Protein AF-A0AAQ4EYG2-F1 (afdb_monomer_lite)

InterPro domains:
  IPR000152 EGF-type aspartate/asparagine hydroxylation site [PS00010] (167-178)
  IPR000742 EGF-like domain [PF00008] (39-70)
  IPR000742 EGF-like domain [PF00008] (77-110)
  IPR000742 EGF-like domain [PF00008] (117-147)
  IPR000742 EGF-like domain [PS00022] (22-33)
  IPR000742 EGF-like domain [PS00022] (60-71)
  IPR000742 EGF-like domain [PS00022] (100-111)
  IPR000742 EGF-like domain [PS00022] (138-149)
  IPR000742 EGF-like domain [PS00022] (176-187)
  IPR000742 EGF-like domain [PS01186] (22-33)
  IPR000742 EGF-like domain [PS01186] (60-71)
  IPR000742 EGF-like domain [PS01186] (100-111)
  IPR000742 EGF-like domain [PS01186] (138-149)
  IPR000742 EGF-like domain [PS01186] (176-187)
  IPR000742 EGF-like domain [PS50026] (1-34)
  IPR000742 EGF-like domain [PS50026] (35-72)
  IPR000742 EGF-like domain [PS50026] (73-112)
  IPR000742 EGF-like domain [PS50026] (113-150)
  IPR000742 EGF-like domain [PS50026] (152-188)
  IPR000742 EGF-like domain [SM00181] (1-34)

Foldseek 3Di:
DVVLQADAFDWDADPDPVGIAGDHDQQFDDRRSPAGNLCSVVQLPPFFDWDDDPPNDIATHGDFQFDDRNSPQGAVCRVCVQQAPPPWDWDADPVRDIATHEDQQFDDRRSPAGFPCSVVQAPPPWDWAGPGSPDIATHEDQQFDDRRSPHGDFPCVVVQAPPPWDWAGDRNDIATRAFAQFDDRRSPFGDWADFDWDQDPQGTFTFHTDGAQDKTWTARPLQQFDPPDPHRTKIWHWHQDPVSHTHIDDIRCVGGHDPPPDPVCVVPCVPPLDDDQDPDLVNLSVLLSVLCSVLVDLAPDALQCLQVSLVSLQSSLVNLLPDVVSVLSSQSSLQSPLVHDLVSLCRNVLALNSVVSSVVSLVSSQQRRPPDPAWDWHDDPFKTKIKGWDFCVLVVLPDQKDKDKDAPDPPDDDDPPSDPDDPDDDRPAIKMKIGGPQQQQVLQVVVCVVVVHDRDPPNPDGTTGMKMKMKGQRCSSLDHNDDDCVVVPDDDGIKIAIATHPDKAAQAPFFIKIKGWDDDDPDDWFWFQDPVVRGTDTFDKDWDDDPDDPTTIIITTHRIRDTGID

Structure (mmCIF, N/CA/C/O backbone):
data_AF-A0AAQ4EYG2-F1
#
_entry.id   AF-A0AAQ4EYG2-F1
#
loop_
_atom_site.group_PDB
_atom_site.id
_atom_site.type_symbol
_atom_site.label_atom_id
_atom_site.label_alt_id
_atom_site.label_comp_id
_atom_site.label_asym_id
_atom_site.label_entity_id
_atom_site.label_seq_id
_atom_site.pdbx_PDB_ins_code
_atom_site.Cartn_x
_atom_site.Cartn_y
_atom_site.Cartn_z
_atom_site.occupancy
_atom_site.B_iso_or_equiv
_atom_site.auth_seq_id
_atom_site.auth_comp_id
_atom_site.auth_asym_id
_atom_site.auth_atom_id
_atom_site.pdbx_PDB_model_num
ATOM 1 N N . CYS A 1 1 ? 49.510 39.456 -105.423 1.00 69.00 1 CYS A N 1
ATOM 2 C CA . CYS A 1 1 ? 50.279 39.611 -104.169 1.00 69.00 1 CYS A CA 1
ATOM 3 C C . CYS A 1 1 ? 50.620 41.056 -103.787 1.00 69.00 1 CYS A C 1
ATOM 5 O O . CYS A 1 1 ? 50.551 41.357 -102.608 1.00 69.00 1 CYS A O 1
ATOM 7 N N . LEU A 1 2 ? 50.892 41.976 -104.726 1.00 68.25 2 LEU A N 1
ATOM 8 C CA . LEU A 1 2 ? 51.194 43.398 -104.431 1.00 68.25 2 LEU A CA 1
ATOM 9 C C . LEU A 1 2 ? 50.087 44.189 -103.686 1.00 68.25 2 LEU A C 1
ATOM 11 O O . LEU A 1 2 ? 50.357 45.275 -103.189 1.00 68.25 2 LEU A O 1
ATOM 15 N N . LEU A 1 3 ? 48.859 43.660 -103.610 1.00 70.31 3 LEU A N 1
ATOM 16 C CA . LEU A 1 3 ? 47.691 44.293 -102.977 1.00 70.31 3 LEU A CA 1
ATOM 17 C C . LEU A 1 3 ? 47.362 43.756 -101.564 1.00 70.31 3 LEU A C 1
ATOM 19 O O . LEU A 1 3 ? 46.283 44.053 -101.069 1.00 70.31 3 LEU A O 1
ATOM 23 N N . ASN A 1 4 ? 48.237 42.959 -100.926 1.00 71.31 4 ASN A N 1
ATOM 24 C CA . ASN A 1 4 ? 47.975 42.311 -99.620 1.00 71.31 4 ASN A CA 1
ATOM 25 C C . ASN A 1 4 ? 46.601 41.615 -99.555 1.00 71.31 4 ASN A C 1
ATOM 27 O O . ASN A 1 4 ? 45.775 41.873 -98.685 1.00 71.31 4 ASN A O 1
ATOM 31 N N . VAL A 1 5 ? 46.352 40.742 -100.534 1.00 78.62 5 VAL A N 1
ATOM 32 C CA . VAL A 1 5 ? 45.053 40.069 -100.704 1.00 78.62 5 VAL A CA 1
ATOM 33 C C . VAL A 1 5 ? 44.840 38.959 -99.666 1.00 78.62 5 VAL A C 1
ATOM 35 O O . VAL A 1 5 ? 43.708 38.700 -99.280 1.00 78.62 5 VAL A O 1
ATOM 38 N N . CYS A 1 6 ? 45.921 38.347 -99.174 1.00 82.69 6 CYS A N 1
ATOM 39 C CA . CYS A 1 6 ? 45.880 37.372 -98.085 1.00 82.69 6 CYS A CA 1
ATOM 40 C C . CYS A 1 6 ? 45.909 38.113 -96.745 1.00 82.69 6 CYS A C 1
ATOM 42 O O . CYS A 1 6 ? 46.845 38.874 -96.501 1.00 82.69 6 CYS A O 1
ATOM 44 N N . LYS A 1 7 ? 44.903 37.907 -95.887 1.00 81.62 7 LYS A N 1
ATOM 45 C CA . LYS A 1 7 ? 44.828 38.590 -94.585 1.00 81.62 7 LYS A CA 1
ATOM 46 C C . LYS A 1 7 ? 45.810 38.006 -93.567 1.00 81.62 7 LYS A C 1
ATOM 48 O O . LYS A 1 7 ? 46.645 38.736 -93.046 1.00 81.62 7 LYS A O 1
ATOM 53 N N . HIS A 1 8 ? 45.705 36.701 -93.310 1.00 78.19 8 HIS A N 1
ATOM 54 C CA . HIS A 1 8 ? 46.491 35.966 -92.309 1.00 78.19 8 HIS A CA 1
ATOM 55 C C . HIS A 1 8 ? 47.292 34.837 -92.969 1.00 78.19 8 HIS A C 1
ATOM 57 O O . HIS A 1 8 ? 47.032 33.648 -92.783 1.00 78.19 8 HIS A O 1
ATOM 63 N N . GLY A 1 9 ? 48.222 35.222 -93.843 1.00 81.44 9 GLY A N 1
ATOM 64 C CA . GLY A 1 9 ? 48.999 34.279 -94.636 1.00 81.44 9 GLY A CA 1
ATOM 65 C C . GLY A 1 9 ? 49.934 34.948 -95.634 1.00 81.44 9 GLY A C 1
ATOM 66 O O . GLY A 1 9 ? 49.871 36.153 -95.879 1.00 81.44 9 GLY A O 1
ATOM 67 N N . SER A 1 10 ? 50.796 34.143 -96.245 1.00 83.38 10 SER A N 1
ATOM 68 C CA . SER A 1 10 ? 51.735 34.589 -97.277 1.00 83.38 10 SER A CA 1
ATOM 69 C C . SER A 1 10 ? 51.139 34.397 -98.672 1.00 83.38 10 SER A C 1
ATOM 71 O O . SER A 1 10 ? 50.531 33.369 -98.958 1.00 83.38 10 SER A O 1
ATOM 73 N N . CYS A 1 11 ? 51.314 35.378 -99.559 1.00 83.19 11 CYS A N 1
ATOM 74 C CA . CYS A 1 11 ? 50.794 35.321 -100.927 1.00 83.19 11 CYS A CA 1
ATOM 75 C C . CYS A 1 11 ? 51.845 34.786 -101.902 1.00 83.19 11 CYS A C 1
ATOM 77 O O . CYS A 1 11 ? 52.942 35.337 -101.985 1.00 83.19 11 CYS A O 1
ATOM 79 N N . GLU A 1 12 ? 51.477 33.786 -102.698 1.00 84.06 12 GLU A N 1
ATOM 80 C CA . GLU A 1 12 ? 52.310 33.222 -103.759 1.00 84.06 12 GLU A CA 1
ATOM 81 C C . GLU A 1 12 ? 51.629 33.417 -105.122 1.00 84.06 12 GLU A C 1
ATOM 83 O O . GLU A 1 12 ? 50.411 33.289 -105.245 1.00 84.06 12 GLU A O 1
ATOM 88 N N . THR A 1 13 ? 52.392 33.774 -106.156 1.00 79.25 13 THR A N 1
ATOM 89 C CA . THR A 1 13 ? 51.866 33.983 -107.515 1.00 79.25 13 THR A CA 1
ATOM 90 C C . THR A 1 13 ? 51.736 32.659 -108.255 1.00 79.25 13 THR A C 1
ATOM 92 O O . THR A 1 13 ? 52.682 31.875 -108.268 1.00 79.25 13 THR A O 1
ATOM 95 N N . THR A 1 14 ? 50.593 32.429 -108.897 1.00 78.25 14 THR A N 1
ATOM 96 C CA . THR A 1 14 ? 50.296 31.199 -109.647 1.00 78.25 14 THR A CA 1
ATOM 97 C C . THR A 1 14 ? 49.924 31.525 -111.087 1.00 78.25 14 THR A C 1
ATOM 99 O O . THR A 1 14 ? 49.381 32.593 -111.360 1.00 78.25 14 THR A O 1
ATOM 102 N N . ASP A 1 15 ? 50.160 30.593 -112.010 1.00 74.38 15 ASP A N 1
ATOM 103 C CA . ASP A 1 15 ? 49.827 30.781 -113.432 1.00 74.38 15 ASP A CA 1
ATOM 104 C C . ASP A 1 15 ? 48.324 30.583 -113.740 1.00 74.38 15 ASP A C 1
ATOM 106 O O . ASP A 1 15 ? 47.848 30.901 -114.832 1.00 74.38 15 ASP A O 1
ATOM 110 N N . GLU A 1 16 ? 47.544 30.103 -112.766 1.00 70.25 16 GLU A N 1
ATOM 111 C CA . GLU A 1 16 ? 46.093 29.896 -112.860 1.00 70.25 16 GLU A CA 1
ATOM 112 C C . GLU A 1 16 ? 45.317 31.106 -112.316 1.00 70.25 16 GLU A C 1
ATOM 114 O O . GLU A 1 16 ? 45.657 31.631 -111.255 1.00 70.25 16 GLU A O 1
ATOM 119 N N . ARG A 1 17 ? 44.265 31.564 -113.020 1.00 66.56 17 ARG A N 1
ATOM 120 C CA . ARG A 1 17 ? 43.418 32.700 -112.583 1.00 66.56 17 ARG A CA 1
ATOM 121 C C . ARG A 1 17 ? 42.722 32.349 -111.256 1.00 66.56 17 ARG A C 1
ATOM 123 O O . ARG A 1 17 ? 42.086 31.302 -111.215 1.00 66.56 17 ARG A O 1
ATOM 130 N N . PRO A 1 18 ? 42.772 33.206 -110.213 1.00 61.62 18 PRO A N 1
ATOM 131 C CA . PRO A 1 18 ? 43.020 34.656 -110.233 1.00 61.62 18 PRO A CA 1
ATOM 132 C C . PRO A 1 18 ? 44.498 35.107 -110.163 1.00 61.62 18 PRO A C 1
ATOM 134 O O . PRO A 1 18 ? 44.766 36.295 -109.995 1.00 61.62 18 PRO A O 1
ATOM 137 N N . GLY A 1 19 ? 45.459 34.204 -110.362 1.00 76.12 19 GLY A N 1
ATOM 138 C CA . GLY A 1 19 ? 46.889 34.505 -110.510 1.00 76.12 19 GLY A CA 1
ATOM 139 C C . GLY A 1 19 ? 47.667 34.528 -109.192 1.00 76.12 19 GLY A C 1
ATOM 140 O O . GLY A 1 19 ? 48.819 34.966 -109.142 1.00 76.12 19 GLY A O 1
ATOM 141 N N . TYR A 1 20 ? 47.024 34.127 -108.096 1.00 79.81 20 TYR A N 1
ATOM 142 C CA . TYR A 1 20 ? 47.623 34.060 -106.771 1.00 79.81 20 TYR A CA 1
ATOM 143 C C . TYR A 1 20 ? 46.960 32.968 -105.929 1.00 79.81 20 TYR A C 1
ATOM 145 O O . TYR A 1 20 ? 45.779 32.674 -106.109 1.00 79.81 20 TYR A O 1
ATOM 153 N N . ARG A 1 21 ? 47.711 32.424 -104.970 1.00 82.81 21 ARG A N 1
ATOM 154 C CA . ARG A 1 21 ? 47.205 31.582 -103.882 1.00 82.81 21 ARG A CA 1
ATOM 155 C C . ARG A 1 21 ? 47.709 32.101 -102.541 1.00 82.81 21 ARG A C 1
ATOM 157 O O . ARG A 1 21 ? 48.830 32.606 -102.450 1.00 82.81 21 ARG A O 1
ATOM 164 N N . CYS A 1 22 ? 46.892 31.967 -101.506 1.00 84.69 22 CYS A N 1
ATOM 165 C CA . CYS A 1 22 ? 47.272 32.315 -100.144 1.00 84.69 22 CYS A CA 1
ATOM 166 C C . CYS A 1 22 ? 47.687 31.055 -99.375 1.00 84.69 22 CYS A C 1
ATOM 168 O O . CYS A 1 22 ? 46.933 30.090 -99.297 1.00 84.69 22 CYS A O 1
ATOM 170 N N . LEU A 1 23 ? 48.897 31.062 -98.815 1.00 83.56 23 LEU A N 1
ATOM 171 C CA . LEU A 1 23 ? 49.357 30.070 -97.847 1.00 83.56 23 LEU A CA 1
ATOM 172 C C . LEU A 1 23 ? 49.009 30.589 -96.452 1.00 83.56 23 LEU A C 1
ATOM 174 O O . LEU A 1 23 ? 49.663 31.507 -95.951 1.00 83.56 23 LEU A O 1
ATOM 178 N N . CYS A 1 24 ? 47.950 30.041 -95.864 1.00 83.12 24 CYS A N 1
ATOM 179 C CA . CYS A 1 24 ? 47.443 30.500 -94.575 1.00 83.12 24 CYS A CA 1
ATOM 180 C C . CYS A 1 24 ? 48.361 30.104 -93.418 1.00 83.12 24 CYS A C 1
ATOM 182 O O . CYS A 1 24 ? 48.958 29.025 -93.417 1.00 83.12 24 CYS A O 1
ATOM 184 N N . GLU A 1 25 ? 48.464 30.989 -92.426 1.00 83.69 25 GLU A N 1
ATOM 185 C CA . GLU A 1 25 ? 49.099 30.671 -91.146 1.00 83.69 25 GLU A CA 1
ATOM 186 C C . GLU A 1 25 ? 48.306 29.573 -90.405 1.00 83.69 25 GLU A C 1
ATOM 188 O O . GLU A 1 25 ? 47.102 29.419 -90.645 1.00 83.69 25 GLU A O 1
ATOM 193 N N . PRO A 1 26 ? 48.943 28.788 -89.508 1.00 79.38 26 PRO A N 1
ATOM 194 C CA . PRO A 1 26 ? 48.254 27.741 -88.757 1.00 79.38 26 PRO A CA 1
ATOM 195 C C . PRO A 1 26 ? 47.007 28.279 -88.043 1.00 79.38 26 PRO A C 1
ATOM 197 O O . PRO A 1 26 ? 47.092 29.247 -87.291 1.00 79.38 26 PRO A O 1
ATOM 200 N N . GLY A 1 27 ? 45.856 27.645 -88.281 1.00 73.56 27 GLY A N 1
ATOM 201 C CA . GLY A 1 27 ? 44.566 28.070 -87.728 1.00 73.56 27 GLY A CA 1
ATOM 202 C C . GLY A 1 27 ? 43.759 29.024 -88.613 1.00 73.56 27 GLY A C 1
ATOM 203 O O . GLY A 1 27 ? 42.667 29.403 -88.214 1.00 73.56 27 GLY A O 1
ATOM 204 N N . TYR A 1 28 ? 44.224 29.385 -89.814 1.00 81.38 28 TYR A N 1
ATOM 205 C CA . TYR A 1 28 ? 43.439 30.157 -90.789 1.00 81.38 28 TYR A CA 1
ATOM 206 C C . TYR A 1 28 ? 43.160 29.356 -92.067 1.00 81.38 28 TYR A C 1
ATOM 208 O O . TYR A 1 28 ? 43.982 28.556 -92.512 1.00 81.38 28 TYR A O 1
ATOM 216 N N . TYR A 1 29 ? 41.990 29.574 -92.667 1.00 79.50 29 TYR A N 1
ATOM 217 C CA . TYR A 1 29 ? 41.531 28.922 -93.895 1.00 79.50 29 TYR A CA 1
ATOM 218 C C . TYR A 1 29 ? 40.676 29.875 -94.754 1.00 79.50 29 TYR A C 1
ATOM 220 O O . TYR A 1 29 ? 40.316 30.972 -94.321 1.00 79.50 29 TYR A O 1
ATOM 228 N N . GLY A 1 30 ? 40.363 29.466 -95.986 1.00 77.50 30 GLY A N 1
ATOM 229 C CA . GLY A 1 30 ? 39.674 30.295 -96.989 1.00 77.50 30 GLY A CA 1
ATOM 230 C C . GLY A 1 30 ? 40.597 30.723 -98.134 1.00 77.50 30 GLY A C 1
ATOM 231 O O . GLY A 1 30 ? 41.810 30.529 -98.065 1.00 77.50 30 GLY A O 1
ATOM 232 N N . GLU A 1 31 ? 40.031 31.281 -99.208 1.00 78.19 31 GLU A N 1
ATOM 233 C CA . GLU A 1 31 ? 40.795 31.658 -100.414 1.00 78.19 31 GLU A CA 1
ATOM 234 C C . GLU A 1 31 ? 41.737 32.850 -100.171 1.00 78.19 31 GLU A C 1
ATOM 236 O O . GLU A 1 31 ? 42.782 32.964 -100.815 1.00 78.19 31 GLU A O 1
ATOM 241 N N . ALA A 1 32 ? 41.401 33.707 -99.207 1.00 81.56 32 ALA A N 1
ATOM 242 C CA . ALA A 1 32 ? 42.178 34.861 -98.769 1.00 81.56 32 ALA A CA 1
ATOM 243 C C . ALA A 1 32 ? 42.695 34.726 -97.318 1.00 81.56 32 ALA A C 1
ATOM 245 O O . ALA A 1 32 ? 43.173 35.712 -96.741 1.00 81.56 32 ALA A O 1
ATOM 246 N N . CYS A 1 33 ? 42.629 33.528 -96.720 1.00 82.75 33 CYS A N 1
ATOM 247 C CA . CYS A 1 33 ? 42.914 33.280 -95.297 1.00 82.75 33 CYS A CA 1
ATOM 248 C C . CYS A 1 33 ? 42.097 34.192 -94.367 1.00 82.75 33 CYS A C 1
ATOM 250 O O . CYS A 1 33 ? 42.612 34.796 -93.425 1.00 82.75 33 CYS A O 1
ATOM 252 N N . GLU A 1 34 ? 40.823 34.362 -94.702 1.00 79.00 34 GLU A N 1
ATOM 253 C CA . GLU A 1 34 ? 39.886 35.268 -94.052 1.00 79.00 34 GLU A CA 1
ATOM 254 C C . GLU A 1 34 ? 39.108 34.623 -92.899 1.00 79.00 34 GLU A C 1
ATOM 256 O O . GLU A 1 34 ? 38.507 35.348 -92.103 1.00 79.00 34 GLU A O 1
ATOM 261 N N . HIS A 1 35 ? 39.124 33.291 -92.788 1.00 77.81 35 HIS A N 1
ATOM 262 C CA . HIS A 1 35 ? 38.431 32.548 -91.741 1.00 77.81 35 HIS A CA 1
ATOM 263 C C . HIS A 1 35 ? 39.423 31.940 -90.751 1.00 77.81 35 HIS A C 1
ATOM 265 O O . HIS A 1 35 ? 40.403 31.318 -91.145 1.00 77.81 35 HIS A O 1
ATOM 271 N N . PHE A 1 36 ? 39.152 32.103 -89.458 1.00 82.31 36 PHE A N 1
ATOM 272 C CA . PHE A 1 36 ? 39.877 31.418 -88.391 1.00 82.31 36 PHE A CA 1
ATOM 273 C C . PHE A 1 36 ? 39.192 30.078 -88.099 1.00 82.31 36 PHE A C 1
ATOM 275 O O . PHE A 1 36 ? 37.964 30.032 -87.987 1.00 82.31 36 PHE A O 1
ATOM 282 N N . ASP A 1 37 ? 39.961 28.995 -88.002 1.00 79.94 37 ASP A N 1
ATOM 283 C CA . ASP A 1 37 ? 39.500 27.695 -87.525 1.00 79.94 37 ASP A CA 1
ATOM 284 C C . ASP A 1 37 ? 39.689 27.603 -86.005 1.00 79.94 37 ASP A C 1
ATOM 286 O O . ASP A 1 37 ? 40.768 27.236 -85.539 1.00 79.94 37 ASP A O 1
ATOM 290 N N . PRO A 1 38 ? 38.650 27.879 -85.200 1.00 80.50 38 PRO A N 1
ATOM 291 C CA . PRO A 1 38 ? 38.750 27.782 -83.749 1.00 80.50 38 PRO A CA 1
ATOM 292 C C . PRO A 1 38 ? 39.082 26.371 -83.235 1.00 80.50 38 PRO A C 1
ATOM 294 O O . PRO A 1 38 ? 39.462 26.230 -82.074 1.00 80.50 38 PRO A O 1
ATOM 297 N N . CYS A 1 39 ? 38.964 25.319 -84.056 1.00 83.50 39 CYS A N 1
ATOM 298 C CA . CYS A 1 39 ? 39.310 23.957 -83.655 1.00 83.50 39 CYS A CA 1
ATOM 299 C C . CYS A 1 39 ? 40.817 23.651 -83.710 1.00 83.50 39 CYS A C 1
ATOM 301 O O . CYS A 1 39 ? 41.242 22.656 -83.114 1.00 83.50 39 CYS A O 1
ATOM 303 N N . SER A 1 40 ? 41.642 24.488 -84.353 1.00 82.44 40 SER A N 1
ATOM 304 C CA . SER A 1 40 ? 43.089 24.249 -84.470 1.00 82.44 40 SER A CA 1
ATOM 305 C C . SER A 1 40 ? 43.822 24.277 -83.124 1.00 82.44 40 SER A C 1
ATOM 307 O O . SER A 1 40 ? 44.847 23.618 -82.966 1.00 82.44 40 SER A O 1
ATOM 309 N N . GLU A 1 41 ? 43.279 24.992 -82.135 1.00 80.62 41 GLU A N 1
ATOM 310 C CA . GLU A 1 41 ? 43.814 25.062 -80.766 1.00 80.62 41 GLU A CA 1
ATOM 311 C C . GLU A 1 41 ? 43.319 23.928 -79.847 1.00 80.62 41 GLU A C 1
ATOM 313 O O . GLU A 1 41 ? 43.606 23.920 -78.652 1.00 80.62 41 GLU A O 1
ATOM 318 N N . GLN A 1 42 ? 42.580 22.951 -80.386 1.00 80.88 42 GLN A N 1
ATOM 319 C CA . GLN A 1 42 ? 41.998 21.826 -79.638 1.00 80.88 42 GLN A CA 1
ATOM 320 C C . GLN A 1 42 ? 41.171 22.261 -78.405 1.00 80.88 42 GLN A C 1
ATOM 322 O O . GLN A 1 42 ? 41.364 21.743 -77.298 1.00 80.88 42 GLN A O 1
ATOM 327 N N . PRO A 1 43 ? 40.195 23.175 -78.565 1.00 83.25 43 PRO A N 1
ATOM 328 C CA . PRO A 1 43 ? 39.465 23.746 -77.434 1.00 83.25 43 PRO A CA 1
ATOM 329 C C . PRO A 1 43 ? 38.622 22.715 -76.662 1.00 83.25 43 PRO A C 1
ATOM 331 O O . PRO A 1 43 ? 38.361 22.902 -75.475 1.00 83.25 43 PRO A O 1
ATOM 334 N N . CYS A 1 44 ? 38.235 21.604 -77.298 1.00 83.75 44 CYS A N 1
ATOM 335 C CA . CYS A 1 44 ? 37.445 20.524 -76.694 1.00 83.75 44 CYS A CA 1
ATOM 336 C C . CYS A 1 44 ? 38.260 19.530 -75.852 1.00 83.75 44 CYS A C 1
ATOM 338 O O . CYS A 1 44 ? 37.688 18.578 -75.314 1.00 83.75 44 CYS A O 1
ATOM 340 N N . LYS A 1 45 ? 39.584 19.735 -75.738 1.00 80.00 45 LYS A N 1
ATOM 341 C CA . LYS A 1 45 ? 40.526 18.792 -75.106 1.00 80.00 45 LYS A CA 1
ATOM 342 C C . LYS A 1 45 ? 40.366 17.369 -75.685 1.00 80.00 45 LYS A C 1
ATOM 344 O O . LYS A 1 45 ? 39.836 17.185 -76.775 1.00 80.00 45 LYS A O 1
ATOM 349 N N . THR A 1 46 ? 40.824 16.343 -74.966 1.00 79.69 46 THR A N 1
ATOM 350 C CA . THR A 1 46 ? 40.754 14.930 -75.397 1.00 79.69 46 THR A CA 1
ATOM 351 C C . THR A 1 46 ? 39.369 14.286 -75.204 1.00 79.69 46 THR A C 1
ATOM 353 O O . THR A 1 46 ? 39.188 13.120 -75.546 1.00 79.69 46 THR A O 1
ATOM 356 N N . PHE A 1 47 ? 38.393 15.000 -74.627 1.00 81.81 47 PHE A N 1
ATOM 357 C CA . PHE A 1 47 ? 37.123 14.427 -74.146 1.00 81.81 47 PHE A CA 1
ATOM 358 C C . PHE A 1 47 ? 35.896 14.818 -74.987 1.00 81.81 47 PHE A C 1
ATOM 360 O O . PHE A 1 47 ? 34.754 14.649 -74.552 1.00 81.81 47 PHE A O 1
ATOM 367 N N . GLY A 1 48 ? 36.119 15.324 -76.198 1.00 84.75 48 GLY A N 1
ATOM 368 C CA . GLY A 1 48 ? 35.064 15.636 -77.153 1.00 84.75 48 GLY A CA 1
ATOM 369 C C . GLY A 1 48 ? 35.606 15.879 -78.555 1.00 84.75 48 GLY A C 1
ATOM 370 O O . GLY A 1 48 ? 36.808 16.048 -78.754 1.00 84.75 48 GLY A O 1
ATOM 371 N N . THR A 1 49 ? 34.703 15.902 -79.531 1.00 88.25 49 THR A N 1
ATOM 372 C CA . THR A 1 49 ? 35.031 16.215 -80.929 1.00 88.25 49 THR A CA 1
ATOM 373 C C . THR A 1 49 ? 34.700 17.679 -81.212 1.00 88.25 49 THR A C 1
ATOM 375 O O . THR A 1 49 ? 33.604 18.134 -80.888 1.00 88.25 49 THR A O 1
ATOM 378 N N . CYS A 1 50 ? 35.644 18.429 -81.790 1.00 86.75 50 CYS A N 1
ATOM 379 C CA . CYS A 1 50 ? 35.436 19.836 -82.141 1.00 86.75 50 CYS A CA 1
ATOM 380 C C . CYS A 1 50 ? 34.734 19.965 -83.489 1.00 86.75 50 CYS A C 1
ATOM 382 O O . CYS A 1 50 ? 35.161 19.359 -84.472 1.00 86.75 50 CYS A O 1
ATOM 384 N N . VAL A 1 51 ? 33.682 20.777 -83.531 1.00 86.25 51 VAL A N 1
ATOM 385 C CA . VAL A 1 51 ? 32.930 21.095 -84.742 1.00 86.25 51 VAL A CA 1
ATOM 386 C C . VAL A 1 51 ? 32.967 22.605 -84.952 1.00 86.25 51 VAL A C 1
ATOM 388 O O . VAL A 1 51 ? 32.590 23.383 -84.072 1.00 86.25 51 VAL A O 1
ATOM 391 N N . ASN A 1 52 ? 33.430 23.015 -86.131 1.00 81.25 52 ASN A N 1
ATOM 392 C CA . ASN A 1 52 ? 33.479 24.416 -86.530 1.00 81.25 52 ASN A CA 1
ATOM 393 C C . ASN A 1 52 ? 32.061 24.904 -86.876 1.00 81.25 52 ASN A C 1
ATOM 395 O O . ASN A 1 52 ? 31.348 24.263 -87.651 1.00 81.25 52 ASN A O 1
ATOM 399 N N . THR A 1 53 ? 31.643 26.022 -86.282 1.00 77.06 53 THR A N 1
ATOM 400 C CA . THR A 1 53 ? 30.360 26.673 -86.574 1.00 77.06 53 THR A CA 1
ATOM 401 C C . THR A 1 53 ? 30.590 27.979 -87.331 1.00 77.06 53 THR A C 1
ATOM 403 O O . THR A 1 53 ? 31.587 28.672 -87.143 1.00 77.06 53 THR A O 1
ATOM 406 N N . SER A 1 54 ? 29.665 28.339 -88.217 1.00 73.62 54 SER A N 1
ATOM 407 C CA . SER A 1 54 ? 29.774 29.549 -89.039 1.00 73.62 54 SER A CA 1
ATOM 408 C C . SER A 1 54 ? 29.955 30.819 -88.190 1.00 73.62 54 SER A C 1
ATOM 410 O O . SER A 1 54 ? 29.166 31.037 -87.276 1.00 73.62 54 SER A O 1
ATOM 412 N N . HIS A 1 55 ? 30.915 31.676 -88.579 1.00 67.31 55 HIS A N 1
ATOM 413 C CA . HIS A 1 55 ? 31.373 32.918 -87.909 1.00 67.31 55 HIS A CA 1
ATOM 414 C C . HIS A 1 55 ? 32.483 32.779 -86.846 1.00 67.31 55 HIS A C 1
ATOM 416 O O . HIS A 1 55 ? 32.583 33.613 -85.952 1.00 67.31 55 HIS A O 1
ATOM 422 N N . GLY A 1 56 ? 33.375 31.789 -86.965 1.00 68.75 56 GLY A N 1
ATOM 423 C CA . GLY A 1 56 ? 34.570 31.705 -86.105 1.00 68.75 56 GLY A CA 1
ATOM 424 C C . GLY A 1 56 ? 34.280 31.231 -84.677 1.00 68.75 56 GLY A C 1
ATOM 425 O O . GLY A 1 56 ? 35.118 31.371 -83.790 1.00 68.75 56 GLY A O 1
ATOM 426 N N . GLU A 1 57 ? 33.100 30.653 -84.457 1.00 77.75 57 GLU A N 1
ATOM 427 C CA . GLU A 1 57 ? 32.728 29.982 -83.217 1.00 77.75 57 GLU A CA 1
ATOM 428 C C . GLU A 1 57 ? 32.929 28.466 -83.349 1.00 77.75 57 GLU A C 1
ATOM 430 O O . GLU A 1 57 ? 32.911 27.906 -84.448 1.00 77.75 57 GLU A O 1
ATOM 435 N N . TYR A 1 58 ? 33.092 27.776 -82.223 1.00 84.69 58 TYR A N 1
ATOM 436 C CA . TYR A 1 58 ? 33.193 26.319 -82.171 1.00 84.69 58 TYR A CA 1
ATOM 437 C C . TYR A 1 58 ? 32.167 25.744 -81.203 1.00 84.69 58 TYR A C 1
ATOM 439 O O . TYR A 1 58 ? 31.790 26.374 -80.209 1.00 84.69 58 TYR A O 1
ATOM 447 N N . ARG A 1 59 ? 31.783 24.497 -81.461 1.00 86.44 59 ARG A N 1
ATOM 448 C CA . ARG A 1 59 ? 31.034 23.659 -80.531 1.00 86.44 59 ARG A CA 1
ATOM 449 C C . ARG A 1 59 ? 31.800 22.365 -80.296 1.00 86.44 59 ARG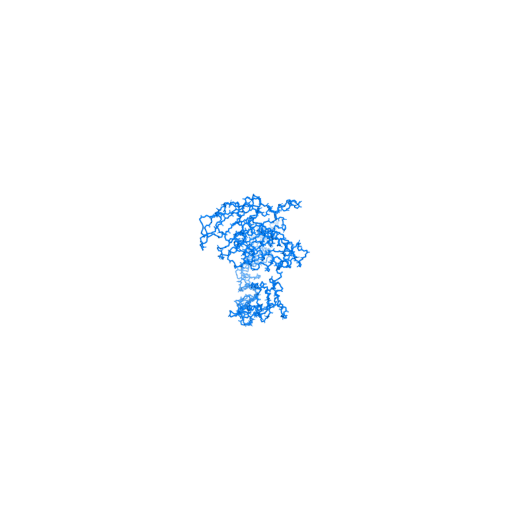 A C 1
ATOM 451 O O . ARG A 1 59 ? 32.330 21.771 -81.229 1.00 86.44 59 ARG A O 1
ATOM 458 N N . CYS A 1 60 ? 31.812 21.915 -79.049 1.00 87.88 60 CYS A N 1
ATOM 459 C CA . CYS A 1 60 ? 32.343 20.612 -78.688 1.00 87.88 60 CYS A CA 1
ATOM 460 C C . CYS A 1 60 ? 31.208 19.608 -78.500 1.00 87.88 60 CYS A C 1
ATOM 462 O O . CYS A 1 60 ? 30.320 19.823 -77.675 1.00 87.88 60 CYS A O 1
ATOM 464 N N . ASP A 1 61 ? 31.259 18.500 -79.235 1.00 88.88 61 ASP A N 1
ATOM 465 C CA . ASP A 1 61 ? 30.413 17.339 -78.979 1.00 88.88 61 ASP A CA 1
ATOM 466 C C . ASP A 1 61 ? 31.150 16.412 -78.004 1.00 88.88 61 ASP A C 1
ATOM 468 O O . ASP A 1 61 ? 32.055 15.659 -78.375 1.00 88.88 61 ASP A O 1
ATOM 472 N N . CYS A 1 62 ? 30.812 16.543 -76.721 1.00 87.44 62 CYS A N 1
ATOM 473 C CA . CYS A 1 62 ? 31.487 15.845 -75.629 1.00 87.44 62 CYS A CA 1
ATOM 474 C C . CYS A 1 62 ? 31.141 14.352 -75.581 1.00 87.44 62 CYS A C 1
ATOM 476 O O . CYS A 1 62 ? 30.003 13.953 -75.837 1.00 87.44 62 CYS A O 1
ATOM 478 N N . PHE A 1 63 ? 32.115 13.521 -75.198 1.00 85.62 63 PHE A N 1
ATOM 479 C CA . PHE A 1 63 ? 31.882 12.099 -74.943 1.00 85.62 63 PHE A CA 1
ATOM 480 C C . PHE A 1 63 ? 31.011 11.884 -73.696 1.00 85.62 63 PHE A C 1
ATOM 482 O O . PHE A 1 63 ? 30.893 12.755 -72.832 1.00 85.62 63 PHE A O 1
ATOM 489 N N . THR A 1 64 ? 30.389 10.706 -73.591 1.00 80.50 64 THR A N 1
ATOM 490 C CA . THR A 1 64 ? 29.460 10.365 -72.503 1.00 80.50 64 THR A CA 1
ATOM 491 C C . THR A 1 64 ? 30.077 10.621 -71.129 1.00 80.50 64 THR A C 1
ATOM 493 O O . THR A 1 64 ? 31.133 10.078 -70.811 1.00 80.50 64 THR A O 1
ATOM 496 N N . GLY A 1 65 ? 29.400 11.431 -70.312 1.00 75.56 65 GLY A N 1
ATOM 497 C CA . GLY A 1 65 ? 29.867 11.814 -68.980 1.00 75.56 65 GLY A CA 1
ATOM 498 C C . GLY A 1 65 ? 30.679 13.109 -68.928 1.00 75.56 65 GLY A C 1
ATOM 499 O O . GLY A 1 65 ? 30.980 13.546 -67.825 1.00 75.56 65 GLY A O 1
ATOM 500 N N . PHE A 1 66 ? 30.970 13.756 -70.060 1.00 83.69 66 PHE A N 1
ATOM 501 C CA . PHE A 1 66 ? 31.595 15.082 -70.132 1.00 83.69 66 PHE A CA 1
ATOM 502 C C . PHE A 1 66 ? 30.607 16.132 -70.660 1.00 83.69 66 PHE A C 1
ATOM 504 O O . PHE A 1 66 ? 29.686 15.825 -71.413 1.00 83.69 66 PHE A O 1
ATOM 511 N N . SER A 1 67 ? 30.778 17.381 -70.237 1.00 82.12 67 SER A N 1
ATOM 512 C CA . SER A 1 67 ? 29.872 18.499 -70.495 1.00 82.12 67 SER A CA 1
ATOM 513 C C . SER A 1 67 ? 30.597 19.851 -70.403 1.00 82.12 67 SER A C 1
ATOM 515 O O . SER A 1 67 ? 31.785 19.930 -70.075 1.00 82.12 67 SER A O 1
ATOM 517 N N . GLY A 1 68 ? 29.879 20.926 -70.726 1.00 82.44 68 GLY A N 1
ATOM 518 C CA . GLY A 1 68 ? 30.424 22.280 -70.789 1.00 82.44 68 GLY A CA 1
ATOM 519 C C . GLY A 1 68 ? 31.003 22.622 -72.164 1.00 82.44 68 GLY A C 1
ATOM 520 O O . GLY A 1 68 ? 31.208 21.754 -73.011 1.00 82.44 68 GLY A O 1
ATOM 521 N N . ARG A 1 69 ? 31.274 23.915 -72.390 1.00 83.44 69 ARG A N 1
ATOM 522 C CA . ARG A 1 69 ? 31.689 24.452 -73.704 1.00 83.44 69 ARG A CA 1
ATOM 523 C C . ARG A 1 69 ? 32.937 23.769 -74.270 1.00 83.44 69 ARG A C 1
ATOM 525 O O . ARG A 1 69 ? 33.027 23.579 -75.474 1.00 83.44 69 ARG A O 1
ATOM 532 N N . ASN A 1 70 ? 33.848 23.374 -73.382 1.00 84.69 70 ASN A N 1
ATOM 533 C CA . ASN A 1 70 ? 35.155 22.799 -73.706 1.00 84.69 70 ASN A CA 1
ATOM 534 C C . ASN A 1 70 ? 35.297 21.368 -73.159 1.00 84.69 70 ASN A C 1
ATOM 536 O O . ASN A 1 70 ? 36.408 20.944 -72.841 1.00 84.69 70 ASN A O 1
ATOM 540 N N . CYS A 1 71 ? 34.177 20.670 -72.923 1.00 85.25 71 CYS A N 1
ATOM 541 C CA . CYS A 1 71 ? 34.138 19.319 -72.341 1.00 85.25 71 CYS A CA 1
ATOM 542 C C . CYS A 1 71 ? 35.006 19.156 -71.079 1.00 85.25 71 CYS A C 1
ATOM 544 O O . CYS A 1 71 ? 35.680 18.144 -70.894 1.00 85.25 71 CYS A O 1
ATOM 546 N N . SER A 1 72 ? 35.051 20.196 -70.240 1.00 80.38 72 SER A N 1
ATOM 547 C CA . SER A 1 72 ? 35.909 20.240 -69.049 1.00 80.38 72 SER A CA 1
ATOM 548 C C . SER A 1 72 ? 35.179 19.817 -67.776 1.00 80.38 72 SER A C 1
ATOM 550 O O . SER A 1 72 ? 35.832 19.357 -66.842 1.00 80.38 72 SER A O 1
ATOM 552 N N . ASP A 1 73 ? 33.851 19.912 -67.758 1.00 80.06 73 ASP A N 1
ATOM 553 C CA . ASP A 1 73 ? 33.033 19.431 -66.652 1.00 80.06 73 ASP A CA 1
ATOM 554 C C . ASP A 1 73 ? 32.677 17.974 -66.903 1.00 80.06 73 ASP A C 1
ATOM 556 O O . ASP A 1 73 ? 32.290 17.609 -68.011 1.00 80.06 73 ASP A O 1
ATOM 560 N N . PHE A 1 74 ? 32.764 17.125 -65.889 1.00 82.12 74 PHE A N 1
ATOM 561 C CA . PHE A 1 74 ? 32.386 15.724 -66.029 1.00 82.12 74 PHE A CA 1
ATOM 562 C C . PHE A 1 74 ? 31.506 15.260 -64.878 1.00 82.12 74 PHE A C 1
ATOM 564 O O . PHE A 1 74 ? 31.646 15.714 -63.741 1.00 82.12 74 PHE A O 1
ATOM 571 N N . ASN A 1 75 ? 30.603 14.333 -65.190 1.00 80.50 75 ASN A N 1
ATOM 572 C CA . ASN A 1 75 ? 29.769 13.652 -64.223 1.00 80.50 75 ASN A CA 1
ATOM 573 C C . ASN A 1 75 ? 30.389 12.281 -63.890 1.00 80.50 75 ASN A C 1
ATOM 575 O O . ASN A 1 75 ? 30.291 11.347 -64.696 1.00 80.50 75 ASN A O 1
ATOM 579 N N . PRO A 1 76 ? 30.994 12.121 -62.701 1.00 81.06 76 PRO A N 1
ATOM 580 C CA . PRO A 1 76 ? 31.616 10.862 -62.296 1.00 81.06 76 PRO A CA 1
ATOM 581 C C . PRO A 1 76 ? 30.638 9.672 -62.257 1.00 81.06 76 PRO A C 1
ATOM 583 O O . PRO A 1 76 ? 31.070 8.542 -62.481 1.00 81.06 76 PRO A O 1
ATOM 586 N N . CYS A 1 77 ? 29.336 9.903 -62.050 1.00 83.19 77 CYS A N 1
ATOM 587 C CA . CYS A 1 77 ? 28.318 8.847 -62.024 1.00 83.19 77 CYS A CA 1
ATOM 588 C C . CYS A 1 77 ? 28.039 8.241 -63.407 1.00 83.19 77 CYS A C 1
ATOM 590 O O . CYS A 1 77 ? 27.739 7.055 -63.508 1.00 83.19 77 CYS A O 1
ATOM 592 N N . LEU A 1 78 ? 28.172 9.025 -64.482 1.00 80.31 78 LEU A N 1
ATOM 593 C CA . LEU A 1 78 ? 28.007 8.531 -65.855 1.00 80.31 78 LEU A CA 1
ATOM 594 C C . LEU A 1 78 ? 29.258 7.799 -66.360 1.00 80.31 78 LEU A C 1
ATOM 596 O O . LEU A 1 78 ? 29.157 6.919 -67.208 1.00 80.31 78 LEU A O 1
ATOM 600 N N . LEU A 1 79 ? 30.431 8.144 -65.819 1.00 80.56 79 LEU A N 1
ATOM 601 C CA . LEU A 1 79 ? 31.701 7.494 -66.153 1.00 80.56 79 LEU A CA 1
ATOM 602 C C . LEU A 1 79 ? 31.893 6.155 -65.425 1.00 80.56 79 LEU A C 1
ATOM 604 O O . LEU A 1 79 ? 32.558 5.263 -65.949 1.00 80.56 79 LEU A O 1
ATOM 608 N N . LYS A 1 80 ? 31.325 6.000 -64.221 1.00 75.94 80 LYS A N 1
ATOM 609 C CA . LYS A 1 80 ? 31.343 4.747 -63.447 1.00 75.94 80 LYS A CA 1
ATOM 610 C C . LYS A 1 80 ? 29.934 4.387 -62.950 1.00 75.94 80 LYS A C 1
ATOM 612 O O . LYS A 1 80 ? 29.649 4.551 -61.765 1.00 75.94 80 LYS A O 1
ATOM 617 N N . PRO A 1 81 ? 29.065 3.853 -63.827 1.00 70.12 81 PRO A N 1
ATOM 618 C CA . PRO A 1 81 ? 27.662 3.600 -63.494 1.00 70.12 81 PRO A CA 1
ATOM 619 C C . PRO A 1 81 ? 27.453 2.561 -62.379 1.00 70.12 81 PRO A C 1
ATOM 621 O O . PRO A 1 81 ? 26.450 2.618 -61.680 1.00 70.12 81 PRO A O 1
ATOM 624 N N . SER A 1 82 ? 28.406 1.649 -62.157 1.00 78.75 82 SER A N 1
ATOM 625 C CA . SER A 1 82 ? 28.359 0.634 -61.090 1.00 78.75 82 SER A CA 1
ATOM 626 C C . SER A 1 82 ? 29.178 1.006 -59.846 1.00 78.75 82 SER A C 1
ATOM 628 O O . SER A 1 82 ? 29.605 0.126 -59.101 1.00 78.75 82 SER A O 1
ATOM 630 N N . ALA A 1 83 ? 29.485 2.293 -59.646 1.00 84.19 83 ALA A N 1
ATOM 631 C CA . ALA A 1 83 ? 30.266 2.739 -58.492 1.00 84.19 83 ALA A CA 1
ATOM 632 C C . ALA A 1 83 ? 29.521 2.555 -57.157 1.00 84.19 83 ALA A C 1
ATOM 634 O O . ALA A 1 83 ? 30.165 2.330 -56.133 1.00 84.19 83 ALA A O 1
ATOM 635 N N . CYS A 1 84 ? 28.188 2.640 -57.173 1.00 89.06 84 CYS A N 1
ATOM 636 C CA . CYS A 1 84 ? 27.332 2.380 -56.020 1.00 89.06 84 CYS A CA 1
ATOM 637 C C . CYS A 1 84 ? 26.777 0.954 -56.116 1.00 89.06 84 CYS A C 1
ATOM 639 O O . CYS A 1 84 ? 26.101 0.611 -57.085 1.00 89.06 84 CYS A O 1
ATOM 641 N N . LEU A 1 85 ? 27.099 0.114 -55.133 1.00 88.06 85 LEU A N 1
ATOM 642 C CA . LEU A 1 85 ? 26.655 -1.278 -55.063 1.00 88.06 85 LEU A CA 1
ATOM 643 C C . LEU A 1 85 ? 25.285 -1.390 -54.373 1.00 88.06 85 LEU A C 1
ATOM 645 O O . LEU A 1 85 ? 24.761 -0.408 -53.849 1.00 88.06 85 LEU A O 1
ATOM 649 N N . HIS A 1 86 ? 24.691 -2.587 -54.422 1.00 87.19 86 HIS A N 1
ATOM 650 C CA . HIS A 1 86 ? 23.436 -2.941 -53.737 1.00 87.19 86 HIS A CA 1
ATOM 651 C C . HIS A 1 86 ? 22.269 -1.961 -53.977 1.00 87.19 86 HIS A C 1
ATOM 653 O O . HIS A 1 86 ? 21.478 -1.680 -53.084 1.00 87.19 86 HIS A O 1
ATOM 659 N N . GLY A 1 87 ? 22.162 -1.434 -55.202 1.00 84.38 87 GLY A N 1
ATOM 660 C CA . GLY A 1 87 ? 21.066 -0.542 -55.596 1.00 84.38 87 GLY A CA 1
ATOM 661 C C . GLY A 1 87 ? 21.196 0.904 -55.105 1.00 84.38 87 GLY A C 1
ATOM 662 O O . GLY A 1 87 ? 20.226 1.650 -55.199 1.00 84.38 87 GLY A O 1
ATOM 663 N N . GLY A 1 88 ? 22.366 1.318 -54.601 1.00 88.38 88 GLY A N 1
ATOM 664 C CA . GLY A 1 88 ? 22.613 2.706 -54.208 1.00 88.38 88 GLY A CA 1
ATOM 665 C C . GLY A 1 88 ? 22.540 3.694 -55.383 1.00 88.38 88 GLY A C 1
ATOM 666 O O . GLY A 1 88 ? 22.963 3.393 -56.501 1.00 88.38 88 GLY A O 1
ATOM 667 N N . VAL A 1 89 ? 22.037 4.902 -55.124 1.00 89.62 89 VAL A N 1
ATOM 668 C CA . VAL A 1 89 ? 21.881 5.969 -56.126 1.00 89.62 89 VAL A CA 1
ATOM 669 C C . VAL A 1 89 ? 23.116 6.870 -56.129 1.00 89.62 89 VAL A C 1
ATOM 671 O O . VAL A 1 89 ? 23.499 7.418 -55.098 1.00 89.62 89 VAL A O 1
ATOM 674 N N . CYS A 1 90 ? 23.747 7.052 -57.291 1.00 88.25 90 CYS A N 1
ATOM 675 C CA . CYS A 1 90 ? 24.921 7.917 -57.427 1.00 88.25 90 CYS A CA 1
ATOM 676 C C . CYS A 1 90 ? 24.527 9.390 -57.593 1.00 88.25 90 CYS A C 1
ATOM 678 O O . CYS A 1 90 ? 23.757 9.733 -58.491 1.00 88.25 90 CYS A O 1
ATOM 680 N N . GLN A 1 91 ? 25.115 10.267 -56.780 1.00 87.88 91 GLN A N 1
ATOM 681 C CA . GLN A 1 91 ? 24.963 11.716 -56.866 1.00 87.88 91 GLN A CA 1
ATOM 682 C C . GLN A 1 91 ? 26.325 12.382 -57.095 1.00 87.88 91 GLN A C 1
ATOM 684 O O . GLN A 1 91 ? 27.276 12.171 -56.344 1.00 87.88 91 GLN A O 1
ATOM 689 N N . SER A 1 92 ? 26.438 13.197 -58.144 1.00 83.62 92 SER A N 1
ATOM 690 C CA . SER A 1 92 ? 27.648 13.977 -58.424 1.00 83.62 92 SER A CA 1
ATOM 691 C C . SER A 1 92 ? 27.682 15.264 -57.596 1.00 83.62 92 SER A C 1
ATOM 693 O O . SER A 1 92 ? 26.692 15.994 -57.558 1.00 83.62 92 SER A O 1
ATOM 695 N N . ASN A 1 93 ? 28.832 15.579 -57.001 1.00 79.69 93 ASN A N 1
ATOM 696 C CA . ASN A 1 93 ? 29.064 16.805 -56.237 1.00 79.69 93 ASN A CA 1
ATOM 697 C C . ASN A 1 93 ? 29.722 17.895 -57.097 1.00 79.69 93 ASN A C 1
ATOM 699 O O . ASN A 1 93 ? 30.404 17.606 -58.082 1.00 79.69 93 ASN A O 1
ATOM 703 N N . ALA A 1 94 ? 29.613 19.150 -56.650 1.00 74.69 94 ALA A N 1
ATOM 704 C CA . ALA A 1 94 ? 30.214 20.316 -57.307 1.00 74.69 94 ALA A CA 1
ATOM 705 C C . ALA A 1 94 ? 31.753 20.254 -57.431 1.00 74.69 94 ALA A C 1
ATOM 707 O O . ALA A 1 94 ? 32.325 20.918 -58.284 1.00 74.69 94 ALA A O 1
ATOM 708 N N . SER A 1 95 ? 32.431 19.435 -56.620 1.00 74.69 95 SER A N 1
ATOM 709 C CA . SER A 1 95 ? 33.891 19.238 -56.666 1.00 74.69 95 SER A CA 1
ATOM 710 C C . SER A 1 95 ? 34.345 18.155 -57.659 1.00 74.69 95 SER A C 1
ATOM 712 O O . SER A 1 95 ? 35.457 17.650 -57.530 1.00 74.69 95 SER A O 1
ATOM 714 N N . HIS A 1 96 ? 33.486 17.734 -58.595 1.00 73.06 96 HIS A N 1
ATOM 715 C CA . HIS A 1 96 ? 33.728 16.609 -59.513 1.00 73.06 96 HIS A CA 1
ATOM 716 C C . HIS A 1 96 ? 33.987 15.256 -58.816 1.00 73.06 96 HIS A C 1
ATOM 718 O O . HIS A 1 96 ? 34.614 14.351 -59.369 1.00 73.06 96 HIS A O 1
ATOM 724 N N . THR A 1 97 ? 33.482 15.100 -57.591 1.00 78.69 97 THR A N 1
ATOM 725 C CA . THR A 1 97 ? 33.438 13.829 -56.854 1.00 78.69 97 THR A CA 1
ATOM 726 C C . THR A 1 97 ? 32.028 13.241 -56.901 1.00 78.69 97 THR A C 1
ATOM 728 O O . THR A 1 97 ? 31.088 13.913 -57.323 1.00 78.69 97 THR A O 1
ATOM 731 N N . PHE A 1 98 ? 31.861 11.985 -56.489 1.00 84.81 98 PHE A N 1
ATOM 732 C CA . PHE A 1 98 ? 30.542 11.366 -56.350 1.00 84.81 98 PHE A CA 1
ATOM 733 C C . PHE A 1 98 ? 30.301 10.917 -54.909 1.00 84.81 98 PHE A C 1
ATOM 735 O O . PHE A 1 98 ? 31.242 10.562 -54.197 1.00 84.81 98 PHE A O 1
ATOM 742 N N . THR A 1 99 ? 29.034 10.914 -54.515 1.00 86.25 99 THR A N 1
ATOM 743 C CA . THR A 1 99 ? 28.528 10.338 -53.270 1.00 86.25 99 THR A CA 1
ATOM 744 C C . THR A 1 99 ? 27.465 9.306 -53.630 1.00 86.25 99 THR A C 1
ATOM 746 O O . THR A 1 99 ? 26.610 9.571 -54.472 1.00 86.25 99 THR A O 1
ATOM 749 N N . CYS A 1 100 ? 27.509 8.131 -53.007 1.00 89.88 100 CYS A N 1
ATOM 750 C CA . CYS A 1 100 ? 26.446 7.139 -53.131 1.00 89.88 100 CYS A CA 1
ATOM 751 C C . CYS A 1 100 ? 25.430 7.318 -52.001 1.00 89.88 100 CYS A C 1
ATOM 753 O O . CYS A 1 100 ? 25.810 7.349 -50.832 1.00 89.88 100 CYS A O 1
ATOM 755 N N . LEU A 1 101 ? 24.150 7.413 -52.352 1.00 89.69 101 LEU A N 1
ATOM 756 C CA . LEU A 1 101 ? 23.030 7.315 -51.422 1.00 89.69 101 LEU A CA 1
ATOM 757 C C . LEU A 1 101 ? 22.633 5.842 -51.328 1.00 89.69 101 LEU A C 1
ATOM 759 O O . LEU A 1 101 ? 22.151 5.264 -52.304 1.00 89.69 101 LEU A O 1
ATOM 763 N N . CYS A 1 102 ? 22.905 5.222 -50.185 1.00 91.44 102 CYS A N 1
ATOM 764 C CA . CYS A 1 102 ? 22.675 3.796 -49.983 1.00 91.44 102 CYS A CA 1
ATOM 765 C C . CYS A 1 102 ? 21.219 3.501 -49.616 1.00 91.44 102 CYS A C 1
ATOM 767 O O . CYS A 1 102 ? 20.544 4.335 -49.017 1.00 91.44 102 CYS A O 1
ATOM 769 N N . VAL A 1 103 ? 20.754 2.308 -49.992 1.00 89.44 103 VAL A N 1
ATOM 770 C CA . VAL A 1 103 ? 19.475 1.749 -49.536 1.00 89.44 103 VAL A CA 1
ATOM 771 C C . VAL A 1 103 ? 19.593 1.380 -48.055 1.00 89.44 103 VAL A C 1
ATOM 773 O O . VAL A 1 103 ? 20.689 1.056 -47.591 1.00 89.44 103 VAL A O 1
ATOM 776 N N . ASP A 1 104 ? 18.477 1.426 -47.326 1.00 88.25 104 ASP A N 1
ATOM 777 C CA . ASP A 1 104 ? 18.435 1.123 -45.896 1.00 88.25 104 ASP A CA 1
ATOM 778 C C . ASP A 1 104 ? 19.120 -0.218 -45.568 1.00 88.25 104 ASP A C 1
ATOM 780 O O . ASP A 1 104 ? 18.931 -1.228 -46.251 1.00 88.25 104 ASP A O 1
ATOM 784 N N . GLY A 1 105 ? 19.962 -0.208 -44.533 1.00 84.44 105 GLY A N 1
ATOM 785 C CA . GLY A 1 105 ? 20.798 -1.345 -44.139 1.00 84.44 105 GLY A CA 1
ATOM 786 C C . GLY A 1 105 ? 22.162 -1.426 -44.834 1.00 84.44 105 GLY A C 1
ATOM 787 O O . GLY A 1 105 ? 23.010 -2.179 -44.370 1.00 84.44 105 GLY A O 1
ATOM 788 N N . TYR A 1 106 ? 22.437 -0.639 -45.879 1.00 90.00 106 TYR A N 1
ATOM 789 C CA . TYR A 1 106 ? 23.765 -0.557 -46.504 1.00 90.00 106 TYR A CA 1
ATOM 790 C C . TYR A 1 106 ? 24.452 0.782 -46.225 1.00 90.00 106 TYR A C 1
ATOM 792 O O . TYR A 1 106 ? 23.813 1.831 -46.177 1.00 90.00 106 TYR A O 1
ATOM 800 N N . TYR A 1 107 ? 25.779 0.771 -46.086 1.00 87.56 107 TYR A N 1
ATOM 801 C CA . TYR A 1 107 ? 26.562 1.974 -45.803 1.00 87.56 107 TYR A CA 1
ATOM 802 C C . TYR A 1 107 ? 27.962 1.964 -46.444 1.00 87.56 107 TYR A C 1
ATOM 804 O O . TYR A 1 107 ? 28.368 1.051 -47.171 1.00 87.56 107 TYR A O 1
ATOM 812 N N . GLY A 1 108 ? 28.699 3.056 -46.222 1.00 87.31 108 GLY A N 1
ATOM 813 C CA . GLY A 1 108 ? 30.024 3.291 -46.791 1.00 87.31 108 GLY A CA 1
ATOM 814 C C . GLY A 1 108 ? 29.990 4.043 -48.126 1.00 87.31 108 GLY A C 1
ATOM 815 O O . GLY A 1 108 ? 28.944 4.263 -48.728 1.00 87.31 108 GLY A O 1
ATOM 816 N N . LYS A 1 109 ? 31.170 4.449 -48.617 1.00 86.19 109 LYS A N 1
ATOM 817 C CA . LYS A 1 109 ? 31.301 5.343 -49.792 1.00 86.19 109 LYS A CA 1
ATOM 818 C C . LYS A 1 109 ? 30.707 4.782 -51.090 1.00 86.19 109 LYS A C 1
ATOM 820 O O . LYS A 1 109 ? 30.392 5.551 -51.990 1.00 86.19 109 LYS A O 1
ATOM 825 N N . THR A 1 110 ? 30.601 3.461 -51.186 1.00 88.56 110 THR A N 1
ATOM 826 C CA . THR A 1 110 ? 30.105 2.731 -52.363 1.00 88.56 110 THR A CA 1
ATOM 827 C C . THR A 1 110 ? 28.962 1.772 -52.021 1.00 88.56 110 THR A C 1
ATOM 829 O O . THR A 1 110 ? 28.638 0.919 -52.841 1.00 88.56 110 THR A O 1
ATOM 832 N N . CYS A 1 111 ? 28.365 1.879 -50.826 1.00 90.19 111 CYS A N 1
ATOM 833 C CA . CYS A 1 111 ? 27.297 0.985 -50.350 1.00 90.19 111 CYS A CA 1
ATOM 834 C C . CYS A 1 111 ? 27.677 -0.507 -50.349 1.00 90.19 111 CYS A C 1
ATOM 836 O O . CYS A 1 111 ? 26.847 -1.376 -50.607 1.00 90.19 111 CYS A O 1
ATOM 838 N N . HIS A 1 112 ? 28.956 -0.813 -50.119 1.00 87.88 112 HIS A N 1
ATOM 839 C CA . HIS A 1 112 ? 29.439 -2.194 -50.087 1.00 87.88 112 HIS A CA 1
ATOM 840 C C . HIS A 1 112 ? 29.249 -2.856 -48.719 1.00 87.88 112 HIS A C 1
ATOM 842 O O . HIS A 1 112 ? 29.190 -4.079 -48.667 1.00 87.88 112 HIS A O 1
ATOM 848 N N . GLN A 1 113 ? 29.158 -2.062 -47.647 1.00 87.25 113 GLN A N 1
ATOM 849 C CA . GLN A 1 113 ? 29.023 -2.549 -46.276 1.00 87.25 113 GLN A CA 1
ATOM 850 C C . GLN A 1 113 ? 27.551 -2.728 -45.940 1.00 87.25 113 GLN A C 1
ATOM 852 O O . GLN A 1 113 ? 26.724 -1.915 -46.361 1.00 87.25 113 GLN A O 1
ATOM 857 N N . TYR A 1 114 ? 27.238 -3.780 -45.197 1.00 89.38 114 TYR A N 1
ATOM 858 C CA . TYR A 1 114 ? 25.886 -4.087 -44.746 1.00 89.38 114 TYR A CA 1
ATOM 859 C C . TYR A 1 114 ? 25.856 -4.044 -43.224 1.00 89.38 114 TYR A C 1
ATOM 861 O O . TYR A 1 114 ? 26.773 -4.533 -42.571 1.00 89.38 114 TYR A O 1
ATOM 869 N N . ASP A 1 115 ? 24.822 -3.440 -42.653 1.00 88.69 115 ASP A N 1
ATOM 870 C CA . ASP A 1 115 ? 24.602 -3.466 -41.217 1.00 88.69 115 ASP A CA 1
ATOM 871 C C . ASP A 1 115 ? 23.685 -4.644 -40.853 1.00 88.69 115 ASP A C 1
ATOM 873 O O . ASP A 1 115 ? 22.462 -4.522 -40.982 1.00 88.69 115 ASP A O 1
ATOM 877 N N . PRO A 1 116 ? 24.225 -5.784 -40.375 1.00 87.94 116 PRO A N 1
ATOM 878 C CA . PRO A 1 116 ? 23.406 -6.913 -39.939 1.00 87.94 116 PRO A CA 1
ATOM 879 C C . PRO A 1 116 ? 22.426 -6.559 -38.812 1.00 87.94 116 PRO A C 1
ATOM 881 O O . PRO A 1 116 ? 21.401 -7.226 -38.667 1.00 87.94 116 PRO A O 1
ATOM 884 N N . CYS A 1 117 ? 22.680 -5.488 -38.052 1.00 91.19 117 CYS A N 1
ATOM 885 C CA . CYS A 1 117 ? 21.779 -5.034 -36.997 1.00 91.19 117 CYS A CA 1
ATOM 886 C C . CYS A 1 117 ? 20.538 -4.293 -37.512 1.00 91.19 117 CYS A C 1
ATOM 888 O O . CYS A 1 117 ? 19.606 -4.077 -36.737 1.00 91.19 117 CYS A O 1
ATOM 890 N N . PHE A 1 118 ? 20.478 -3.943 -38.802 1.00 89.88 118 PHE A N 1
ATOM 891 C CA . PHE A 1 118 ? 19.354 -3.204 -39.382 1.00 89.88 118 PHE A CA 1
ATOM 892 C C . PHE A 1 118 ? 18.014 -3.948 -39.255 1.00 89.88 118 PHE A C 1
ATOM 894 O O . PHE A 1 118 ? 16.972 -3.331 -39.055 1.00 89.88 118 PHE A O 1
ATOM 901 N N . SER A 1 119 ? 18.041 -5.282 -39.321 1.00 87.31 119 SER A N 1
ATOM 902 C CA . SER A 1 119 ? 16.844 -6.127 -39.188 1.00 87.31 119 SER A CA 1
ATOM 903 C C . SER A 1 119 ? 16.353 -6.310 -37.744 1.00 87.31 119 SER A C 1
ATOM 905 O O . SER A 1 119 ? 15.356 -6.996 -37.537 1.00 87.31 119 SER A O 1
ATOM 907 N N . ALA A 1 120 ? 17.034 -5.705 -36.761 1.00 88.50 120 ALA A N 1
ATOM 908 C CA . ALA A 1 120 ? 16.802 -5.905 -35.330 1.00 88.50 120 ALA A CA 1
ATOM 909 C C . ALA A 1 120 ? 16.723 -7.399 -34.931 1.00 88.50 120 ALA A C 1
ATOM 911 O O . ALA A 1 120 ? 15.714 -7.839 -34.382 1.00 88.50 120 ALA A O 1
ATOM 912 N N . PRO A 1 121 ? 17.780 -8.197 -35.194 1.00 90.38 121 PRO A N 1
ATOM 913 C CA . PRO A 1 121 ? 17.742 -9.647 -34.988 1.00 90.38 121 PRO A CA 1
ATOM 914 C C . PRO A 1 121 ? 17.706 -10.072 -33.509 1.00 90.38 121 PRO A C 1
ATOM 916 O O . PRO A 1 121 ? 17.313 -11.194 -33.208 1.00 90.38 121 PRO A O 1
ATOM 919 N N . CYS A 1 122 ? 18.128 -9.202 -32.588 1.00 94.12 122 CYS A N 1
ATOM 920 C CA . CYS A 1 122 ? 18.179 -9.500 -31.157 1.00 94.12 122 CYS A CA 1
ATOM 921 C C . CYS A 1 122 ? 16.800 -9.338 -30.497 1.00 94.12 122 CYS A C 1
ATOM 923 O O . CYS A 1 122 ? 16.136 -8.317 -30.683 1.00 94.12 122 CYS A O 1
ATOM 925 N N . LEU A 1 123 ? 16.391 -10.317 -29.689 1.00 92.06 123 LEU A N 1
ATOM 926 C CA . LEU A 1 123 ? 15.086 -10.355 -29.026 1.00 92.06 123 LEU A CA 1
ATOM 927 C C . LEU A 1 123 ? 15.094 -9.653 -27.657 1.00 92.06 123 LEU A C 1
ATOM 929 O O . LEU A 1 123 ? 16.133 -9.232 -27.153 1.00 92.06 123 LEU A O 1
ATOM 933 N N . HIS A 1 124 ? 13.904 -9.486 -27.068 1.00 90.44 124 HIS A N 1
ATOM 934 C CA . HIS A 1 124 ? 13.692 -8.970 -25.704 1.00 90.44 124 HIS A CA 1
ATOM 935 C C . HIS A 1 124 ? 14.380 -7.623 -25.393 1.00 90.44 124 HIS A C 1
ATOM 937 O O . HIS A 1 124 ? 14.778 -7.352 -24.262 1.00 90.44 124 HIS A O 1
ATOM 943 N N . GLY A 1 125 ? 14.515 -6.758 -26.405 1.00 85.81 125 GLY A N 1
ATOM 944 C CA . GLY A 1 125 ? 15.146 -5.441 -26.261 1.00 85.81 125 GLY A CA 1
ATOM 945 C C . GLY A 1 125 ? 16.673 -5.485 -26.131 1.00 85.81 125 GLY A C 1
ATOM 946 O O . GLY A 1 125 ? 17.278 -4.492 -25.722 1.00 85.81 125 GLY A O 1
ATOM 947 N N . ALA A 1 126 ? 17.304 -6.614 -26.467 1.00 91.69 126 ALA A N 1
ATOM 948 C CA . ALA A 1 126 ? 18.752 -6.764 -26.465 1.00 91.69 126 ALA A CA 1
ATOM 949 C C . ALA A 1 126 ? 19.437 -5.846 -27.490 1.00 91.69 126 ALA A C 1
ATOM 951 O O . ALA A 1 126 ? 18.904 -5.522 -28.556 1.00 91.69 126 ALA A O 1
ATOM 952 N N . ARG A 1 127 ? 20.661 -5.421 -27.165 1.00 93.06 127 ARG A N 1
ATOM 953 C CA . ARG A 1 127 ? 21.430 -4.498 -28.003 1.00 93.06 127 ARG A CA 1
ATOM 954 C C . ARG A 1 127 ? 22.210 -5.274 -29.058 1.00 93.06 127 ARG A C 1
ATOM 956 O O . ARG A 1 127 ? 23.086 -6.063 -28.720 1.00 93.06 127 ARG A O 1
ATOM 963 N N . CYS A 1 128 ? 21.959 -4.988 -30.331 1.00 94.00 128 CYS A N 1
ATOM 964 C CA . CYS A 1 128 ? 22.751 -5.548 -31.423 1.00 94.00 128 CYS A CA 1
ATOM 965 C C . CYS A 1 128 ? 24.092 -4.814 -31.572 1.00 94.00 128 CYS A C 1
ATOM 967 O O . CYS A 1 128 ? 24.138 -3.580 -31.608 1.00 94.00 128 CYS A O 1
ATOM 969 N N . LEU A 1 129 ? 25.183 -5.573 -31.652 1.00 92.31 129 LEU A N 1
ATOM 970 C CA . LEU A 1 129 ? 26.531 -5.082 -31.912 1.00 92.31 129 LEU A CA 1
ATOM 971 C C . LEU A 1 129 ? 27.003 -5.624 -33.262 1.00 92.31 129 LEU A C 1
ATOM 973 O O . LEU A 1 129 ? 27.179 -6.828 -33.435 1.00 92.31 129 LEU A O 1
ATOM 977 N N . ASN A 1 130 ? 27.210 -4.723 -34.216 1.00 89.88 130 ASN A N 1
ATOM 978 C CA . ASN A 1 130 ? 27.758 -5.063 -35.521 1.00 89.88 130 ASN A CA 1
ATOM 979 C C . ASN A 1 130 ? 29.278 -5.294 -35.395 1.00 89.88 130 ASN A C 1
ATOM 981 O O . ASN A 1 130 ? 30.014 -4.380 -35.017 1.00 89.88 130 ASN A O 1
ATOM 985 N N . GLU A 1 131 ? 29.740 -6.515 -35.685 1.00 86.81 131 GLU A N 1
ATOM 986 C CA . GLU A 1 131 ? 31.168 -6.868 -35.708 1.00 86.81 131 GLU A CA 1
ATOM 987 C C . GLU A 1 131 ? 31.754 -6.820 -37.127 1.00 86.81 131 GLU A C 1
ATOM 989 O O . GLU A 1 131 ? 32.938 -6.529 -37.301 1.00 86.81 131 GLU A O 1
ATOM 994 N N . SER A 1 132 ? 30.948 -7.138 -38.145 1.00 85.44 132 SER A N 1
ATOM 995 C CA . SER A 1 132 ? 31.321 -7.104 -39.563 1.00 85.44 132 SER A CA 1
ATOM 996 C C . SER A 1 132 ? 30.081 -7.165 -40.462 1.00 85.44 132 SER A C 1
ATOM 998 O O . SER A 1 132 ? 28.996 -7.491 -39.992 1.00 85.44 132 SER A O 1
ATOM 1000 N N . ASP A 1 133 ? 30.264 -6.997 -41.775 1.00 81.62 133 ASP A N 1
ATOM 1001 C CA . ASP A 1 133 ? 29.182 -6.989 -42.779 1.00 81.62 133 ASP A CA 1
ATOM 1002 C C . ASP A 1 133 ? 28.272 -8.241 -42.787 1.00 81.62 133 ASP A C 1
ATOM 1004 O O . ASP A 1 133 ? 27.200 -8.227 -43.385 1.00 81.62 133 ASP A O 1
ATOM 1008 N N . VAL A 1 134 ? 28.692 -9.339 -42.149 1.00 81.44 134 VAL A N 1
ATOM 1009 C CA . VAL A 1 134 ? 27.933 -10.603 -42.052 1.00 81.44 134 VAL A CA 1
ATOM 1010 C C . VAL A 1 134 ? 27.772 -11.118 -40.622 1.00 81.44 134 VAL A C 1
ATOM 1012 O O . VAL A 1 134 ? 27.066 -12.101 -40.410 1.00 81.44 134 VAL A O 1
ATOM 1015 N N . LYS A 1 135 ? 28.437 -10.498 -39.640 1.00 88.00 135 LYS A N 1
ATOM 1016 C CA . LYS A 1 135 ? 28.473 -10.990 -38.260 1.00 88.00 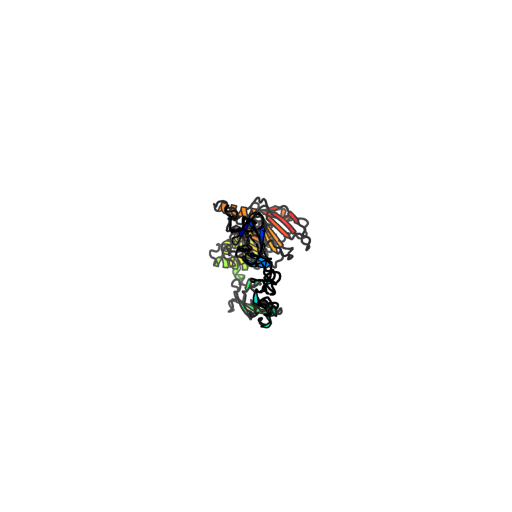135 LYS A CA 1
ATOM 1017 C C . LYS A 1 135 ? 28.024 -9.902 -37.301 1.00 88.00 135 LYS A C 1
ATOM 1019 O O . LYS A 1 135 ? 28.582 -8.807 -37.277 1.00 88.00 135 LYS A O 1
ATOM 1024 N N . PHE A 1 136 ? 27.066 -10.258 -36.466 1.00 91.62 136 PHE A N 1
ATOM 1025 C CA . PHE A 1 136 ? 26.615 -9.459 -35.344 1.00 91.62 136 PHE A CA 1
ATOM 1026 C C . PHE A 1 136 ? 26.670 -10.302 -34.074 1.00 91.62 136 PHE A C 1
ATOM 1028 O O . PHE A 1 136 ? 26.698 -11.531 -34.135 1.00 91.62 136 PHE A O 1
ATOM 1035 N N . THR A 1 137 ? 26.665 -9.619 -32.939 1.00 93.25 137 THR A N 1
ATOM 1036 C CA . THR A 1 137 ? 26.554 -10.234 -31.620 1.00 93.25 137 THR A CA 1
ATOM 1037 C C . THR A 1 137 ? 25.461 -9.506 -30.849 1.00 93.25 137 THR A C 1
ATOM 1039 O O . THR A 1 137 ? 25.435 -8.273 -30.813 1.00 93.25 137 THR A O 1
ATOM 1042 N N . CYS A 1 138 ? 24.550 -10.254 -30.233 1.00 94.75 138 CYS A N 1
ATOM 1043 C CA . CYS A 1 138 ? 23.535 -9.684 -29.360 1.00 94.75 138 CYS A CA 1
ATOM 1044 C C . CYS A 1 138 ? 24.078 -9.557 -27.937 1.00 94.75 138 CYS A C 1
ATOM 1046 O O . CYS A 1 138 ? 24.520 -10.523 -27.322 1.00 94.75 138 CYS A O 1
ATOM 1048 N N . GLN A 1 139 ? 24.043 -8.342 -27.402 1.00 94.50 139 GLN A N 1
ATOM 1049 C CA . GLN A 1 139 ? 24.274 -8.095 -25.991 1.00 94.50 139 GLN A CA 1
ATOM 1050 C C . GLN A 1 139 ? 22.935 -8.204 -25.262 1.00 94.50 139 GLN A C 1
ATOM 1052 O O . GLN A 1 139 ? 22.125 -7.271 -25.284 1.00 94.50 139 GLN A O 1
ATOM 1057 N N . CYS A 1 140 ? 22.714 -9.360 -24.639 1.00 93.12 140 CYS A N 1
ATOM 1058 C CA . CYS A 1 140 ? 21.486 -9.652 -23.914 1.00 93.12 140 CYS A CA 1
ATOM 1059 C C . CYS A 1 140 ? 21.307 -8.742 -22.704 1.00 93.12 140 CYS A C 1
ATOM 1061 O O . CYS A 1 140 ? 22.268 -8.373 -22.022 1.00 93.12 140 CYS A O 1
ATOM 1063 N N . VAL A 1 141 ? 20.052 -8.380 -22.448 1.00 91.88 141 VAL A N 1
ATOM 1064 C CA . VAL A 1 141 ? 19.668 -7.761 -21.181 1.00 91.88 141 VAL A CA 1
ATOM 1065 C C . VAL A 1 141 ? 19.771 -8.809 -20.061 1.00 91.88 141 VAL A C 1
ATOM 1067 O O . VAL A 1 141 ? 19.661 -10.006 -20.344 1.00 91.88 141 VAL A O 1
ATOM 1070 N N . PRO A 1 142 ? 20.001 -8.399 -18.799 1.00 90.56 142 PRO A N 1
ATOM 1071 C CA . PRO A 1 142 ? 20.007 -9.332 -17.674 1.00 90.56 142 PRO A CA 1
ATOM 1072 C C . PRO A 1 142 ? 18.738 -10.198 -17.660 1.00 90.56 142 PRO A C 1
ATOM 1074 O O . PRO A 1 142 ? 17.650 -9.676 -17.900 1.00 90.56 142 PRO A O 1
ATOM 1077 N N . GLY A 1 143 ? 18.886 -11.499 -17.399 1.00 89.44 143 GLY A N 1
ATOM 1078 C CA . GLY A 1 143 ? 17.799 -12.489 -17.427 1.00 89.44 143 GLY A CA 1
ATOM 1079 C C . GLY A 1 143 ? 17.652 -13.266 -18.737 1.00 89.44 143 GLY A C 1
ATOM 1080 O O . GLY A 1 143 ? 16.996 -14.294 -18.735 1.00 89.44 143 GLY A O 1
ATOM 1081 N N . TYR A 1 144 ? 18.291 -12.851 -19.837 1.00 93.25 144 TYR A N 1
ATOM 1082 C CA . TYR A 1 144 ? 18.232 -13.584 -21.110 1.00 93.25 144 TYR A CA 1
ATOM 1083 C C . TYR A 1 144 ? 19.602 -14.091 -21.570 1.00 93.25 144 TYR A C 1
ATOM 1085 O O . TYR A 1 144 ? 20.635 -13.460 -21.332 1.00 93.25 144 TYR A O 1
ATOM 1093 N N . ALA A 1 145 ? 19.597 -15.224 -22.266 1.00 90.81 145 ALA A N 1
ATOM 1094 C CA . ALA A 1 145 ? 20.747 -15.875 -22.880 1.00 90.81 145 ALA A CA 1
ATOM 1095 C C . ALA A 1 145 ? 20.397 -16.397 -24.288 1.00 90.81 145 ALA A C 1
ATOM 1097 O O . ALA A 1 145 ? 19.285 -16.205 -24.777 1.00 90.81 145 ALA A O 1
ATOM 1098 N N . GLY A 1 146 ? 21.362 -17.031 -24.952 1.00 91.81 146 GLY A N 1
ATOM 1099 C CA . GLY A 1 146 ? 21.244 -17.477 -26.344 1.00 91.81 146 GLY A CA 1
ATOM 1100 C C . GLY A 1 146 ? 21.930 -16.528 -27.329 1.00 91.81 146 GLY A C 1
ATOM 1101 O O . GLY A 1 146 ? 22.404 -15.452 -26.957 1.00 91.81 146 GLY A O 1
ATOM 1102 N N . GLU A 1 147 ? 22.025 -16.940 -28.594 1.00 90.94 147 GLU A N 1
ATOM 1103 C CA . GLU A 1 147 ? 22.697 -16.146 -29.635 1.00 90.94 147 GLU A CA 1
ATOM 1104 C C . GLU A 1 147 ? 21.894 -14.894 -30.013 1.00 90.94 147 GLU A C 1
ATOM 1106 O O . GLU A 1 147 ? 22.475 -13.860 -30.353 1.00 90.94 147 GLU A O 1
ATOM 1111 N N . LEU A 1 148 ? 20.566 -14.973 -29.913 1.00 92.44 148 LEU A N 1
ATOM 1112 C CA . LEU A 1 148 ? 19.622 -13.891 -30.185 1.00 92.44 148 LEU A CA 1
ATOM 1113 C C . LEU A 1 148 ? 18.941 -13.379 -28.909 1.00 92.44 148 LEU A C 1
ATOM 1115 O O . LEU A 1 148 ? 18.024 -12.561 -29.000 1.00 92.44 148 LEU A O 1
ATOM 1119 N N . CYS A 1 149 ? 19.403 -13.810 -27.731 1.00 93.88 149 CYS A N 1
ATOM 1120 C CA . CYS A 1 149 ? 18.785 -13.524 -26.434 1.00 93.88 149 CYS A CA 1
ATOM 1121 C C . CYS A 1 149 ? 17.359 -14.090 -26.308 1.00 93.88 149 CYS A C 1
ATOM 1123 O O . CYS A 1 149 ? 16.474 -13.473 -25.710 1.00 93.88 149 CYS A O 1
ATOM 1125 N N . GLU A 1 150 ? 17.126 -15.240 -26.936 1.00 92.06 150 GLU A N 1
ATOM 1126 C CA . GLU A 1 150 ? 15.849 -15.941 -27.018 1.00 92.06 150 GLU A CA 1
ATOM 1127 C C . GLU A 1 150 ? 15.530 -16.789 -25.781 1.00 92.06 150 GLU A C 1
ATOM 1129 O O . GLU A 1 150 ? 14.365 -17.101 -25.536 1.00 92.06 150 GLU A O 1
ATOM 1134 N N . GLU A 1 151 ? 16.542 -17.156 -24.998 1.00 91.19 151 GLU A N 1
ATOM 1135 C CA . GLU A 1 151 ? 16.396 -18.039 -23.846 1.00 91.19 151 GLU A CA 1
ATOM 1136 C C . GLU A 1 151 ? 16.214 -17.212 -22.570 1.00 91.19 151 GLU A C 1
ATOM 1138 O O . GLU A 1 151 ? 17.065 -16.384 -22.251 1.00 91.19 151 GLU A O 1
ATOM 1143 N N . ASN A 1 152 ? 15.136 -17.440 -21.812 1.00 90.62 152 ASN A N 1
ATOM 1144 C CA . ASN A 1 152 ? 15.048 -16.928 -20.441 1.00 90.62 152 ASN A CA 1
ATOM 1145 C C . ASN A 1 152 ? 15.958 -17.770 -19.538 1.00 90.62 152 ASN A C 1
ATOM 1147 O O . ASN A 1 152 ? 15.893 -19.004 -19.564 1.00 90.62 152 ASN A O 1
ATOM 1151 N N . ILE A 1 153 ? 16.813 -17.120 -18.755 1.00 92.88 153 ILE A N 1
ATOM 1152 C CA . ILE A 1 153 ? 17.682 -17.803 -17.800 1.00 92.88 153 ILE A CA 1
ATOM 1153 C C . ILE A 1 153 ? 16.807 -18.310 -16.661 1.00 92.88 153 ILE A C 1
ATOM 1155 O O . ILE A 1 153 ? 16.199 -17.523 -15.956 1.00 92.88 153 ILE A O 1
ATOM 1159 N N . ASN A 1 154 ? 16.793 -19.626 -16.448 1.00 90.50 154 ASN A N 1
ATOM 1160 C CA . ASN A 1 154 ? 16.042 -20.186 -15.334 1.00 90.50 154 ASN A CA 1
ATOM 1161 C C . ASN A 1 154 ? 16.813 -20.002 -14.016 1.00 90.50 154 ASN A C 1
ATOM 1163 O O . ASN A 1 154 ? 17.734 -20.770 -13.704 1.00 90.50 154 ASN A O 1
ATOM 1167 N N . GLU A 1 155 ? 16.434 -19.000 -13.225 1.00 92.25 155 GLU A N 1
ATOM 1168 C CA . GLU A 1 155 ? 17.088 -18.693 -11.951 1.00 92.25 155 GLU A CA 1
ATOM 1169 C C . GLU A 1 155 ? 16.845 -19.780 -10.882 1.00 92.25 155 GLU A C 1
ATOM 1171 O O . GLU A 1 155 ? 17.670 -19.987 -9.976 1.00 92.25 155 GLU A O 1
ATOM 1176 N N . CYS A 1 156 ? 15.764 -20.553 -11.026 1.00 93.31 156 CYS A N 1
ATOM 1177 C CA . CYS A 1 156 ? 15.389 -21.636 -10.120 1.00 93.31 156 CYS A CA 1
ATOM 1178 C C . CYS A 1 156 ? 16.314 -22.861 -10.176 1.00 93.31 156 CYS A C 1
ATOM 1180 O O . CYS A 1 156 ? 16.375 -23.619 -9.201 1.00 93.31 156 CYS A O 1
ATOM 1182 N N . LEU A 1 157 ? 17.107 -23.044 -11.241 1.00 91.75 157 LEU A N 1
ATOM 1183 C CA . LEU A 1 157 ? 18.083 -24.143 -11.346 1.00 91.75 157 LEU A CA 1
ATOM 1184 C C . LEU A 1 157 ? 19.132 -24.127 -10.224 1.00 91.75 157 LEU A C 1
ATOM 1186 O O . LEU A 1 157 ? 19.665 -25.172 -9.847 1.00 91.75 157 LEU A O 1
ATOM 1190 N N . SER A 1 158 ? 19.398 -22.955 -9.645 1.00 88.94 158 SER A N 1
ATOM 1191 C CA . SER A 1 158 ? 20.307 -22.797 -8.506 1.00 88.94 158 SER A CA 1
ATOM 1192 C C . SER A 1 158 ? 19.723 -23.281 -7.167 1.00 88.94 158 SER A C 1
ATOM 1194 O O . SER A 1 158 ? 20.435 -23.315 -6.162 1.00 88.94 158 SER A O 1
ATOM 1196 N N . SER A 1 159 ? 18.446 -23.691 -7.143 1.00 90.12 159 SER A N 1
ATOM 1197 C CA . SER A 1 159 ? 17.687 -24.046 -5.935 1.00 90.12 159 SER A CA 1
ATOM 1198 C C . SER A 1 159 ? 17.769 -22.965 -4.837 1.00 90.12 159 SER A C 1
ATOM 1200 O O . SER A 1 159 ? 18.236 -23.239 -3.719 1.00 90.12 159 SER A O 1
ATOM 1202 N N . PRO A 1 160 ? 17.350 -21.717 -5.135 1.00 92.00 160 PRO A N 1
ATOM 1203 C CA . PRO A 1 160 ? 17.503 -20.605 -4.201 1.00 92.00 160 PRO A CA 1
ATOM 1204 C C . PRO A 1 160 ? 16.568 -20.728 -2.987 1.00 92.00 160 PRO A C 1
ATOM 1206 O O . PRO A 1 160 ? 16.994 -20.455 -1.859 1.00 92.00 160 PRO A O 1
ATOM 1209 N N . CYS A 1 161 ? 15.339 -21.216 -3.192 1.00 94.19 161 CYS A N 1
ATOM 1210 C CA . CYS A 1 161 ? 14.326 -21.365 -2.150 1.00 94.19 161 CYS A CA 1
ATOM 1211 C C . CYS A 1 161 ? 14.718 -22.422 -1.106 1.00 94.19 161 CYS A C 1
ATOM 1213 O O . CYS A 1 161 ? 15.101 -23.553 -1.421 1.00 94.19 161 CYS A O 1
ATOM 1215 N N . LYS A 1 162 ? 14.627 -22.058 0.173 1.00 89.94 162 LYS A N 1
ATOM 1216 C CA . LYS A 1 162 ? 14.929 -22.918 1.321 1.00 89.94 162 LYS A CA 1
ATOM 1217 C C . LYS A 1 162 ? 13.674 -23.616 1.827 1.00 89.94 162 LYS A C 1
ATOM 1219 O O . LYS A 1 162 ? 12.561 -23.353 1.392 1.00 89.94 162 LYS A O 1
ATOM 1224 N N . ASN A 1 163 ? 13.874 -24.571 2.735 1.00 85.62 163 ASN A N 1
ATOM 1225 C CA . ASN A 1 163 ? 12.801 -25.256 3.462 1.00 85.62 163 ASN A CA 1
ATOM 1226 C C . ASN A 1 163 ? 11.710 -25.903 2.585 1.00 85.62 163 ASN A C 1
ATOM 1228 O O . ASN A 1 163 ? 10.603 -26.108 3.064 1.00 85.62 163 ASN A O 1
ATOM 1232 N N . ARG A 1 164 ? 12.055 -26.325 1.358 1.00 87.31 164 ARG A N 1
ATOM 1233 C CA . ARG A 1 164 ? 11.126 -26.889 0.356 1.00 87.31 164 ARG A CA 1
ATOM 1234 C C . ARG A 1 164 ? 10.143 -25.866 -0.237 1.00 87.31 164 ARG A C 1
ATOM 1236 O O . ARG A 1 164 ? 9.056 -26.262 -0.637 1.00 87.31 164 ARG A O 1
ATOM 1243 N N . GLY A 1 165 ? 10.527 -24.589 -0.298 1.00 88.81 165 GLY A N 1
ATOM 1244 C CA . GLY A 1 165 ? 9.834 -23.592 -1.118 1.00 88.81 165 GLY A CA 1
ATOM 1245 C C . GLY A 1 165 ? 9.842 -23.967 -2.595 1.00 88.81 165 GLY A C 1
ATOM 1246 O O . GLY A 1 165 ? 10.850 -24.462 -3.107 1.00 88.81 165 GLY A O 1
ATOM 1247 N N . GLU A 1 166 ? 8.708 -23.748 -3.251 1.00 93.50 166 GLU A N 1
ATOM 1248 C CA . GLU A 1 166 ? 8.555 -23.914 -4.691 1.00 93.50 166 GLU A CA 1
ATOM 1249 C C . GLU A 1 166 ? 9.072 -22.651 -5.382 1.00 93.50 166 GLU A C 1
ATOM 1251 O O . GLU A 1 166 ? 8.732 -21.538 -4.990 1.00 93.50 166 GLU A O 1
ATOM 1256 N N . CYS A 1 167 ? 9.970 -22.818 -6.351 1.00 95.50 167 CYS A N 1
ATOM 1257 C CA . CYS A 1 167 ? 10.584 -21.698 -7.052 1.00 95.50 167 CYS A CA 1
ATOM 1258 C C . CYS A 1 167 ? 9.838 -21.445 -8.357 1.00 95.50 167 CYS A C 1
ATOM 1260 O O . CYS A 1 167 ? 9.740 -22.346 -9.191 1.00 95.50 167 CYS A O 1
ATOM 1262 N N . GLU A 1 168 ? 9.355 -20.223 -8.524 1.00 94.94 168 GLU A N 1
ATOM 1263 C CA . GLU A 1 168 ? 8.797 -19.716 -9.766 1.00 94.94 168 GLU A CA 1
ATOM 1264 C C . GLU A 1 168 ? 9.831 -18.830 -10.466 1.00 94.94 168 GLU A C 1
ATOM 1266 O O . GLU A 1 168 ? 10.400 -17.910 -9.870 1.00 94.94 168 GLU A O 1
ATOM 1271 N N . ASP A 1 169 ? 10.085 -19.154 -11.730 1.00 91.94 169 ASP A N 1
ATOM 1272 C CA . ASP A 1 169 ? 11.028 -18.446 -12.588 1.00 91.94 169 ASP A CA 1
ATOM 1273 C C . ASP A 1 169 ? 10.439 -17.112 -13.058 1.00 91.94 169 ASP A C 1
ATOM 1275 O O . ASP A 1 169 ? 9.261 -17.035 -13.411 1.00 91.94 169 ASP A O 1
ATOM 1279 N N . GLY A 1 170 ? 11.256 -16.065 -13.071 1.00 89.50 170 GLY A N 1
ATOM 1280 C CA . GLY A 1 170 ? 10.895 -14.737 -13.556 1.00 89.50 170 GLY A CA 1
ATOM 1281 C C . GLY A 1 170 ? 11.872 -14.262 -14.628 1.00 89.50 170 GLY A C 1
ATOM 1282 O O . GLY A 1 170 ? 12.608 -15.043 -15.218 1.00 89.50 170 GLY A O 1
ATOM 1283 N N . ILE A 1 171 ? 11.863 -12.961 -14.922 1.00 89.94 171 ILE A N 1
ATOM 1284 C CA . ILE A 1 171 ? 12.868 -12.349 -15.802 1.00 89.94 171 ILE A CA 1
ATOM 1285 C C . ILE A 1 171 ? 13.938 -11.731 -14.904 1.00 89.94 171 ILE A C 1
ATOM 1287 O O . ILE A 1 171 ? 13.643 -10.766 -14.188 1.00 89.94 171 ILE A O 1
ATOM 1291 N N . ASN A 1 172 ? 15.164 -12.268 -14.927 1.00 89.44 172 ASN A N 1
ATOM 1292 C CA . ASN A 1 172 ? 16.283 -11.806 -14.087 1.00 89.44 172 ASN A CA 1
ATOM 1293 C C . ASN A 1 172 ? 15.946 -11.789 -12.581 1.00 89.44 172 ASN A C 1
ATOM 1295 O O . ASN A 1 172 ? 16.422 -10.936 -11.822 1.00 89.44 172 ASN A O 1
ATOM 1299 N N . SER A 1 173 ? 15.031 -12.655 -12.162 1.00 90.50 173 SER A N 1
ATOM 1300 C CA . SER A 1 173 ? 14.433 -12.669 -10.831 1.00 90.50 173 SER A CA 1
ATOM 1301 C C . SER A 1 173 ? 13.680 -13.975 -10.641 1.00 90.50 173 SER A C 1
ATOM 1303 O O . SER A 1 173 ? 13.234 -14.591 -11.595 1.00 90.50 173 SER A O 1
ATOM 1305 N N . PHE A 1 174 ? 13.493 -14.379 -9.394 1.00 92.75 174 PHE A N 1
ATOM 1306 C CA . PHE A 1 174 ? 12.696 -15.550 -9.058 1.00 92.75 174 PHE A CA 1
ATOM 1307 C C . PHE A 1 174 ? 11.813 -15.226 -7.859 1.00 92.75 174 PHE A C 1
ATOM 1309 O O . PHE A 1 174 ? 12.147 -14.357 -7.047 1.00 92.75 174 PHE A O 1
ATOM 1316 N N . THR A 1 175 ? 10.713 -15.960 -7.730 1.00 93.06 175 THR A N 1
ATOM 1317 C CA . THR A 1 175 ? 9.812 -15.871 -6.580 1.00 93.06 175 THR A CA 1
ATOM 1318 C C . THR A 1 175 ? 9.761 -17.218 -5.876 1.00 93.06 175 THR A C 1
ATOM 1320 O O . THR A 1 175 ? 9.588 -18.255 -6.510 1.00 93.06 175 THR A O 1
ATOM 1323 N N . CYS A 1 176 ? 9.934 -17.220 -4.555 1.00 94.25 176 CYS A N 1
ATOM 1324 C CA . CYS A 1 176 ? 9.786 -18.426 -3.751 1.00 94.25 176 CYS A CA 1
ATOM 1325 C C . CYS A 1 176 ? 8.394 -18.478 -3.123 1.00 94.25 176 CYS A C 1
ATOM 1327 O O . CYS A 1 176 ? 8.063 -17.658 -2.268 1.00 94.25 176 CYS A O 1
ATOM 1329 N N . HIS A 1 177 ? 7.618 -19.491 -3.488 1.00 91.25 177 HIS A N 1
ATOM 1330 C CA . HIS A 1 177 ? 6.367 -19.840 -2.827 1.00 91.25 177 HIS A CA 1
ATOM 1331 C C . HIS A 1 177 ? 6.677 -20.686 -1.603 1.00 91.25 177 HIS A C 1
ATOM 1333 O O . HIS A 1 177 ? 7.065 -21.857 -1.694 1.00 91.25 177 HIS A O 1
ATOM 1339 N N . CYS A 1 178 ? 6.575 -20.058 -0.437 1.00 85.62 178 CYS A N 1
ATOM 1340 C CA . CYS A 1 178 ? 6.966 -20.691 0.807 1.00 85.62 178 CYS A CA 1
ATOM 1341 C C . CYS A 1 178 ? 5.904 -21.671 1.306 1.00 85.62 178 CYS A C 1
ATOM 1343 O O . CYS A 1 178 ? 4.711 -21.369 1.270 1.00 85.62 178 CYS A O 1
ATOM 1345 N N . PRO A 1 179 ? 6.319 -22.852 1.801 1.00 79.00 179 PRO A N 1
ATOM 1346 C CA . PRO A 1 179 ? 5.391 -23.766 2.430 1.00 79.00 179 PRO A CA 1
ATOM 1347 C C . PRO A 1 179 ? 4.875 -23.152 3.739 1.00 79.00 179 PRO A C 1
ATOM 1349 O O . PRO A 1 179 ? 5.589 -22.363 4.365 1.00 79.00 179 PRO A O 1
ATOM 1352 N N . PRO A 1 180 ? 3.684 -23.564 4.205 1.00 71.19 180 PRO A N 1
ATOM 1353 C CA . PRO A 1 180 ? 3.089 -23.023 5.419 1.00 71.19 180 PRO A CA 1
ATOM 1354 C C . PRO A 1 180 ? 4.052 -23.017 6.623 1.00 71.19 180 PRO A C 1
ATOM 1356 O O . PRO A 1 180 ? 4.695 -24.028 6.938 1.00 71.19 180 PRO A O 1
ATOM 1359 N N . GLY A 1 181 ? 4.151 -21.860 7.288 1.00 69.81 181 GLY A N 1
ATOM 1360 C CA . GLY A 1 181 ? 5.001 -21.630 8.456 1.00 69.81 181 GLY A CA 1
ATOM 1361 C C . GLY A 1 181 ? 6.437 -21.191 8.155 1.00 69.81 181 GLY A C 1
ATOM 1362 O O . GLY A 1 181 ? 7.269 -21.155 9.074 1.00 69.81 181 GLY A O 1
ATOM 1363 N N . TYR A 1 182 ? 6.729 -20.863 6.898 1.00 77.25 182 TYR A N 1
ATOM 1364 C CA . TYR A 1 182 ? 7.976 -20.266 6.446 1.00 77.25 182 TYR A CA 1
ATOM 1365 C C . TYR A 1 182 ? 7.702 -19.028 5.596 1.00 77.25 182 TYR A C 1
ATOM 1367 O O . TYR A 1 182 ? 6.782 -19.013 4.786 1.00 77.25 182 TYR A O 1
ATOM 1375 N N . GLY A 1 183 ? 8.581 -18.041 5.719 1.00 78.19 183 GLY A N 1
ATOM 1376 C CA . GLY A 1 183 ? 8.477 -16.769 5.022 1.00 78.19 183 GLY A CA 1
ATOM 1377 C C . GLY A 1 183 ? 9.847 -16.177 4.718 1.00 78.19 183 GLY A C 1
ATOM 1378 O O . GLY A 1 183 ? 10.892 -16.800 4.937 1.00 78.19 183 GLY A O 1
ATOM 1379 N N . GLY A 1 184 ? 9.843 -14.945 4.221 1.00 79.38 184 GLY A N 1
ATOM 1380 C CA . GLY A 1 184 ? 11.035 -14.298 3.679 1.00 79.38 184 GLY A CA 1
ATOM 1381 C C . GLY A 1 184 ? 11.256 -14.618 2.196 1.00 79.38 184 GLY A C 1
ATOM 1382 O O . GLY A 1 184 ? 10.648 -15.545 1.660 1.00 79.38 184 GLY A O 1
ATOM 1383 N N . PRO A 1 185 ? 12.118 -13.846 1.516 1.00 84.12 185 PRO A N 1
ATOM 1384 C CA . PRO A 1 185 ? 12.310 -13.932 0.068 1.00 84.12 185 PRO A CA 1
ATOM 1385 C C . PRO A 1 185 ? 12.852 -15.288 -0.404 1.00 84.12 185 PRO A C 1
ATOM 1387 O O . PRO A 1 185 ? 12.661 -15.649 -1.559 1.00 84.12 185 PRO A O 1
ATOM 1390 N N . LEU A 1 186 ? 13.521 -16.046 0.471 1.00 89.00 186 LEU A N 1
ATOM 1391 C CA . LEU A 1 186 ? 14.049 -17.379 0.182 1.00 89.00 186 LEU A CA 1
ATOM 1392 C C . LEU A 1 186 ? 13.379 -18.458 1.042 1.00 89.00 186 LEU A C 1
ATOM 1394 O O . LEU A 1 186 ? 13.913 -19.565 1.136 1.00 89.00 186 LEU A O 1
ATOM 1398 N N . CYS A 1 187 ? 12.254 -18.166 1.702 1.00 87.00 187 CYS A N 1
ATOM 1399 C CA . CYS A 1 187 ? 11.617 -19.053 2.684 1.00 87.00 187 CYS A CA 1
ATOM 1400 C C . CYS A 1 187 ? 12.556 -19.473 3.825 1.00 87.00 187 CYS A C 1
ATOM 1402 O O . CYS A 1 187 ? 12.458 -20.574 4.371 1.00 87.00 187 CYS A O 1
ATOM 1404 N N . GLU A 1 188 ? 13.540 -18.635 4.144 1.00 81.62 188 GLU A N 1
ATOM 1405 C CA . GLU A 1 188 ? 14.571 -18.881 5.144 1.00 81.62 188 GLU A CA 1
ATOM 1406 C C . GLU A 1 188 ? 14.098 -18.569 6.565 1.00 81.62 188 GLU A C 1
ATOM 1408 O O . GLU A 1 188 ? 14.634 -19.117 7.535 1.00 81.62 188 GLU A O 1
ATOM 1413 N N . LEU A 1 189 ? 13.086 -17.711 6.687 1.00 75.00 189 LEU A N 1
ATOM 1414 C CA . LEU A 1 189 ? 12.492 -17.336 7.957 1.00 75.00 189 LEU A CA 1
ATOM 1415 C C . LEU A 1 189 ? 11.408 -18.346 8.315 1.00 75.00 189 LEU A C 1
ATOM 1417 O O . LEU A 1 189 ? 10.705 -18.872 7.459 1.00 75.00 189 LEU A O 1
ATOM 1421 N N . ARG A 1 190 ? 11.270 -18.627 9.608 1.00 67.94 190 ARG A N 1
ATOM 1422 C CA . ARG A 1 190 ? 10.066 -19.288 10.114 1.00 67.94 190 ARG A CA 1
ATOM 1423 C C . ARG A 1 190 ? 9.044 -18.209 10.399 1.00 67.94 190 ARG A C 1
ATOM 1425 O O . ARG A 1 190 ? 9.402 -17.232 11.061 1.00 67.94 190 ARG A O 1
ATOM 1432 N N . ASP A 1 191 ? 7.814 -18.416 9.956 1.00 74.31 191 ASP A N 1
ATOM 1433 C CA . ASP A 1 191 ? 6.757 -17.437 10.163 1.00 74.31 191 ASP A CA 1
ATOM 1434 C C . ASP A 1 191 ? 6.573 -17.146 11.656 1.00 74.31 191 ASP A C 1
ATOM 1436 O O . ASP A 1 191 ? 6.719 -18.002 12.542 1.00 74.31 191 ASP A O 1
ATOM 1440 N N . SER A 1 192 ? 6.342 -15.873 11.951 1.00 76.12 192 SER A N 1
ATOM 1441 C CA . SER A 1 192 ? 5.954 -15.419 13.277 1.00 76.12 192 SER A CA 1
ATOM 1442 C C . SER A 1 192 ? 4.451 -15.558 13.435 1.00 76.12 192 SER A C 1
ATOM 1444 O O . SER A 1 192 ? 3.701 -15.341 12.488 1.00 76.12 192 SER A O 1
ATOM 1446 N N . CYS A 1 193 ? 3.997 -15.838 14.653 1.00 81.81 193 CYS A N 1
ATOM 1447 C CA . CYS A 1 193 ? 2.577 -15.683 14.932 1.00 81.81 193 CYS A CA 1
ATOM 1448 C C . CYS A 1 193 ? 2.204 -14.196 14.795 1.00 81.81 193 CYS A C 1
ATOM 1450 O O . CYS A 1 193 ? 2.971 -13.360 15.288 1.00 81.81 193 CYS A O 1
ATOM 1452 N N . PRO A 1 194 ? 1.084 -13.869 14.126 1.00 80.88 194 PRO A N 1
ATOM 1453 C CA . PRO A 1 194 ? 0.693 -12.492 13.853 1.00 80.88 194 PRO A CA 1
ATOM 1454 C C . PRO A 1 194 ? 0.290 -11.759 15.134 1.00 80.88 194 PRO A C 1
ATOM 1456 O O . PRO A 1 194 ? 0.055 -12.373 16.179 1.00 80.88 194 PRO A O 1
ATOM 1459 N N . GLU A 1 195 ? 0.214 -10.435 15.044 1.00 82.94 195 GLU A N 1
ATOM 1460 C CA . GLU A 1 195 ? -0.361 -9.612 16.103 1.00 82.94 195 GLU A CA 1
ATOM 1461 C C . GLU A 1 195 ? -1.841 -9.974 16.288 1.00 82.94 195 GLU A C 1
ATOM 1463 O O . GLU A 1 195 ? -2.577 -10.085 15.312 1.00 82.94 195 GLU A O 1
ATOM 1468 N N . GLU A 1 196 ? -2.273 -10.214 17.527 1.00 79.88 196 GLU A N 1
ATOM 1469 C CA . GLU A 1 196 ? -3.644 -10.653 17.817 1.00 79.88 196 GLU A CA 1
ATOM 1470 C C . GLU A 1 196 ? -4.174 -9.959 19.076 1.00 79.88 196 GLU A C 1
ATOM 1472 O O . GLU A 1 196 ? -3.527 -9.983 20.130 1.00 79.88 196 GLU A O 1
ATOM 1477 N N . PHE A 1 197 ? -5.380 -9.394 18.991 1.00 75.31 197 PHE A N 1
ATOM 1478 C CA . PHE A 1 197 ? -6.160 -8.972 20.153 1.00 75.31 197 PHE A CA 1
ATOM 1479 C C . PHE A 1 197 ? -7.123 -10.089 20.533 1.00 75.31 197 PHE A C 1
ATOM 1481 O O . PHE A 1 197 ? -7.968 -10.494 19.742 1.00 75.31 197 PHE A O 1
ATOM 1488 N N . GLN A 1 198 ? -6.990 -10.604 21.751 1.00 73.25 198 GLN A N 1
ATOM 1489 C CA . GLN A 1 198 ? -7.818 -11.698 22.236 1.00 73.25 198 GLN A CA 1
ATOM 1490 C C . GLN A 1 198 ? -8.688 -11.236 23.402 1.00 73.25 198 GLN A C 1
ATOM 1492 O O . GLN A 1 198 ? -8.181 -11.018 24.507 1.00 73.25 198 GLN A O 1
ATOM 1497 N N . GLN A 1 199 ? -10.000 -11.156 23.173 1.00 67.81 199 GLN A N 1
ATOM 1498 C CA . GLN A 1 199 ? -10.989 -10.942 24.226 1.00 67.81 199 GLN A CA 1
ATOM 1499 C C . GLN A 1 199 ? -11.229 -12.250 24.991 1.00 67.81 199 GLN A C 1
ATOM 1501 O O . GLN A 1 199 ? -11.453 -13.307 24.401 1.00 67.81 199 GLN A O 1
ATOM 1506 N N . THR A 1 200 ? -11.163 -12.200 26.319 1.00 62.66 200 THR A N 1
ATOM 1507 C CA . THR A 1 200 ? -11.462 -13.346 27.191 1.00 62.66 200 THR A CA 1
ATOM 1508 C C . THR A 1 200 ? -12.278 -12.896 28.398 1.00 62.66 200 THR A C 1
ATOM 1510 O O . THR A 1 200 ? -12.359 -11.707 28.696 1.00 62.66 200 THR A O 1
ATOM 1513 N N . ASP A 1 201 ? -12.777 -13.850 29.184 1.00 60.50 201 ASP A N 1
ATOM 1514 C CA . ASP A 1 201 ? -13.399 -13.608 30.494 1.00 60.50 201 ASP A CA 1
ATOM 1515 C C . ASP A 1 201 ? -12.442 -12.984 31.540 1.00 60.50 201 ASP A C 1
ATOM 1517 O O . ASP A 1 201 ? -12.842 -12.702 32.670 1.00 60.50 201 ASP A O 1
ATOM 1521 N N . LYS A 1 202 ? -11.156 -12.811 31.201 1.00 61.38 202 LYS A N 1
ATOM 1522 C CA . LYS A 1 202 ? -10.115 -12.183 32.033 1.00 61.38 202 LYS A CA 1
ATOM 1523 C C . LYS A 1 202 ? -9.624 -10.837 31.482 1.00 61.38 202 LYS A C 1
ATOM 1525 O O . LYS A 1 202 ? -8.645 -10.310 32.009 1.00 61.38 202 LYS A O 1
ATOM 1530 N N . GLY A 1 203 ? -10.294 -10.294 30.466 1.00 65.88 203 GLY A N 1
ATOM 1531 C CA . GLY A 1 203 ? -9.940 -9.046 29.789 1.00 65.88 203 GLY A CA 1
ATOM 1532 C C . GLY A 1 203 ? -9.282 -9.263 28.425 1.00 65.88 203 GLY A C 1
ATOM 1533 O O . GLY A 1 203 ? -9.129 -10.399 27.958 1.00 65.88 203 GLY A O 1
ATOM 1534 N N . THR A 1 204 ? -8.909 -8.153 27.792 1.00 71.12 204 THR A N 1
ATOM 1535 C CA . THR A 1 204 ? -8.311 -8.116 26.453 1.00 71.12 204 THR A CA 1
ATOM 1536 C C . THR A 1 204 ? -6.799 -8.302 26.531 1.00 71.12 204 THR A C 1
ATOM 1538 O O . THR A 1 204 ? -6.096 -7.527 27.180 1.00 71.12 204 THR A O 1
ATOM 1541 N N . PHE A 1 205 ? -6.275 -9.322 25.855 1.00 76.69 205 PHE A N 1
ATOM 1542 C CA . PHE A 1 205 ? -4.836 -9.549 25.730 1.00 76.69 205 PHE A CA 1
ATOM 1543 C C . PHE A 1 205 ? -4.345 -9.103 24.358 1.00 76.69 205 PHE A C 1
ATOM 1545 O O . PHE A 1 205 ? -4.836 -9.583 23.339 1.00 76.69 205 PHE A O 1
ATOM 1552 N N . HIS A 1 206 ? -3.334 -8.240 24.341 1.00 83.06 206 HIS A N 1
ATOM 1553 C CA . HIS A 1 206 ? -2.648 -7.821 23.122 1.00 83.06 206 HIS A CA 1
ATOM 1554 C C . HIS A 1 206 ? -1.370 -8.643 22.923 1.00 83.06 206 HIS A C 1
ATOM 1556 O O . HIS A 1 206 ? -0.395 -8.489 23.661 1.00 83.06 206 HIS A O 1
ATOM 1562 N N . TRP A 1 207 ? -1.386 -9.558 21.954 1.00 83.44 207 TRP A N 1
ATOM 1563 C CA . TRP A 1 207 ? -0.259 -10.428 21.633 1.00 83.44 207 TRP A CA 1
ATOM 1564 C C . TRP A 1 207 ? 0.577 -9.815 20.519 1.00 83.44 207 TRP A C 1
ATOM 1566 O O . TRP A 1 207 ? 0.166 -9.809 19.364 1.00 83.44 207 TRP A O 1
ATOM 1576 N N . GLN A 1 208 ? 1.772 -9.342 20.859 1.00 83.44 208 GLN A N 1
ATOM 1577 C CA . GLN A 1 208 ? 2.729 -8.878 19.858 1.00 83.44 208 GLN A CA 1
ATOM 1578 C C . GLN A 1 208 ? 3.304 -10.053 19.048 1.00 83.44 208 GLN A C 1
ATOM 1580 O O . GLN A 1 208 ? 3.435 -11.157 19.596 1.00 83.44 208 GLN A O 1
ATOM 1585 N N . PRO A 1 209 ? 3.710 -9.825 17.785 1.00 84.12 209 PRO A N 1
ATOM 1586 C CA . PRO A 1 209 ? 4.305 -10.863 16.956 1.00 84.12 209 PRO A CA 1
ATOM 1587 C C . PRO A 1 209 ? 5.537 -11.495 17.609 1.00 84.12 209 PRO A C 1
ATOM 1589 O O . PRO A 1 209 ? 6.444 -10.802 18.074 1.00 84.12 209 PRO A O 1
ATOM 1592 N N . VAL A 1 210 ? 5.598 -12.829 17.629 1.00 83.69 210 VAL A N 1
ATOM 1593 C CA . VAL A 1 210 ? 6.776 -13.567 18.114 1.00 83.69 210 VAL A CA 1
ATOM 1594 C C . VAL A 1 210 ? 7.158 -14.689 17.164 1.00 83.69 210 VAL A C 1
ATOM 1596 O O . VAL A 1 210 ? 6.307 -15.349 16.567 1.00 83.69 210 VAL A O 1
ATOM 1599 N N . ALA A 1 211 ? 8.462 -14.947 17.073 1.00 80.75 211 ALA A N 1
ATOM 1600 C CA . ALA A 1 211 ? 9.003 -16.011 16.239 1.00 80.75 211 ALA A CA 1
ATOM 1601 C C . ALA A 1 211 ? 8.470 -17.392 16.653 1.00 80.75 211 ALA A C 1
ATOM 1603 O O . ALA A 1 211 ? 8.345 -17.694 17.850 1.00 80.75 211 ALA A O 1
ATOM 1604 N N . HIS A 1 212 ? 8.238 -18.260 15.665 1.00 82.50 212 HIS A N 1
ATOM 1605 C CA . HIS A 1 212 ? 7.861 -19.654 15.879 1.00 82.50 212 HIS A CA 1
ATOM 1606 C C . HIS A 1 212 ? 8.723 -20.341 16.957 1.00 82.50 212 HIS A C 1
ATOM 1608 O O . HIS A 1 212 ? 9.955 -20.323 16.921 1.00 82.50 212 HIS A O 1
ATOM 1614 N N . GLY A 1 213 ? 8.063 -21.021 17.902 1.00 78.75 213 GLY A N 1
ATOM 1615 C CA . GLY A 1 213 ? 8.700 -21.730 19.014 1.00 78.75 213 GLY A CA 1
ATOM 1616 C C . GLY A 1 213 ? 8.864 -20.889 20.283 1.00 78.75 213 GLY A C 1
ATOM 1617 O O . GLY A 1 213 ? 9.045 -21.465 21.363 1.00 78.75 213 GLY A O 1
ATOM 1618 N N . SER A 1 214 ? 8.722 -19.566 20.177 1.00 83.88 214 SER A N 1
ATOM 1619 C CA . SER A 1 214 ? 8.782 -18.637 21.305 1.00 83.88 214 SER A CA 1
ATOM 1620 C C . SER A 1 214 ? 7.493 -18.644 22.129 1.00 83.88 214 SER A C 1
ATOM 1622 O O . SER A 1 214 ? 6.423 -19.076 21.686 1.00 83.88 214 SER A O 1
ATOM 1624 N N . VAL A 1 215 ? 7.603 -18.168 23.369 1.00 84.75 215 VAL A N 1
ATOM 1625 C CA . VAL A 1 215 ? 6.469 -17.964 24.276 1.00 84.75 215 VAL A CA 1
ATOM 1626 C C . VAL A 1 215 ? 6.325 -16.469 24.513 1.00 84.75 215 VAL A C 1
ATOM 1628 O O . VAL A 1 215 ? 7.196 -15.868 25.141 1.00 84.75 215 VAL A O 1
ATOM 1631 N N . ALA A 1 216 ? 5.226 -15.890 24.039 1.00 85.56 216 ALA A N 1
ATOM 1632 C CA . ALA A 1 216 ? 4.870 -14.516 24.346 1.00 85.56 216 ALA A CA 1
ATOM 1633 C C . ALA A 1 216 ? 4.347 -14.406 25.778 1.00 85.56 216 ALA A C 1
ATOM 1635 O O . ALA A 1 216 ? 3.728 -15.338 26.310 1.00 85.56 216 ALA A O 1
ATOM 1636 N N . LYS A 1 217 ? 4.620 -13.260 26.400 1.00 85.56 217 LYS A N 1
ATOM 1637 C CA . LYS A 1 217 ? 4.194 -12.926 27.757 1.00 85.56 217 LYS A CA 1
ATOM 1638 C C . LYS A 1 217 ? 3.522 -11.562 27.719 1.00 85.56 217 LYS A C 1
ATOM 1640 O O . LYS A 1 217 ? 4.139 -10.610 27.261 1.00 85.56 217 LYS A O 1
ATOM 1645 N N . VAL A 1 218 ? 2.302 -11.491 28.228 1.00 83.12 218 VAL A N 1
ATOM 1646 C CA . VAL A 1 218 ? 1.522 -10.254 28.340 1.00 83.12 218 VAL A CA 1
ATOM 1647 C C . VAL A 1 218 ? 1.133 -10.099 29.803 1.00 83.12 218 VAL A C 1
ATOM 1649 O O . VAL A 1 218 ? 0.804 -11.090 30.457 1.00 83.12 218 VAL A O 1
ATOM 1652 N N . GLU A 1 219 ? 1.242 -8.894 30.355 1.00 76.50 219 GLU A N 1
ATOM 1653 C CA . GLU A 1 219 ? 0.790 -8.626 31.724 1.00 76.50 219 GLU A CA 1
ATOM 1654 C C . GLU A 1 219 ? -0.715 -8.882 31.840 1.00 76.50 219 GLU A C 1
ATOM 1656 O O . GLU A 1 219 ? -1.463 -8.616 30.903 1.00 76.50 219 GLU A O 1
ATOM 1661 N N . CYS A 1 220 ? -1.171 -9.442 32.966 1.00 73.38 220 CYS A N 1
ATOM 1662 C CA . CYS A 1 220 ? -2.607 -9.622 33.172 1.00 73.38 220 CYS A CA 1
ATOM 1663 C C . CYS A 1 220 ? -3.307 -8.247 33.109 1.00 73.38 220 CYS A C 1
ATOM 1665 O O . CYS A 1 220 ? -2.908 -7.349 33.864 1.00 73.38 220 CYS A O 1
ATOM 1667 N N . PRO A 1 221 ? -4.348 -8.088 32.272 1.00 66.19 221 PRO A N 1
ATOM 1668 C CA . PRO A 1 221 ? -5.146 -6.871 32.217 1.00 66.19 221 PRO A CA 1
ATOM 1669 C C . PRO A 1 221 ? -5.622 -6.467 33.618 1.00 66.19 221 PRO A C 1
ATOM 1671 O O . PRO A 1 221 ? -5.917 -7.321 34.461 1.00 66.19 221 PRO A O 1
ATOM 1674 N N . TYR A 1 222 ? -5.646 -5.161 33.891 1.00 60.22 222 TYR A N 1
ATOM 1675 C CA . TYR A 1 222 ? -6.203 -4.577 35.122 1.00 60.22 222 TYR A CA 1
ATOM 1676 C C . TYR A 1 222 ? -5.535 -5.020 36.443 1.00 60.22 222 TYR A C 1
ATOM 1678 O O . TYR A 1 222 ? -6.137 -4.960 37.519 1.00 60.22 222 TYR A O 1
ATOM 1686 N N . GLY A 1 223 ? -4.276 -5.483 36.399 1.00 55.84 223 GLY A N 1
ATOM 1687 C CA . GLY A 1 223 ? -3.516 -5.870 37.599 1.00 55.84 223 GLY A CA 1
ATOM 1688 C C . GLY A 1 223 ? -4.067 -7.115 38.309 1.00 55.84 223 GLY A C 1
ATOM 1689 O O . GLY A 1 223 ? -3.818 -7.335 39.497 1.00 55.84 223 GLY A O 1
ATOM 1690 N N . ALA A 1 224 ? -4.831 -7.927 37.585 1.00 59.09 224 ALA A N 1
ATOM 1691 C CA . ALA A 1 224 ? -5.608 -9.036 38.105 1.00 59.09 224 ALA A CA 1
ATOM 1692 C C . ALA A 1 224 ? -4.747 -10.323 38.161 1.00 59.09 224 ALA A C 1
ATOM 1694 O O . ALA A 1 224 ? -4.845 -11.192 37.299 1.00 59.09 224 ALA A O 1
ATOM 1695 N N . TYR A 1 225 ? -3.843 -10.454 39.144 1.00 61.88 225 TYR A N 1
ATOM 1696 C CA . TYR A 1 225 ? -2.932 -11.611 39.279 1.00 61.88 225 TYR A CA 1
ATOM 1697 C C . TYR A 1 225 ? -2.999 -12.276 40.661 1.00 61.88 225 TYR A C 1
ATOM 1699 O O . TYR A 1 225 ? -3.316 -11.643 41.667 1.00 61.88 225 TYR A O 1
ATOM 1707 N N . ASN A 1 226 ? -2.697 -13.578 40.732 1.00 56.16 226 ASN A N 1
ATOM 1708 C CA . ASN A 1 226 ? -2.607 -14.304 42.001 1.00 56.16 226 ASN A CA 1
ATOM 1709 C C . ASN A 1 226 ? -1.378 -13.836 42.819 1.00 56.16 226 ASN A C 1
ATOM 1711 O O . ASN A 1 226 ? -0.255 -14.100 42.383 1.00 56.16 226 ASN A O 1
ATOM 1715 N N . PRO A 1 227 ? -1.544 -13.238 44.020 1.00 54.81 227 PRO A N 1
ATOM 1716 C CA . PRO A 1 227 ? -0.423 -12.791 44.858 1.00 54.81 227 PRO A CA 1
ATOM 1717 C C . PRO A 1 227 ? 0.482 -13.932 45.338 1.00 54.81 227 PRO A C 1
ATOM 1719 O O . PRO A 1 227 ? 1.630 -13.694 45.698 1.00 54.81 227 PRO A O 1
ATOM 1722 N N . ALA A 1 228 ? -0.040 -15.163 45.360 1.00 52.44 228 ALA A N 1
ATOM 1723 C CA . ALA A 1 228 ? 0.695 -16.363 45.743 1.00 52.44 228 ALA A CA 1
ATOM 1724 C C . ALA A 1 228 ? 1.425 -17.032 44.563 1.00 52.44 228 ALA A C 1
ATOM 1726 O O . ALA A 1 228 ? 2.138 -18.008 44.780 1.00 52.44 228 ALA A O 1
ATOM 1727 N N . SER A 1 229 ? 1.245 -16.556 43.322 1.00 52.25 229 SER A N 1
ATOM 1728 C CA . SER A 1 229 ? 2.012 -17.052 42.172 1.00 52.25 229 SER A CA 1
ATOM 1729 C C . SER A 1 229 ? 3.091 -16.053 41.774 1.00 52.25 229 SER A C 1
ATOM 1731 O O . SER A 1 229 ? 2.836 -14.855 41.699 1.00 52.25 229 SER A O 1
ATOM 1733 N N . GLU A 1 230 ? 4.278 -16.551 41.438 1.00 52.38 230 GLU A N 1
ATOM 1734 C CA . GLU A 1 230 ? 5.424 -15.740 40.997 1.00 52.38 230 GLU A CA 1
ATOM 1735 C C . GLU A 1 230 ? 5.201 -15.082 39.612 1.00 52.38 230 GLU A C 1
ATOM 1737 O O . GLU A 1 230 ? 6.052 -14.355 39.101 1.00 52.38 230 GLU A O 1
ATOM 1742 N N . TYR A 1 231 ? 4.053 -15.331 38.967 1.00 55.56 231 TYR A N 1
ATOM 1743 C CA . TYR A 1 231 ? 3.804 -14.990 37.570 1.00 55.56 231 TYR A CA 1
ATOM 1744 C C . TYR A 1 231 ? 2.669 -13.966 37.414 1.00 55.56 231 TYR A C 1
ATOM 1746 O O . TYR A 1 231 ? 1.493 -14.296 37.522 1.00 55.56 231 TYR A O 1
ATOM 1754 N N . LYS A 1 232 ? 3.039 -12.723 37.077 1.00 67.81 232 LYS A N 1
ATOM 1755 C CA . LYS A 1 232 ? 2.132 -11.602 36.739 1.00 67.81 232 LYS A CA 1
ATOM 1756 C C . LYS A 1 232 ? 1.628 -11.598 35.284 1.00 67.81 232 LYS A C 1
ATOM 1758 O O . LYS A 1 232 ? 0.954 -10.662 34.867 1.00 67.81 232 LYS A O 1
ATOM 1763 N N . TYR A 1 233 ? 1.997 -12.610 34.502 1.00 76.88 233 TYR A N 1
ATOM 1764 C CA . TYR A 1 233 ? 1.856 -12.602 33.046 1.00 76.88 233 TYR A CA 1
ATOM 1765 C C . TYR A 1 233 ? 1.010 -13.779 32.559 1.00 76.88 233 TYR A C 1
ATOM 1767 O O . TYR A 1 233 ? 1.254 -14.924 32.962 1.00 76.88 233 TYR A O 1
ATOM 1775 N N . ALA A 1 234 ? 0.101 -13.518 31.623 1.00 80.81 234 ALA A N 1
ATOM 1776 C CA . ALA A 1 234 ? -0.447 -14.540 30.744 1.00 80.81 234 ALA A CA 1
ATOM 1777 C C . ALA A 1 234 ? 0.614 -14.966 29.722 1.00 80.81 234 ALA A C 1
ATOM 1779 O O . ALA A 1 234 ? 1.482 -14.184 29.327 1.00 80.81 234 ALA A O 1
ATOM 1780 N N . ARG A 1 235 ? 0.570 -16.235 29.307 1.00 84.81 235 ARG A N 1
ATOM 1781 C CA . ARG A 1 235 ? 1.540 -16.799 28.359 1.00 84.81 235 ARG A CA 1
ATOM 1782 C C . ARG A 1 235 ? 0.840 -17.480 27.200 1.00 84.81 235 ARG A C 1
ATOM 1784 O O . ARG A 1 235 ? -0.118 -18.222 27.419 1.00 84.81 235 ARG A O 1
ATOM 1791 N N . ARG A 1 236 ? 1.388 -17.320 26.000 1.00 86.31 236 ARG A N 1
ATOM 1792 C CA . ARG A 1 236 ? 0.921 -18.012 24.794 1.00 86.31 236 ARG A CA 1
ATOM 1793 C C . ARG A 1 236 ? 2.118 -18.485 23.986 1.00 86.31 236 ARG A C 1
ATOM 1795 O O . ARG A 1 236 ? 3.132 -17.796 23.903 1.00 86.31 236 ARG A O 1
ATOM 1802 N N . LYS A 1 237 ? 2.043 -19.706 23.459 1.00 87.31 237 LYS A N 1
ATOM 1803 C CA . LYS A 1 237 ? 3.141 -20.306 22.692 1.00 87.31 237 LYS A CA 1
ATOM 1804 C C . LYS A 1 237 ? 2.830 -20.231 21.206 1.00 87.31 237 LYS A C 1
ATOM 1806 O O . LYS A 1 237 ? 1.759 -20.673 20.801 1.00 87.31 237 LYS A O 1
ATOM 1811 N N . CYS A 1 238 ? 3.780 -19.743 20.420 1.00 86.56 238 CYS A N 1
ATOM 1812 C CA . CYS A 1 238 ? 3.673 -19.743 18.969 1.00 86.56 238 CYS A CA 1
ATOM 1813 C C . CYS A 1 238 ? 4.130 -21.098 18.408 1.00 86.56 238 CYS A C 1
ATOM 1815 O O . CYS A 1 238 ? 5.247 -21.547 18.702 1.00 86.56 238 CYS A O 1
ATOM 1817 N N . ARG A 1 239 ? 3.266 -21.788 17.654 1.00 84.19 239 ARG A N 1
ATOM 1818 C CA . ARG A 1 239 ? 3.552 -23.103 17.053 1.00 84.19 239 ARG A CA 1
ATOM 1819 C C . ARG A 1 239 ? 2.881 -23.246 15.690 1.00 84.19 239 ARG A C 1
ATOM 1821 O O . ARG A 1 239 ? 1.925 -22.549 15.391 1.00 84.19 239 ARG A O 1
ATOM 1828 N N . LEU A 1 240 ? 3.365 -24.204 14.905 1.00 78.12 240 LEU A N 1
ATOM 1829 C CA . LEU A 1 240 ? 2.671 -24.657 13.705 1.00 78.12 240 LEU A CA 1
ATOM 1830 C C . LEU A 1 240 ? 1.328 -25.305 14.088 1.00 78.12 240 LEU A C 1
ATOM 1832 O O . LEU A 1 240 ? 1.296 -26.202 14.941 1.00 78.12 240 LEU A O 1
ATOM 1836 N N . LEU A 1 241 ? 0.240 -24.835 13.487 1.00 75.00 241 LEU A N 1
ATOM 1837 C CA . LEU A 1 241 ? -1.085 -25.434 13.586 1.00 75.00 241 LEU A CA 1
ATOM 1838 C C . LEU A 1 241 ? -1.191 -26.647 12.652 1.00 75.00 241 LEU A C 1
ATOM 1840 O O . LEU A 1 241 ? -0.346 -26.873 11.788 1.00 75.00 241 LEU A O 1
ATOM 1844 N N . ALA A 1 242 ? -2.249 -27.442 12.821 1.00 73.50 242 ALA A N 1
ATOM 1845 C CA . ALA A 1 242 ? -2.515 -28.589 11.950 1.00 73.50 242 ALA A CA 1
ATOM 1846 C C . ALA A 1 242 ? -2.797 -28.183 10.489 1.00 73.50 242 ALA A C 1
ATOM 1848 O O . ALA A 1 242 ? -2.618 -29.008 9.599 1.00 73.50 242 ALA A O 1
ATOM 1849 N N . SER A 1 243 ? -3.191 -26.925 10.252 1.00 69.50 243 SER A N 1
ATOM 1850 C CA . SER A 1 243 ? -3.341 -26.321 8.920 1.00 69.50 243 SER A CA 1
ATOM 1851 C C . SER A 1 243 ? -2.006 -26.055 8.214 1.00 69.50 243 SER A C 1
ATOM 1853 O O . SER A 1 243 ? -2.001 -25.766 7.025 1.00 69.50 243 SER A O 1
ATOM 1855 N N . GLY A 1 244 ? -0.876 -26.160 8.921 1.00 63.88 244 GLY A N 1
ATOM 1856 C CA . GLY A 1 244 ? 0.455 -25.835 8.406 1.00 63.88 244 GLY A CA 1
ATOM 1857 C C . GLY A 1 244 ? 0.893 -24.396 8.687 1.00 63.88 244 GLY A C 1
ATOM 1858 O O . GLY A 1 244 ? 2.085 -24.121 8.679 1.00 63.88 244 GLY A O 1
ATOM 1859 N N . GLU A 1 245 ? -0.023 -23.488 9.010 1.00 72.94 245 GLU A N 1
ATOM 1860 C CA . GLU A 1 245 ? 0.303 -22.093 9.331 1.00 72.94 245 GLU A CA 1
ATOM 1861 C C . GLU A 1 245 ? 0.823 -21.941 10.766 1.00 72.94 245 GLU A C 1
ATOM 1863 O O . GLU A 1 245 ? 0.489 -22.723 11.665 1.00 72.94 245 GLU A O 1
ATOM 1868 N N . THR A 1 246 ? 1.639 -20.916 11.025 1.00 74.81 246 THR A N 1
ATOM 1869 C CA . THR A 1 246 ? 2.019 -20.567 12.399 1.00 74.81 246 THR A CA 1
ATOM 1870 C C . THR A 1 246 ? 0.893 -19.822 13.082 1.00 74.81 246 THR A C 1
ATOM 1872 O O . THR A 1 246 ? 0.495 -18.743 12.657 1.00 74.81 246 THR A O 1
ATOM 1875 N N . GLY A 1 247 ? 0.425 -20.377 14.191 1.00 79.69 247 GLY A N 1
ATOM 1876 C CA . GLY A 1 247 ? -0.655 -19.796 14.958 1.00 79.69 247 GLY A CA 1
ATOM 1877 C C . GLY A 1 247 ? -0.433 -19.922 16.450 1.00 79.69 247 GLY A C 1
ATOM 1878 O O . GLY A 1 247 ? 0.421 -20.658 16.970 1.00 79.69 247 GLY A O 1
ATOM 1879 N N . TRP A 1 248 ? -1.220 -19.149 17.170 1.00 81.62 248 TRP A N 1
ATOM 1880 C CA . TRP A 1 248 ? -1.109 -19.101 18.603 1.00 81.62 248 TRP A CA 1
ATOM 1881 C C . TRP A 1 248 ? -1.809 -20.289 19.266 1.00 81.62 248 TRP A C 1
ATOM 1883 O O . TRP A 1 248 ? -3.003 -20.525 19.086 1.00 81.62 248 TRP A O 1
ATOM 1893 N N . MET A 1 249 ? -1.083 -21.010 20.122 1.00 82.50 249 MET A N 1
ATOM 1894 C CA . MET A 1 249 ? -1.669 -22.048 20.975 1.00 82.50 249 MET A CA 1
ATOM 1895 C C . MET A 1 249 ? -2.631 -21.454 22.017 1.00 82.50 249 MET A C 1
ATOM 1897 O O . MET A 1 249 ? -2.670 -20.243 22.232 1.00 82.50 249 MET A O 1
ATOM 1901 N N . LYS A 1 250 ? -3.378 -22.313 22.724 1.00 77.62 250 LYS A N 1
ATOM 1902 C CA . LYS A 1 250 ? -4.266 -21.886 23.818 1.00 77.62 250 LYS A CA 1
ATOM 1903 C C . LYS A 1 250 ? -3.530 -21.035 24.858 1.00 77.62 250 LYS A C 1
ATOM 1905 O O . LYS A 1 250 ? -2.442 -21.392 25.320 1.00 77.62 250 LYS A O 1
ATOM 1910 N N . THR A 1 251 ? -4.166 -19.936 25.246 1.00 74.50 251 THR A N 1
ATOM 1911 C CA . THR A 1 251 ? -3.652 -18.982 26.227 1.00 74.50 251 THR A CA 1
ATOM 1912 C C . THR A 1 251 ? -3.643 -19.588 27.623 1.00 74.50 251 THR A C 1
ATOM 1914 O O . THR A 1 251 ? -4.655 -20.063 28.135 1.00 74.50 251 THR A O 1
ATOM 1917 N N . SER A 1 252 ? -2.485 -19.552 28.276 1.00 76.12 252 SER A N 1
ATOM 1918 C CA . SER A 1 252 ? -2.331 -19.949 29.672 1.00 76.12 252 SER A CA 1
ATOM 1919 C C . SER A 1 252 ? -2.545 -18.734 30.579 1.00 76.12 252 SER A C 1
ATOM 1921 O O . SER A 1 252 ? -1.580 -18.154 31.083 1.00 76.12 252 SER A O 1
ATOM 1923 N N . ALA A 1 253 ? -3.810 -18.365 30.801 1.00 65.75 253 ALA A N 1
ATOM 1924 C CA . ALA A 1 253 ? -4.223 -17.250 31.666 1.00 65.75 253 ALA A CA 1
ATOM 1925 C C . ALA A 1 253 ? -4.638 -17.680 33.093 1.00 65.75 253 ALA A C 1
ATOM 1927 O O . ALA A 1 253 ? -5.187 -16.885 33.845 1.00 65.75 253 ALA A O 1
ATOM 1928 N N . GLN A 1 254 ? -4.347 -18.919 33.509 1.00 64.44 254 GLN A N 1
ATOM 1929 C CA . GLN A 1 254 ? -4.784 -19.482 34.804 1.00 64.44 254 GLN A CA 1
ATOM 1930 C C . GLN A 1 254 ? -4.289 -18.705 36.044 1.00 64.44 254 GLN A C 1
ATOM 1932 O O . GLN A 1 254 ? -4.867 -18.821 37.124 1.00 64.44 254 GLN A O 1
ATOM 1937 N N . HIS A 1 255 ? -3.213 -17.925 35.901 1.00 63.56 255 HIS A N 1
ATOM 1938 C CA . HIS A 1 255 ? -2.650 -17.090 36.968 1.00 63.56 255 HIS A CA 1
ATOM 1939 C C . HIS A 1 255 ? -3.304 -15.703 37.057 1.00 63.56 255 HIS A C 1
ATOM 1941 O O . HIS A 1 255 ? -3.173 -15.043 38.093 1.00 63.56 255 HIS A O 1
ATOM 1947 N N . CYS A 1 256 ? -4.021 -15.281 36.008 1.00 66.94 256 CYS A N 1
ATOM 1948 C CA . CYS A 1 256 ? -4.800 -14.055 36.029 1.00 66.94 256 CYS A CA 1
ATOM 1949 C C . CYS A 1 256 ? -6.114 -14.324 36.780 1.00 66.94 256 CYS A C 1
ATOM 1951 O O . CYS A 1 256 ? -6.898 -15.202 36.414 1.00 66.94 256 CYS A O 1
ATOM 1953 N N . ARG A 1 257 ? -6.342 -13.603 37.878 1.00 63.25 257 ARG A N 1
ATOM 1954 C CA . ARG A 1 257 ? -7.555 -13.713 38.701 1.00 63.25 257 ARG A CA 1
ATOM 1955 C C . ARG A 1 257 ? -8.327 -12.420 38.620 1.00 63.25 257 ARG A C 1
ATOM 1957 O O . ARG A 1 257 ? -7.709 -11.376 38.738 1.00 63.25 257 ARG A O 1
ATOM 1964 N N . TYR A 1 258 ? -9.655 -12.498 38.585 1.00 52.66 258 TYR A N 1
ATOM 1965 C CA . TYR A 1 258 ? -10.498 -11.345 38.889 1.00 52.66 258 TYR A CA 1
ATOM 1966 C C . TYR A 1 258 ? -10.070 -10.766 40.242 1.00 52.66 258 TYR A C 1
ATOM 1968 O O . TYR A 1 258 ? -9.880 -11.523 41.204 1.00 52.66 258 TYR A O 1
ATOM 1976 N N . LYS A 1 259 ? -9.871 -9.449 40.331 1.00 46.56 259 LYS A N 1
ATOM 1977 C CA . LYS A 1 259 ? -9.549 -8.787 41.596 1.00 46.56 259 LYS A CA 1
ATOM 1978 C C . LYS A 1 259 ? -10.798 -8.834 42.471 1.00 46.56 259 LYS A C 1
ATOM 1980 O O . LYS A 1 259 ? -11.528 -7.864 42.541 1.00 46.56 259 LYS A O 1
ATOM 1985 N N . ALA A 1 260 ? -11.079 -9.965 43.115 1.00 40.47 260 ALA A N 1
ATOM 1986 C CA . ALA A 1 260 ? -12.207 -10.098 44.024 1.00 40.47 260 ALA A CA 1
ATOM 1987 C C . ALA A 1 260 ? -12.012 -9.137 45.208 1.00 40.47 260 ALA A C 1
ATOM 19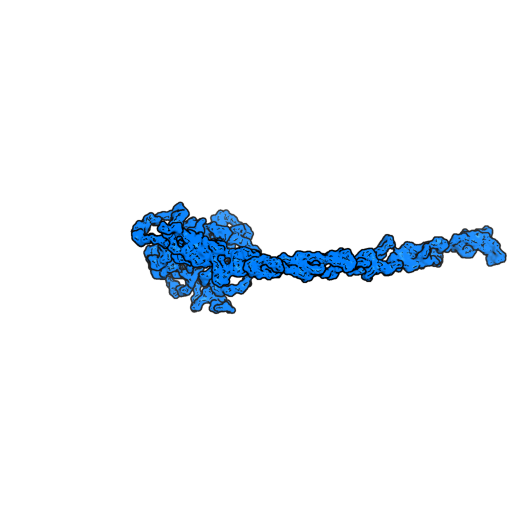89 O O . ALA A 1 260 ? -11.399 -9.484 46.219 1.00 40.47 260 ALA A O 1
ATOM 1990 N N . MET A 1 261 ? -12.535 -7.915 45.094 1.00 37.91 261 MET A N 1
ATOM 1991 C CA . MET A 1 261 ? -12.956 -7.155 46.259 1.00 37.91 261 MET A CA 1
ATOM 1992 C C . MET A 1 261 ? -14.123 -7.942 46.837 1.00 37.91 261 MET A C 1
ATOM 1994 O O . MET A 1 261 ? -15.236 -7.922 46.323 1.00 37.91 261 MET A O 1
ATOM 1998 N N . THR A 1 262 ? -13.822 -8.746 47.855 1.00 35.88 262 THR A N 1
ATOM 1999 C CA . THR A 1 262 ? -14.810 -9.510 48.609 1.00 35.88 262 THR A CA 1
ATOM 2000 C C . THR A 1 262 ? -15.984 -8.595 48.954 1.00 35.88 262 THR A C 1
ATOM 2002 O O . THR A 1 262 ? -15.782 -7.508 49.499 1.00 35.88 262 THR A O 1
ATOM 2005 N N . GLN A 1 263 ? -17.207 -9.041 48.648 1.00 39.22 263 GLN A N 1
ATOM 2006 C CA . GLN A 1 263 ? -18.479 -8.332 48.878 1.00 39.22 263 GLN A CA 1
ATOM 2007 C C . GLN A 1 263 ? -18.602 -7.718 50.288 1.00 39.22 263 GLN A C 1
ATOM 2009 O O . GLN A 1 263 ? -19.329 -6.751 50.487 1.00 39.22 263 GLN A O 1
ATOM 2014 N N . HIS A 1 264 ? -17.826 -8.200 51.263 1.00 37.66 264 HIS A N 1
ATOM 2015 C CA . HIS A 1 264 ? -17.736 -7.629 52.605 1.00 37.66 264 HIS A CA 1
ATOM 2016 C C . HIS A 1 264 ? -17.152 -6.205 52.685 1.00 37.66 264 HIS A C 1
ATOM 2018 O O . HIS A 1 264 ? -17.386 -5.519 53.677 1.00 37.66 264 HIS A O 1
ATOM 2024 N N . LYS A 1 265 ? -16.412 -5.742 51.669 1.00 37.81 265 LYS A N 1
ATOM 2025 C CA . LYS A 1 265 ? -15.880 -4.369 51.593 1.00 37.81 265 LYS A CA 1
ATOM 2026 C C . LYS A 1 265 ? -16.789 -3.394 50.830 1.00 37.81 265 LYS A C 1
ATOM 2028 O O . LYS A 1 265 ? -16.552 -2.191 50.915 1.00 37.81 265 LYS A O 1
ATOM 2033 N N . MET A 1 266 ? -17.844 -3.874 50.157 1.00 38.12 266 MET A N 1
ATOM 2034 C CA . MET A 1 266 ? -18.807 -3.007 49.457 1.00 38.12 266 MET A CA 1
ATOM 2035 C C . MET A 1 266 ? -19.639 -2.151 50.420 1.00 38.12 266 MET A C 1
ATOM 2037 O O . MET A 1 266 ? -19.940 -1.017 50.091 1.00 38.12 266 MET A O 1
ATOM 2041 N N . SER A 1 267 ? -19.956 -2.593 51.638 1.00 38.88 267 SER A N 1
ATOM 2042 C CA . SER A 1 267 ? -20.776 -1.763 52.541 1.00 38.88 267 SER A CA 1
ATOM 2043 C C . SER A 1 267 ? -20.033 -0.563 53.150 1.00 38.88 267 SER A C 1
ATOM 2045 O O . SER A 1 267 ? -20.677 0.384 53.592 1.00 38.88 267 SER A O 1
ATOM 2047 N N . HIS A 1 268 ? -18.693 -0.575 53.171 1.00 44.19 268 HIS A N 1
ATOM 2048 C CA . HIS A 1 268 ? -17.887 0.431 53.881 1.00 44.19 268 HIS A CA 1
ATOM 2049 C C . HIS A 1 268 ? -17.069 1.373 52.984 1.00 44.19 268 HIS A C 1
ATOM 2051 O O . HIS A 1 268 ? -16.571 2.378 53.486 1.00 44.19 268 HIS A O 1
ATOM 2057 N N . LEU A 1 269 ? -16.923 1.079 51.688 1.00 40.72 269 LEU A N 1
ATOM 2058 C CA . LEU A 1 269 ? -16.163 1.916 50.740 1.00 40.72 269 LEU A CA 1
ATOM 2059 C C . LEU A 1 269 ? -17.042 2.783 49.830 1.00 40.72 269 LEU A C 1
ATOM 2061 O O . LEU A 1 269 ? -16.540 3.719 49.213 1.00 40.72 269 LEU A O 1
ATOM 2065 N N . TRP A 1 270 ? -18.350 2.521 49.797 1.00 44.44 270 TRP A N 1
ATOM 2066 C CA . TRP A 1 270 ? -19.317 3.290 49.012 1.00 44.44 270 TRP A CA 1
ATOM 2067 C C . TRP A 1 270 ? -19.363 4.801 49.331 1.00 44.44 270 TRP A C 1
ATOM 2069 O O . TRP A 1 270 ? -19.637 5.560 48.402 1.00 44.44 270 TRP A O 1
ATOM 2079 N N . PRO A 1 271 ? -19.043 5.282 50.557 1.00 41.19 271 PRO A N 1
ATOM 2080 C CA . PRO A 1 271 ? -19.014 6.724 50.833 1.00 41.19 271 PRO A CA 1
ATOM 2081 C C . PRO A 1 271 ? -17.644 7.414 50.684 1.00 41.19 271 PRO A C 1
ATOM 2083 O O . PRO A 1 271 ? -17.602 8.640 50.710 1.00 41.19 271 PRO A O 1
ATOM 2086 N N . THR A 1 272 ? -16.515 6.695 50.600 1.00 43.97 272 THR A N 1
ATOM 2087 C CA . THR A 1 272 ? -15.187 7.298 50.881 1.00 43.97 272 THR A CA 1
ATOM 2088 C C . THR A 1 272 ? -14.256 7.481 49.687 1.00 43.97 272 THR A C 1
ATOM 2090 O O . THR A 1 272 ? -13.304 8.249 49.809 1.00 43.97 272 THR A O 1
ATOM 2093 N N . ILE A 1 273 ? -14.500 6.836 48.542 1.00 46.41 273 ILE A N 1
ATOM 2094 C CA . ILE A 1 273 ? -13.624 6.982 47.361 1.00 46.41 273 ILE A CA 1
ATOM 2095 C C . ILE A 1 273 ? -14.098 8.086 46.401 1.00 46.41 273 ILE A C 1
ATOM 2097 O O . ILE A 1 273 ? -13.302 8.590 45.616 1.00 46.41 273 ILE A O 1
ATOM 2101 N N . ILE A 1 274 ? -15.353 8.542 46.480 1.00 48.22 274 ILE A N 1
ATOM 2102 C CA . ILE A 1 274 ? -15.936 9.339 45.394 1.00 48.22 274 ILE A CA 1
ATOM 2103 C C . ILE A 1 274 ? -16.662 10.572 45.920 1.00 48.22 274 ILE A C 1
ATOM 2105 O O . ILE A 1 274 ? -17.866 10.567 46.144 1.00 48.22 274 ILE A O 1
ATOM 2109 N N . LEU A 1 275 ? -15.897 11.645 46.100 1.00 51.88 275 LEU A N 1
ATOM 2110 C CA . LEU A 1 275 ? -16.429 13.006 46.226 1.00 51.88 275 LEU A CA 1
ATOM 2111 C C . LEU A 1 275 ? -15.646 14.022 45.384 1.00 51.88 275 LEU A C 1
ATOM 2113 O O . LEU A 1 275 ? -15.968 15.207 45.412 1.00 51.88 275 LEU A O 1
ATOM 2117 N N . ARG A 1 276 ? -14.590 13.605 44.669 1.00 61.06 276 ARG A N 1
ATOM 2118 C CA . ARG A 1 276 ? -13.763 14.522 43.879 1.00 61.06 276 ARG A CA 1
ATOM 2119 C C . ARG A 1 276 ? -13.418 13.918 42.519 1.00 61.06 276 ARG A C 1
ATOM 2121 O O . ARG A 1 276 ? -13.105 12.729 42.478 1.00 61.06 276 ARG A O 1
ATOM 2128 N N . PRO A 1 277 ? -13.438 14.724 41.443 1.00 70.00 277 PRO A N 1
ATOM 2129 C CA . PRO A 1 277 ? -12.914 14.311 40.146 1.00 70.00 277 PRO A CA 1
ATOM 2130 C C . PRO A 1 277 ? -11.451 13.851 40.292 1.00 70.00 277 PRO A C 1
ATOM 2132 O O . PRO A 1 277 ? -10.747 14.355 41.182 1.00 70.00 277 PRO A O 1
ATOM 2135 N N . PRO A 1 278 ? -10.984 12.890 39.468 1.00 81.50 278 PRO A N 1
ATOM 2136 C CA . PRO A 1 278 ? -9.599 12.456 39.512 1.00 81.50 278 PRO A CA 1
ATOM 2137 C C . PRO A 1 278 ? -8.689 13.672 39.316 1.00 81.50 278 PRO A C 1
ATOM 2139 O O . PRO A 1 278 ? -8.979 14.551 38.515 1.00 81.50 278 PRO A O 1
ATOM 2142 N N . GLN A 1 279 ? -7.616 13.750 40.108 1.00 83.12 279 GLN A N 1
ATOM 2143 C CA . GLN A 1 279 ? -6.644 14.854 40.051 1.00 83.12 279 GLN A CA 1
ATOM 2144 C C . GLN A 1 279 ? -5.321 14.440 39.387 1.00 83.12 279 GLN A C 1
ATOM 2146 O O . GLN A 1 279 ? -4.392 15.237 39.286 1.00 83.12 279 GLN A O 1
ATOM 2151 N N . SER A 1 280 ? -5.209 13.185 38.943 1.00 87.19 280 SER A N 1
ATOM 2152 C CA . SER A 1 280 ? -4.026 12.634 38.281 1.00 87.19 280 SER A CA 1
ATOM 2153 C C . SER A 1 280 ? -4.405 11.479 37.354 1.00 87.19 280 SER A C 1
ATOM 2155 O O . SER A 1 280 ? -5.446 10.849 37.544 1.00 87.19 280 SER A O 1
ATOM 2157 N N . PHE A 1 281 ? -3.528 11.155 36.396 1.00 83.06 281 PHE A N 1
ATOM 2158 C CA . PHE A 1 281 ? -3.702 9.995 35.511 1.00 83.06 281 PHE A CA 1
ATOM 2159 C C . PHE A 1 281 ? -3.852 8.690 36.303 1.00 83.06 281 PHE A C 1
ATOM 2161 O O . PHE A 1 281 ? -4.770 7.925 36.043 1.00 83.06 281 PHE A O 1
ATOM 2168 N N . GLN A 1 282 ? -3.048 8.486 37.353 1.00 78.44 282 GLN A N 1
ATOM 2169 C CA . GLN A 1 282 ? -3.166 7.293 38.198 1.00 78.44 282 GLN A CA 1
ATOM 2170 C C . GLN A 1 282 ? -4.513 7.216 38.930 1.00 78.44 282 GLN A C 1
ATOM 2172 O O . GLN A 1 282 ? -5.053 6.130 39.131 1.00 78.44 282 GLN A O 1
ATOM 2177 N N . ALA A 1 283 ? -5.061 8.359 39.358 1.00 79.62 283 ALA A N 1
ATOM 2178 C CA . ALA A 1 283 ? -6.383 8.397 39.972 1.00 79.62 283 ALA A CA 1
ATOM 2179 C C . ALA A 1 283 ? -7.475 8.058 38.948 1.00 79.62 283 ALA A C 1
ATOM 2181 O O . ALA A 1 283 ? -8.376 7.291 39.271 1.00 79.62 283 ALA A O 1
ATOM 2182 N N . ALA A 1 284 ? -7.366 8.570 37.718 1.00 81.75 284 ALA A N 1
ATOM 2183 C CA . ALA A 1 284 ? -8.288 8.253 36.630 1.00 81.75 284 ALA A CA 1
ATOM 2184 C C . ALA A 1 284 ? -8.229 6.768 36.225 1.00 81.75 284 ALA A C 1
ATOM 2186 O O . ALA A 1 284 ? -9.277 6.145 36.070 1.00 81.75 284 ALA A O 1
ATOM 2187 N N . GLU A 1 285 ? -7.037 6.165 36.148 1.00 80.12 285 GLU A N 1
ATOM 2188 C CA . GLU A 1 285 ? -6.859 4.718 35.926 1.00 80.12 285 GLU A CA 1
ATOM 2189 C C . GLU A 1 285 ? -7.507 3.872 37.032 1.00 80.12 285 GLU A C 1
ATOM 2191 O O . GLU A 1 285 ? -8.148 2.856 36.766 1.00 80.12 285 GLU A O 1
ATOM 2196 N N . ASN A 1 286 ? -7.366 4.290 38.293 1.00 75.31 286 ASN A N 1
ATOM 2197 C CA . ASN A 1 286 ? -7.970 3.574 39.416 1.00 75.31 286 ASN A CA 1
ATOM 2198 C C . ASN A 1 286 ? -9.502 3.652 39.374 1.00 75.31 286 ASN A C 1
ATOM 2200 O O . ASN A 1 286 ? -10.162 2.637 39.584 1.00 75.31 286 ASN A O 1
ATOM 2204 N N . VAL A 1 287 ? -10.054 4.838 39.090 1.00 80.19 287 VAL A N 1
ATOM 2205 C CA . VAL A 1 287 ? -11.505 5.056 38.975 1.00 80.19 287 VAL A CA 1
ATOM 2206 C C . VAL A 1 287 ? -12.082 4.255 37.809 1.00 80.19 287 VAL A C 1
ATOM 2208 O O . VAL A 1 287 ? -13.084 3.570 37.985 1.00 80.19 287 VAL A O 1
ATOM 2211 N N . THR A 1 288 ? -11.439 4.284 36.640 1.00 79.38 288 THR A N 1
ATOM 2212 C CA . THR A 1 288 ? -11.877 3.506 35.467 1.00 79.38 288 THR A CA 1
ATOM 2213 C C . THR A 1 288 ? -11.833 2.008 35.721 1.00 79.38 288 THR A C 1
ATOM 2215 O O . THR A 1 288 ? -12.827 1.334 35.476 1.00 79.38 288 THR A O 1
ATOM 2218 N N . SER A 1 289 ? -10.747 1.501 36.307 1.00 74.50 289 SER A N 1
ATOM 2219 C CA . SER A 1 289 ? -10.631 0.081 36.668 1.00 74.50 289 SER A CA 1
ATOM 2220 C C . SER A 1 289 ? -11.706 -0.361 37.672 1.00 74.50 289 SER A C 1
ATOM 2222 O O . SER A 1 289 ? -12.183 -1.494 37.628 1.00 74.50 289 SER A O 1
ATOM 2224 N N . GLU A 1 290 ? -12.086 0.513 38.610 1.00 75.75 290 GLU A N 1
ATOM 2225 C CA . GLU A 1 290 ? -13.158 0.236 39.570 1.00 75.75 290 GLU A CA 1
ATOM 2226 C C . GLU A 1 290 ? -14.539 0.249 38.903 1.00 75.75 290 GLU A C 1
ATOM 2228 O O . GLU A 1 290 ? -15.344 -0.646 39.155 1.00 75.75 290 GLU A O 1
ATOM 2233 N N . LEU A 1 291 ? -14.813 1.217 38.026 1.00 80.19 291 LEU A N 1
ATOM 2234 C CA . LEU A 1 291 ? -16.062 1.266 37.262 1.00 80.19 291 LEU A CA 1
ATOM 2235 C C . LEU A 1 291 ? -16.208 0.056 36.339 1.00 80.19 291 LEU A C 1
ATOM 2237 O O . LEU A 1 291 ? -17.286 -0.526 36.259 1.00 80.19 291 LEU A O 1
ATOM 2241 N N . GLU A 1 292 ? -15.131 -0.372 35.693 1.00 77.75 292 GLU A N 1
ATOM 2242 C CA . GLU A 1 292 ? -15.114 -1.564 34.848 1.00 77.75 292 GLU A CA 1
ATOM 2243 C C . GLU A 1 292 ? -15.411 -2.829 35.654 1.00 77.75 292 GLU A C 1
ATOM 2245 O O . GLU A 1 292 ? -16.253 -3.633 35.267 1.00 77.75 292 GLU A O 1
ATOM 2250 N N . PHE A 1 293 ? -14.813 -2.956 36.840 1.00 70.69 293 PHE A N 1
ATOM 2251 C CA . PHE A 1 293 ? -15.124 -4.035 37.773 1.00 70.69 293 PHE A CA 1
ATOM 2252 C C . PHE A 1 293 ? -16.600 -4.034 38.204 1.00 70.69 293 PHE A C 1
ATOM 2254 O O . PHE A 1 293 ? -17.223 -5.090 38.302 1.00 70.69 293 PHE A O 1
ATOM 2261 N N . LEU A 1 294 ? -17.164 -2.861 38.497 1.00 71.75 294 LEU A N 1
ATOM 2262 C CA . LEU A 1 294 ? -18.555 -2.737 38.942 1.00 71.75 294 LEU A CA 1
ATOM 2263 C C . LEU A 1 294 ? -19.560 -2.980 37.813 1.00 71.75 294 LEU A C 1
ATOM 2265 O O . LEU A 1 294 ? -20.680 -3.399 38.088 1.00 71.75 294 LEU A O 1
ATOM 2269 N N . THR A 1 295 ? -19.165 -2.709 36.571 1.00 79.81 295 THR A N 1
ATOM 2270 C CA . THR A 1 295 ? -20.031 -2.830 35.392 1.00 79.81 295 THR A CA 1
ATOM 2271 C C . THR A 1 295 ? -19.834 -4.124 34.612 1.00 79.81 295 THR A C 1
ATOM 2273 O O . THR A 1 295 ? -20.643 -4.413 33.741 1.00 79.81 295 THR A O 1
ATOM 2276 N N . HIS A 1 296 ? -18.830 -4.941 34.953 1.00 75.88 296 HIS A N 1
ATOM 2277 C CA . HIS A 1 296 ? -18.504 -6.174 34.229 1.00 75.88 296 HIS A CA 1
ATOM 2278 C C . HIS A 1 296 ? -19.681 -7.158 34.107 1.00 75.88 296 HIS A C 1
ATOM 2280 O O . HIS A 1 296 ? -19.724 -7.941 33.159 1.00 75.88 296 HIS A O 1
ATOM 2286 N N . ASP A 1 297 ? -20.571 -7.187 35.105 1.00 73.25 297 ASP A N 1
ATOM 2287 C CA . ASP A 1 297 ? -21.800 -7.978 35.092 1.00 73.25 297 ASP A CA 1
ATOM 2288 C C . ASP A 1 297 ? -22.998 -7.022 35.112 1.00 73.25 297 ASP A C 1
ATOM 2290 O O . ASP A 1 297 ? -23.453 -6.623 36.195 1.00 73.25 297 ASP A O 1
ATOM 2294 N N . PRO A 1 298 ? -23.531 -6.663 33.930 1.00 75.81 298 PRO A N 1
ATOM 2295 C CA . PRO A 1 298 ? -24.694 -5.791 33.804 1.00 75.81 298 PRO A CA 1
ATOM 2296 C C . PRO A 1 298 ? -25.910 -6.303 34.591 1.00 75.81 298 PRO A C 1
ATOM 2298 O O . PRO A 1 298 ? -26.707 -5.512 35.091 1.00 75.81 298 PRO A O 1
ATOM 2301 N N . SER A 1 299 ? -26.033 -7.621 34.792 1.00 73.00 299 SER A N 1
ATOM 2302 C CA . SER A 1 299 ? -27.159 -8.221 35.525 1.00 73.00 299 SER A CA 1
ATOM 2303 C C . SER A 1 299 ? -27.149 -7.885 37.018 1.00 73.00 299 SER A C 1
ATOM 2305 O O . SER A 1 299 ? -28.174 -8.004 37.690 1.00 73.00 299 SER A O 1
ATOM 2307 N N . SER A 1 300 ? -25.993 -7.486 37.552 1.00 73.31 300 SER A N 1
ATOM 2308 C CA . SER A 1 300 ? -25.803 -7.187 38.973 1.00 73.31 300 SER A CA 1
ATOM 2309 C C . SER A 1 300 ? -26.127 -5.735 39.352 1.00 73.31 300 SER A C 1
ATOM 2311 O O . SER A 1 300 ? -26.260 -5.427 40.542 1.00 73.31 300 SER A O 1
ATOM 2313 N N . ILE A 1 301 ? -26.278 -4.847 38.362 1.00 76.38 301 ILE A N 1
ATOM 2314 C CA . ILE A 1 301 ? -26.536 -3.420 38.568 1.00 76.38 301 ILE A CA 1
ATOM 2315 C C . ILE A 1 301 ? -28.012 -3.197 38.886 1.00 76.38 301 ILE A C 1
ATOM 2317 O O . ILE A 1 301 ? -28.908 -3.627 38.159 1.00 76.38 301 ILE A O 1
ATOM 2321 N N . ARG A 1 302 ? -28.275 -2.477 39.979 1.00 74.00 302 ARG A N 1
ATOM 2322 C CA . ARG A 1 302 ? -29.635 -2.099 40.370 1.00 74.00 302 ARG A CA 1
ATOM 2323 C C . ARG A 1 302 ? -30.037 -0.726 39.815 1.00 74.00 302 ARG A C 1
ATOM 2325 O O . ARG A 1 302 ? -29.169 0.137 39.660 1.00 74.00 302 ARG A O 1
ATOM 2332 N N . PRO A 1 303 ? -31.347 -0.471 39.623 1.00 75.12 303 PRO A N 1
ATOM 2333 C CA . PRO A 1 303 ? -31.857 0.821 39.157 1.00 75.12 303 PRO A CA 1
ATOM 2334 C C . PRO A 1 303 ? -31.339 2.032 39.951 1.00 75.12 303 PRO A C 1
ATOM 2336 O O . PRO A 1 303 ? -30.979 3.047 39.364 1.00 75.12 303 PRO A O 1
ATOM 2339 N N . ASP A 1 304 ? -31.224 1.915 41.282 1.00 73.31 304 ASP A N 1
ATOM 2340 C CA . ASP A 1 304 ? -30.747 2.985 42.175 1.00 73.31 304 ASP A CA 1
ATOM 2341 C C . ASP A 1 304 ? -29.275 3.373 41.954 1.00 73.31 304 ASP A C 1
ATOM 2343 O O . ASP A 1 304 ? -28.836 4.441 42.382 1.00 73.31 304 ASP A O 1
ATOM 2347 N N . GLN A 1 305 ? -28.498 2.506 41.303 1.00 79.88 305 GLN A N 1
ATOM 2348 C CA . GLN A 1 305 ? -27.059 2.675 41.117 1.00 79.88 305 GLN A CA 1
ATOM 2349 C C . GLN A 1 305 ? -26.715 3.309 39.766 1.00 79.88 305 GLN A C 1
ATOM 2351 O O . GLN A 1 305 ? -25.647 3.907 39.646 1.00 79.88 305 GLN A O 1
ATOM 2356 N N . LEU A 1 306 ? -27.608 3.209 38.776 1.00 80.06 306 LEU A N 1
ATOM 2357 C CA . LEU A 1 306 ? -27.356 3.584 37.383 1.00 80.06 306 LEU A CA 1
ATOM 2358 C C . LEU A 1 306 ? -26.896 5.039 37.241 1.00 80.06 306 LEU A C 1
ATOM 2360 O O . LEU A 1 306 ? -25.812 5.293 36.719 1.00 80.06 306 LEU A O 1
ATOM 2364 N N . GLN A 1 307 ? -27.668 5.983 37.787 1.00 79.25 307 GLN A N 1
ATOM 2365 C CA . GLN A 1 307 ? -27.325 7.407 37.731 1.00 79.25 307 GLN A CA 1
ATOM 2366 C C . GLN A 1 307 ? -25.982 7.678 38.406 1.00 79.25 307 GLN A C 1
ATOM 2368 O O . GLN A 1 307 ? -25.089 8.225 37.778 1.00 79.25 307 GLN A O 1
ATOM 2373 N N . ASN A 1 308 ? -25.794 7.213 39.643 1.00 79.94 308 ASN A N 1
ATOM 2374 C CA . ASN A 1 308 ? -24.562 7.433 40.405 1.00 79.94 308 ASN A CA 1
ATOM 2375 C C . ASN A 1 308 ? -23.320 6.874 39.685 1.00 79.94 308 ASN A C 1
ATOM 2377 O O . ASN A 1 308 ? -22.249 7.469 39.742 1.00 79.94 308 ASN A O 1
ATOM 2381 N N . LEU A 1 309 ? -23.437 5.734 38.998 1.00 82.62 309 LEU A N 1
ATOM 2382 C CA . LEU A 1 309 ? -22.333 5.197 38.202 1.00 82.62 309 LEU A CA 1
ATOM 2383 C C . LEU A 1 309 ? -22.075 6.041 36.937 1.00 82.62 309 LEU A C 1
ATOM 2385 O O . LEU A 1 309 ? -20.913 6.284 36.617 1.00 82.62 309 LEU A O 1
ATOM 2389 N N . ALA A 1 310 ? -23.115 6.551 36.272 1.00 83.44 310 ALA A N 1
ATOM 2390 C CA . ALA A 1 310 ? -22.971 7.462 35.132 1.00 83.44 310 ALA A CA 1
ATOM 2391 C C . ALA A 1 310 ? -22.348 8.819 35.524 1.00 83.44 310 ALA A C 1
ATOM 2393 O O . ALA A 1 310 ? -21.518 9.355 34.796 1.00 83.44 310 ALA A O 1
ATOM 2394 N N . GLU A 1 311 ? -22.645 9.356 36.712 1.00 84.44 311 GLU A N 1
ATOM 2395 C CA . GLU A 1 311 ? -22.002 10.591 37.205 1.00 84.44 311 GLU A CA 1
ATOM 2396 C C . GLU A 1 311 ? -20.491 10.435 37.426 1.00 84.44 311 GLU A C 1
ATOM 2398 O O . GLU A 1 311 ? -19.742 11.410 37.425 1.00 84.44 311 GLU A O 1
ATOM 2403 N N . LYS A 1 312 ? -20.025 9.202 37.633 1.00 83.62 312 LYS A N 1
ATOM 2404 C CA . LYS A 1 312 ? -18.626 8.912 37.962 1.00 83.62 312 LYS A CA 1
ATOM 2405 C C . LYS A 1 312 ? -17.723 8.809 36.750 1.00 83.62 312 LYS A C 1
ATOM 2407 O O . LYS A 1 312 ? -16.517 9.004 36.896 1.00 83.62 312 LYS A O 1
ATOM 2412 N N . ILE A 1 313 ? -18.280 8.489 35.585 1.00 87.12 313 ILE A N 1
ATOM 2413 C CA . ILE A 1 313 ? -17.497 8.380 34.355 1.00 87.12 313 ILE A CA 1
ATOM 2414 C C . ILE A 1 313 ? -17.226 9.749 33.727 1.00 87.12 313 ILE A C 1
ATOM 2416 O O . ILE A 1 313 ? -16.189 9.933 33.102 1.00 87.12 313 ILE A O 1
ATOM 2420 N N . GLU A 1 314 ? -18.097 10.733 33.958 1.00 86.19 314 GLU A N 1
ATOM 2421 C CA . GLU A 1 314 ? -17.983 12.079 33.390 1.00 86.19 314 GLU A CA 1
ATOM 2422 C C . GLU A 1 314 ? -16.596 12.724 33.582 1.00 86.19 314 GLU A C 1
ATOM 2424 O O . GLU A 1 314 ? -15.968 13.091 32.589 1.00 86.19 314 GLU A O 1
ATOM 2429 N N . PRO A 1 315 ? -16.022 12.792 34.797 1.00 88.44 315 PRO A N 1
ATOM 2430 C CA . PRO A 1 315 ? -14.727 13.439 34.997 1.00 88.44 315 PRO A CA 1
ATOM 2431 C C . PRO A 1 315 ? -13.521 12.604 34.520 1.00 88.44 315 PRO A C 1
ATOM 2433 O O . PRO A 1 315 ? -12.386 13.077 34.575 1.00 88.44 315 PRO A O 1
ATOM 2436 N N . VAL A 1 316 ? -13.722 11.363 34.061 1.00 89.75 316 VAL A N 1
ATOM 2437 C CA . VAL A 1 316 ? -12.656 10.535 33.465 1.00 89.75 316 VAL A CA 1
ATOM 2438 C C . VAL A 1 316 ? -12.306 11.017 32.056 1.00 89.75 316 VAL A C 1
ATOM 2440 O O . VAL A 1 316 ? -11.157 10.872 31.629 1.00 89.75 316 VAL A O 1
ATOM 2443 N N . VAL A 1 317 ? -13.264 11.623 31.348 1.00 91.44 317 VAL A N 1
ATOM 2444 C CA . VAL A 1 317 ? -13.120 11.996 29.934 1.00 91.44 317 VAL A CA 1
ATOM 2445 C C . VAL A 1 317 ? -11.904 12.898 29.681 1.00 91.44 317 VAL A C 1
ATOM 2447 O O . VAL A 1 317 ? -11.170 12.683 28.718 1.00 91.44 317 VAL A O 1
ATOM 2450 N N . ASP A 1 318 ? -11.604 13.812 30.613 1.00 90.06 318 ASP A N 1
ATOM 2451 C CA . ASP A 1 318 ? -10.458 14.738 30.567 1.00 90.06 318 ASP A CA 1
ATOM 2452 C C . ASP A 1 318 ? -9.099 14.026 30.452 1.00 90.06 318 ASP A C 1
ATOM 2454 O O . ASP A 1 318 ? -8.120 14.584 29.934 1.00 90.06 318 ASP A O 1
ATOM 2458 N N . TYR A 1 319 ? -9.032 12.802 30.978 1.00 91.00 319 TYR A N 1
ATOM 2459 C CA . TYR A 1 319 ? -7.859 11.937 30.957 1.00 91.00 319 TYR A CA 1
ATOM 2460 C C . TYR A 1 319 ? -7.904 10.970 29.774 1.00 91.00 319 TYR A C 1
ATOM 2462 O O . TYR A 1 319 ? -6.881 10.778 29.119 1.00 91.00 319 TYR A O 1
ATOM 2470 N N . ALA A 1 320 ? -9.082 10.426 29.452 1.00 88.19 320 ALA A N 1
ATOM 2471 C CA . ALA A 1 320 ? -9.292 9.555 28.295 1.00 88.19 320 ALA A CA 1
ATOM 2472 C C . ALA A 1 320 ? -8.896 10.232 26.972 1.00 88.19 320 ALA A C 1
ATOM 2474 O O . ALA A 1 320 ? -8.247 9.619 26.132 1.00 88.19 320 ALA A O 1
ATOM 2475 N N . ILE A 1 321 ? -9.187 11.528 26.814 1.00 89.75 321 ILE A N 1
ATOM 2476 C CA . ILE A 1 321 ? -8.793 12.343 25.647 1.00 89.75 321 ILE A CA 1
ATOM 2477 C C . ILE A 1 321 ? -7.270 12.321 25.385 1.00 89.75 321 ILE A C 1
ATOM 2479 O O . ILE A 1 321 ? -6.827 12.540 24.253 1.00 89.75 321 ILE A O 1
ATOM 2483 N N . LYS A 1 322 ? -6.465 12.069 26.428 1.00 88.75 322 LYS A N 1
ATOM 2484 C CA . LYS A 1 322 ? -4.996 12.162 26.420 1.00 88.75 322 LYS A CA 1
ATOM 2485 C C . LYS A 1 322 ? -4.288 10.813 26.557 1.00 88.75 322 LYS A C 1
ATOM 2487 O O . LYS A 1 322 ? -3.105 10.743 26.237 1.00 88.75 322 LYS A O 1
ATOM 2492 N N . ASP A 1 323 ? -4.974 9.771 27.026 1.00 86.12 323 ASP A N 1
ATOM 2493 C CA . ASP A 1 323 ? -4.406 8.437 27.235 1.00 86.12 323 ASP A CA 1
ATOM 2494 C C . ASP A 1 323 ? -5.315 7.336 26.665 1.00 86.12 323 ASP A C 1
ATOM 2496 O O . ASP A 1 323 ? -6.465 7.170 27.078 1.00 86.12 323 ASP A O 1
ATOM 2500 N N . ILE A 1 324 ? -4.767 6.551 25.732 1.00 82.44 324 ILE A N 1
ATOM 2501 C CA . ILE A 1 324 ? -5.496 5.491 25.024 1.00 82.44 324 ILE A CA 1
ATOM 2502 C C . ILE A 1 324 ? -5.971 4.361 25.945 1.00 82.44 324 ILE A C 1
ATOM 2504 O O . ILE A 1 324 ? -7.034 3.797 25.702 1.00 82.44 324 ILE A O 1
ATOM 2508 N N . LYS A 1 325 ? -5.240 4.038 27.020 1.00 81.06 325 LYS A N 1
ATOM 2509 C CA . LYS A 1 325 ? -5.636 2.966 27.946 1.00 81.06 325 LYS A CA 1
ATOM 2510 C C . LYS A 1 325 ? -6.851 3.386 28.760 1.00 81.06 325 LYS A C 1
ATOM 2512 O O . LYS A 1 325 ? -7.788 2.608 28.919 1.00 81.06 325 LYS A O 1
ATOM 2517 N N . ILE A 1 326 ? -6.853 4.634 29.232 1.00 85.19 326 ILE A N 1
ATOM 2518 C CA . ILE A 1 326 ? -7.996 5.216 29.947 1.00 85.19 326 ILE A CA 1
ATOM 2519 C C . ILE A 1 326 ? -9.199 5.322 29.004 1.00 85.19 326 ILE A C 1
ATOM 2521 O O . ILE A 1 326 ? -10.312 4.996 29.409 1.00 85.19 326 ILE A O 1
ATOM 2525 N N . ALA A 1 327 ? -8.981 5.712 27.744 1.00 86.00 327 ALA A N 1
ATOM 2526 C CA . ALA A 1 327 ? -10.030 5.742 26.730 1.00 86.00 327 ALA A CA 1
ATOM 2527 C C . ALA A 1 327 ? -10.665 4.367 26.486 1.00 86.00 327 ALA A C 1
ATOM 2529 O O . ALA A 1 327 ? -11.885 4.249 26.552 1.00 86.00 327 ALA A O 1
ATOM 2530 N N . GLN A 1 328 ? -9.861 3.325 26.260 1.00 83.44 328 GLN A N 1
ATOM 2531 C CA . GLN A 1 328 ? -10.358 1.961 26.049 1.00 83.44 328 GLN A CA 1
ATOM 2532 C C . GLN A 1 328 ? -11.174 1.458 27.248 1.00 83.44 328 GLN A C 1
ATOM 2534 O O . GLN A 1 328 ? -12.279 0.948 27.066 1.00 83.44 328 GLN A O 1
ATOM 2539 N N . ALA A 1 329 ? -10.679 1.666 28.473 1.00 81.75 329 ALA A N 1
ATOM 2540 C CA . ALA A 1 329 ? -11.401 1.287 29.687 1.00 81.75 329 ALA A CA 1
ATOM 2541 C C . ALA A 1 329 ? -12.718 2.068 29.842 1.00 81.75 329 ALA A C 1
ATOM 2543 O O . ALA A 1 329 ? -13.755 1.489 30.158 1.00 81.75 329 ALA A O 1
ATOM 2544 N N . MET A 1 330 ? -12.704 3.378 29.573 1.00 90.69 330 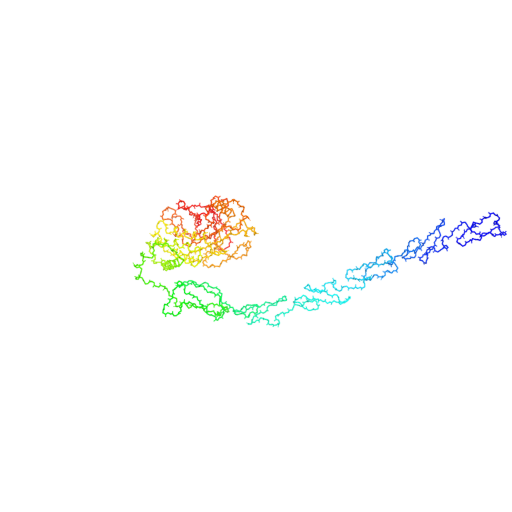MET A N 1
ATOM 2545 C CA . MET A 1 330 ? -13.896 4.227 29.620 1.00 90.69 330 MET A CA 1
ATOM 2546 C C . MET A 1 330 ? -14.959 3.768 28.612 1.00 90.69 330 MET A C 1
ATOM 2548 O O . MET A 1 330 ? -16.115 3.594 28.991 1.00 90.69 330 MET A O 1
ATOM 2552 N N . ILE A 1 331 ? -14.585 3.520 27.352 1.00 89.00 331 ILE A N 1
ATOM 2553 C CA . ILE A 1 331 ? -15.515 3.032 26.321 1.00 89.00 331 ILE A CA 1
ATOM 2554 C C . ILE A 1 331 ? -16.056 1.640 26.674 1.00 89.00 331 ILE A C 1
ATOM 2556 O O . ILE A 1 331 ? -17.250 1.397 26.507 1.00 89.00 331 ILE A O 1
ATOM 2560 N N . HIS A 1 332 ? -15.237 0.755 27.250 1.00 84.06 332 HIS A N 1
ATOM 2561 C CA . HIS A 1 332 ? -15.700 -0.553 27.719 1.00 84.06 332 HIS A CA 1
ATOM 2562 C C . HIS A 1 332 ? -16.739 -0.444 28.845 1.00 84.06 332 HIS A C 1
ATOM 2564 O O . HIS A 1 332 ? -17.767 -1.117 28.798 1.00 84.06 332 HIS A O 1
ATOM 2570 N N . VAL A 1 333 ? -16.538 0.461 29.810 1.00 86.75 333 VAL A N 1
ATOM 2571 C CA . VAL A 1 333 ? -17.537 0.743 30.853 1.00 86.75 333 VAL A CA 1
ATOM 2572 C C . VAL A 1 333 ? -18.866 1.191 30.235 1.00 86.75 333 VAL A C 1
ATOM 2574 O O . VAL A 1 333 ? -19.919 0.700 30.633 1.00 86.75 333 VAL A O 1
ATOM 2577 N N . ILE A 1 334 ? -18.838 2.080 29.236 1.00 89.19 334 ILE A N 1
ATOM 2578 C CA . ILE A 1 334 ? -20.054 2.537 28.537 1.00 89.19 334 ILE A CA 1
ATOM 2579 C C . ILE A 1 334 ? -20.703 1.382 27.760 1.00 89.19 334 ILE A C 1
ATOM 2581 O O . ILE A 1 334 ? -21.917 1.205 27.829 1.00 89.19 334 ILE A O 1
ATOM 2585 N N . SER A 1 335 ? -19.907 0.535 27.102 1.00 87.38 335 SER A N 1
ATOM 2586 C CA . SER A 1 335 ? -20.391 -0.685 26.441 1.00 87.38 335 SER A CA 1
ATOM 2587 C C . SER A 1 335 ? -21.103 -1.638 27.413 1.00 87.38 335 SER A C 1
ATOM 2589 O O . SER A 1 335 ? -22.091 -2.269 27.034 1.00 87.38 335 SER A O 1
ATOM 2591 N N . ASN A 1 336 ? -20.654 -1.723 28.670 1.00 86.25 336 ASN A N 1
ATOM 2592 C CA . ASN A 1 336 ? -21.322 -2.515 29.705 1.00 86.25 336 ASN A CA 1
ATOM 2593 C C . ASN A 1 336 ? -22.668 -1.909 30.129 1.00 86.25 336 ASN A C 1
ATOM 2595 O O . ASN A 1 336 ? -23.627 -2.646 30.353 1.00 86.25 336 ASN A O 1
ATOM 2599 N N . PHE A 1 337 ? -22.777 -0.578 30.207 1.00 85.69 337 PHE A N 1
ATOM 2600 C CA . PHE A 1 337 ? -24.063 0.083 30.466 1.00 85.69 337 PHE A CA 1
ATOM 2601 C C . PHE A 1 337 ? -25.085 -0.189 29.361 1.00 85.69 337 PHE A C 1
ATOM 2603 O O . PHE A 1 337 ? -26.255 -0.419 29.655 1.00 85.69 337 PHE A O 1
ATOM 2610 N N . LEU A 1 338 ? -24.646 -0.218 28.101 1.00 82.19 338 LEU A N 1
ATOM 2611 C CA . LEU A 1 338 ? -25.513 -0.544 26.965 1.00 82.19 338 LEU A CA 1
ATOM 2612 C C . LEU A 1 338 ? -25.989 -2.006 26.981 1.00 82.19 338 LEU A C 1
ATOM 2614 O O . LEU A 1 338 ? -26.995 -2.319 26.352 1.00 82.19 338 LEU A O 1
ATOM 2618 N N . ALA A 1 339 ? -25.317 -2.888 27.725 1.00 83.44 339 ALA A N 1
ATOM 2619 C CA . ALA A 1 339 ? -25.725 -4.279 27.930 1.00 83.44 339 ALA A CA 1
ATOM 2620 C C . ALA A 1 339 ? -26.728 -4.473 29.086 1.00 83.44 339 ALA A C 1
ATOM 2622 O O . ALA A 1 339 ? -27.091 -5.609 29.396 1.00 83.44 339 ALA A O 1
ATOM 2623 N N . LEU A 1 340 ? -27.151 -3.401 29.767 1.00 82.25 340 LEU A N 1
ATOM 2624 C CA . LEU A 1 340 ? -28.108 -3.494 30.868 1.00 82.25 340 LEU A CA 1
ATOM 2625 C C . LEU A 1 340 ? -29.481 -3.985 30.404 1.00 82.25 340 LEU A C 1
ATOM 2627 O O . LEU A 1 340 ? -29.962 -3.644 29.326 1.00 82.25 340 LEU A O 1
ATOM 2631 N N . ASN A 1 341 ? -30.146 -4.731 31.288 1.00 79.62 341 ASN A N 1
ATOM 2632 C CA . ASN A 1 341 ? -31.523 -5.157 31.076 1.00 79.62 341 ASN A CA 1
ATOM 2633 C C . ASN A 1 341 ? -32.472 -3.953 31.029 1.00 79.62 341 ASN A C 1
ATOM 2635 O O . ASN A 1 341 ? -32.399 -3.056 31.873 1.00 79.62 341 ASN A O 1
ATOM 2639 N N . ASP A 1 342 ? -33.449 -4.015 30.130 1.00 76.88 342 ASP A N 1
ATOM 2640 C CA . ASP A 1 342 ? -34.433 -2.952 29.892 1.00 76.88 342 ASP A CA 1
ATOM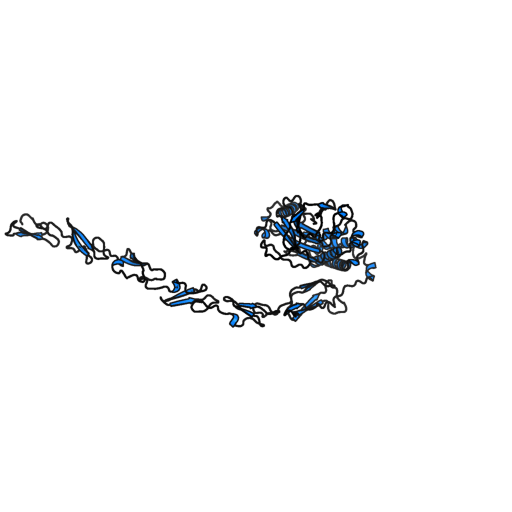 2641 C C . ASP A 1 342 ? -35.133 -2.480 31.167 1.00 76.88 342 ASP A C 1
ATOM 2643 O O . ASP A 1 342 ? -35.255 -1.284 31.408 1.00 76.88 342 ASP A O 1
ATOM 2647 N N . SER A 1 343 ? -35.524 -3.411 32.044 1.00 76.56 343 SER A N 1
ATOM 2648 C CA . SER A 1 343 ? -36.211 -3.080 33.297 1.00 76.56 343 SER A CA 1
ATOM 2649 C C . SER A 1 343 ? -35.357 -2.230 34.240 1.00 76.56 343 SER A C 1
ATOM 2651 O O . SER A 1 343 ? -35.894 -1.477 35.048 1.00 76.56 343 SER A O 1
ATOM 2653 N N . VAL A 1 344 ? -34.029 -2.377 34.177 1.00 79.19 344 VAL A N 1
ATOM 2654 C CA . VAL A 1 344 ? -33.092 -1.590 34.988 1.00 79.19 344 VAL A CA 1
ATOM 2655 C C . VAL A 1 344 ? -32.964 -0.181 34.422 1.00 79.19 344 VAL A C 1
ATOM 2657 O O . VAL A 1 344 ? -32.967 0.773 35.197 1.00 79.19 344 VAL A O 1
ATOM 2660 N N . ILE A 1 345 ? -32.915 -0.048 33.095 1.00 76.50 345 ILE A N 1
ATOM 2661 C CA . ILE A 1 345 ? -32.857 1.240 32.393 1.00 76.50 345 ILE A CA 1
ATOM 2662 C C . ILE A 1 345 ? -34.158 2.021 32.626 1.00 76.50 345 ILE A C 1
ATOM 2664 O O . ILE A 1 345 ? -34.118 3.156 33.093 1.00 76.50 345 ILE A O 1
ATOM 2668 N N . GLU A 1 346 ? -35.316 1.388 32.421 1.00 75.88 346 GLU A N 1
ATOM 2669 C CA . GLU A 1 346 ? -36.635 2.014 32.593 1.00 75.88 346 GLU A CA 1
ATOM 2670 C C . GLU A 1 346 ? -36.877 2.513 34.027 1.00 75.88 346 GLU A C 1
ATOM 2672 O O . GLU A 1 346 ? -37.459 3.578 34.229 1.00 75.88 346 GLU A O 1
ATOM 2677 N N . GLN A 1 347 ? -36.433 1.758 35.039 1.00 74.69 347 GLN A N 1
ATOM 2678 C CA . GLN A 1 347 ? -36.619 2.125 36.448 1.00 74.69 347 GLN A CA 1
ATOM 2679 C C . GLN A 1 347 ? -35.522 3.059 36.973 1.00 74.69 347 GLN A C 1
ATOM 2681 O O . GLN A 1 347 ? -35.793 3.907 37.823 1.00 74.69 347 GLN A O 1
ATOM 2686 N N . GLY A 1 348 ? -34.281 2.877 36.516 1.00 74.31 348 GLY A N 1
ATOM 2687 C CA . GLY A 1 348 ? -33.097 3.577 37.021 1.00 74.31 348 GLY A CA 1
ATOM 2688 C C . GLY A 1 348 ? -32.820 4.897 36.315 1.00 74.31 348 GLY A C 1
ATOM 2689 O O . GLY A 1 348 ? -32.223 5.799 36.906 1.00 74.31 348 GLY A O 1
ATOM 2690 N N . ASP A 1 349 ? -33.294 5.043 35.079 1.00 75.56 349 ASP A N 1
ATOM 2691 C CA . ASP A 1 349 ? -33.128 6.248 34.277 1.00 75.56 349 ASP A CA 1
ATOM 2692 C C . ASP A 1 349 ? -34.422 6.697 33.590 1.00 75.56 349 ASP A C 1
ATOM 2694 O O . ASP A 1 349 ? -34.446 7.112 32.436 1.00 75.56 349 ASP A O 1
ATOM 2698 N N . ALA A 1 350 ? -35.525 6.687 34.340 1.00 67.69 350 ALA A N 1
ATOM 2699 C CA . ALA A 1 350 ? -36.842 7.101 33.851 1.00 67.69 350 ALA A CA 1
ATOM 2700 C C . ALA A 1 350 ? -36.907 8.542 33.291 1.00 67.69 350 ALA A C 1
ATOM 2702 O O . ALA A 1 350 ? -37.903 8.915 32.681 1.00 67.69 350 ALA A O 1
ATOM 2703 N N . ASN A 1 351 ? -35.893 9.384 33.518 1.00 68.94 351 ASN A N 1
ATOM 2704 C CA . ASN A 1 351 ? -35.813 10.736 32.954 1.00 68.94 351 ASN A CA 1
ATOM 2705 C C . ASN A 1 351 ? -34.702 10.887 31.891 1.00 68.94 351 ASN A C 1
ATOM 2707 O O . ASN A 1 351 ? -34.514 12.003 31.417 1.00 68.94 351 ASN A O 1
ATOM 2711 N N . GLY A 1 352 ? -33.976 9.817 31.537 1.00 71.94 352 GLY A N 1
ATOM 2712 C CA . GLY A 1 352 ? -32.892 9.841 30.541 1.00 71.94 352 GLY A CA 1
ATOM 2713 C C . GLY A 1 352 ? -31.633 10.611 30.967 1.00 71.94 352 GLY A C 1
ATOM 2714 O O . GLY A 1 352 ? -30.854 11.041 30.123 1.00 71.94 352 GLY A O 1
ATOM 2715 N N . ILE A 1 353 ? -31.437 10.841 32.267 1.00 76.62 353 ILE A N 1
ATOM 2716 C CA . ILE A 1 353 ? -30.330 11.643 32.807 1.00 76.62 353 ILE A CA 1
ATOM 2717 C C . ILE A 1 353 ? -29.010 10.873 32.726 1.00 76.62 353 ILE A C 1
ATOM 2719 O O . ILE A 1 353 ? -27.980 11.451 32.383 1.00 76.62 353 ILE A O 1
ATOM 2723 N N . ALA A 1 354 ? -29.011 9.586 33.080 1.00 79.62 354 ALA A N 1
ATOM 2724 C CA . ALA A 1 354 ? -27.809 8.759 33.016 1.00 79.62 354 ALA A CA 1
ATOM 2725 C C . ALA A 1 354 ? -27.367 8.568 31.560 1.00 79.62 354 ALA A C 1
ATOM 2727 O O . ALA A 1 354 ? -26.179 8.683 31.263 1.00 79.62 354 ALA A O 1
ATOM 2728 N N . VAL A 1 355 ? -28.327 8.348 30.662 1.00 77.75 355 VAL A N 1
ATOM 2729 C CA . VAL A 1 355 ? -28.111 8.235 29.217 1.00 77.75 355 VAL A CA 1
ATOM 2730 C C . VAL A 1 355 ? -27.453 9.494 28.666 1.00 77.75 355 VAL A C 1
ATOM 2732 O O . VAL A 1 355 ? -26.374 9.403 28.086 1.00 77.75 355 VAL A O 1
ATOM 2735 N N . GLU A 1 356 ? -28.031 10.670 28.921 1.00 77.38 356 GLU A N 1
ATOM 2736 C CA . GLU A 1 356 ? -27.491 11.948 28.440 1.00 77.38 356 GLU A CA 1
ATOM 2737 C C . GLU A 1 356 ? -26.056 12.191 28.938 1.00 77.38 356 GLU A C 1
ATOM 2739 O O . GLU A 1 356 ? -25.190 12.671 28.200 1.00 77.38 356 GLU A O 1
ATOM 2744 N N . LYS A 1 357 ? -25.754 11.792 30.180 1.00 82.94 357 LYS A N 1
ATOM 2745 C CA . LYS A 1 357 ? -24.387 11.850 30.718 1.00 82.94 357 LYS A CA 1
ATOM 2746 C C . LYS A 1 357 ? -23.429 10.922 29.971 1.00 82.94 357 LYS A C 1
ATOM 2748 O O . LYS A 1 357 ? -22.335 11.345 29.618 1.00 82.94 357 LYS A O 1
ATOM 2753 N N . LEU A 1 358 ? -23.807 9.674 29.696 1.00 86.19 358 LEU A N 1
ATOM 2754 C CA . LEU A 1 358 ? -22.923 8.756 28.967 1.00 86.19 358 LEU A CA 1
ATOM 2755 C C . LEU A 1 358 ? -22.707 9.204 27.517 1.00 86.19 358 LEU A C 1
ATOM 2757 O O . LEU A 1 358 ? -21.584 9.144 27.018 1.00 86.19 358 LEU A O 1
ATOM 2761 N N . VAL A 1 359 ? -23.758 9.688 26.856 1.00 81.88 359 VAL A N 1
ATOM 2762 C CA . VAL A 1 359 ? -23.691 10.202 25.481 1.00 81.88 359 VAL A CA 1
ATOM 2763 C C . VAL A 1 359 ? -22.782 11.416 25.406 1.00 81.88 359 VAL A C 1
ATOM 2765 O O . VAL A 1 359 ? -21.840 11.423 24.615 1.00 81.88 359 VAL A O 1
ATOM 2768 N N . SER A 1 360 ? -22.991 12.401 26.281 1.00 83.31 360 SER A N 1
ATOM 2769 C CA . SER A 1 360 ? -22.139 13.591 26.329 1.00 83.31 360 SER A CA 1
ATOM 2770 C C . SER A 1 360 ? -20.671 13.250 26.605 1.00 83.31 360 SER A C 1
ATOM 2772 O O . SER A 1 360 ? -19.788 13.881 26.026 1.00 83.31 360 SER A O 1
ATOM 2774 N N . VAL A 1 361 ? -20.381 12.208 27.395 1.00 89.31 361 VAL A N 1
ATOM 2775 C CA . VAL A 1 361 ? -19.010 11.707 27.595 1.00 89.31 361 VAL A CA 1
ATOM 2776 C C . VAL A 1 361 ? -18.401 11.161 26.304 1.00 89.31 361 VAL A C 1
ATOM 2778 O O . VAL A 1 361 ? -17.271 11.526 25.975 1.00 89.31 361 VAL A O 1
ATOM 2781 N N . VAL A 1 362 ? -19.120 10.318 25.553 1.00 88.75 362 VAL A N 1
ATOM 2782 C CA . VAL A 1 362 ? -18.617 9.775 24.275 1.00 88.75 362 VAL A CA 1
ATOM 2783 C C . VAL A 1 362 ? -18.427 10.887 23.244 1.00 88.75 362 VAL A C 1
ATOM 2785 O O . VAL A 1 362 ? -17.414 10.934 22.546 1.00 88.75 362 VAL A O 1
ATOM 2788 N N . GLU A 1 363 ? -19.366 11.821 23.158 1.00 81.94 363 GLU A N 1
ATOM 2789 C CA . GLU A 1 363 ? -19.291 12.937 22.216 1.00 81.94 363 GLU A CA 1
ATOM 2790 C C . GLU A 1 363 ? -18.149 13.892 22.524 1.00 81.94 363 GLU A C 1
ATOM 2792 O O . GLU A 1 363 ? -17.445 14.329 21.615 1.00 81.94 363 GLU A O 1
ATOM 2797 N N . ARG A 1 364 ? -17.954 14.209 23.805 1.00 86.56 364 ARG A N 1
ATOM 2798 C CA . ARG A 1 364 ? -16.846 15.044 24.249 1.00 86.56 364 ARG A CA 1
ATOM 2799 C C . ARG A 1 364 ? -15.510 14.353 24.010 1.00 86.56 364 ARG A C 1
ATOM 2801 O O . ARG A 1 364 ? -14.570 14.969 23.521 1.00 86.56 364 ARG A O 1
ATOM 2808 N N . PHE A 1 365 ? -15.431 13.057 24.311 1.00 89.06 365 PHE A N 1
ATOM 2809 C CA . PHE A 1 365 ? -14.247 12.261 24.017 1.00 89.06 365 PHE A CA 1
ATOM 2810 C C . PHE A 1 365 ? -13.911 12.309 22.526 1.00 89.06 365 PHE A C 1
ATOM 2812 O O . PHE A 1 365 ? -12.804 12.682 22.155 1.00 89.06 365 PHE A O 1
ATOM 2819 N N . THR A 1 366 ? -14.865 11.975 21.662 1.00 85.19 366 THR A N 1
ATOM 2820 C CA . THR A 1 366 ? -14.627 11.883 20.217 1.00 85.19 366 THR A CA 1
ATOM 2821 C C . THR A 1 366 ? -14.279 13.213 19.557 1.00 85.19 366 THR A C 1
ATOM 2823 O O . THR A 1 366 ? -13.514 13.217 18.586 1.00 85.19 366 THR A O 1
ATOM 2826 N N . SER A 1 367 ? -14.791 14.331 20.077 1.00 78.38 367 SER A N 1
ATOM 2827 C CA . SER A 1 367 ? -14.495 15.653 19.531 1.00 78.38 367 SER A CA 1
ATOM 2828 C C . SER A 1 367 ? -13.158 16.221 20.017 1.00 78.38 367 SER A C 1
ATOM 2830 O O . SER A 1 367 ? -12.432 16.821 19.224 1.00 78.38 367 SER A O 1
ATOM 2832 N N . GLU A 1 368 ? -12.770 15.956 21.268 1.00 82.44 368 GLU A N 1
ATOM 2833 C CA . GLU A 1 368 ? -11.544 16.503 21.865 1.00 82.44 368 GLU A CA 1
ATOM 2834 C C . GLU A 1 368 ? -10.321 15.569 21.769 1.00 82.44 368 GLU A C 1
ATOM 2836 O O . GLU A 1 368 ? -9.199 16.016 22.010 1.00 82.44 368 GLU A O 1
ATOM 2841 N N . VAL A 1 369 ? -10.487 14.283 21.432 1.00 83.31 369 VAL A N 1
ATOM 2842 C CA . VAL A 1 369 ? -9.402 13.285 21.483 1.00 83.31 369 VAL A CA 1
ATOM 2843 C C . VAL A 1 369 ? -8.174 13.663 20.639 1.00 83.31 369 VAL A C 1
ATOM 2845 O O . VAL A 1 369 ? -8.266 13.944 19.442 1.00 83.31 369 VAL A O 1
ATOM 2848 N N . VAL A 1 370 ? -6.987 13.617 21.259 1.00 70.56 370 VAL A N 1
ATOM 2849 C CA . VAL A 1 370 ? -5.693 13.990 20.635 1.00 70.56 370 VAL A CA 1
ATOM 2850 C C . VAL A 1 370 ? -4.767 12.771 20.473 1.00 70.56 370 VAL A C 1
ATOM 2852 O O . VAL A 1 370 ? -3.544 12.884 20.399 1.00 70.56 370 VAL A O 1
ATOM 2855 N N . LEU A 1 371 ? -5.341 11.570 20.441 1.00 67.00 371 LEU A N 1
ATOM 2856 C CA . LEU A 1 371 ? -4.593 10.316 20.380 1.00 67.00 371 LEU A CA 1
ATOM 2857 C C . LEU A 1 371 ? -4.082 10.053 18.953 1.00 67.00 371 LEU A C 1
ATOM 2859 O O . LEU A 1 371 ? -4.810 9.552 18.103 1.00 67.00 371 LEU A O 1
ATOM 2863 N N . GLY A 1 372 ? -2.810 10.379 18.711 1.00 57.25 372 GLY A N 1
ATOM 2864 C CA . GLY A 1 372 ? -2.076 10.031 17.489 1.00 57.25 372 GLY A CA 1
ATOM 2865 C C . GLY A 1 372 ? -2.435 10.851 16.231 1.00 57.25 372 GLY A C 1
ATOM 2866 O O . GLY A 1 372 ? -3.435 11.567 16.202 1.00 57.25 372 GLY A O 1
ATOM 2867 N N . PRO A 1 373 ? -1.603 10.787 15.171 1.00 49.59 373 PRO A N 1
ATOM 2868 C CA . PRO A 1 373 ? -1.764 11.583 13.947 1.00 49.59 373 PRO A CA 1
ATOM 2869 C C . PRO A 1 373 ? -2.763 11.009 12.914 1.00 49.59 373 PRO A C 1
ATOM 2871 O O . PRO A 1 373 ? -2.672 11.362 11.742 1.00 49.59 373 PRO A O 1
ATOM 2874 N N . GLY A 1 374 ? -3.704 10.142 13.308 1.00 66.38 374 GLY A N 1
ATOM 2875 C CA . GLY A 1 374 ? -4.588 9.426 12.374 1.00 66.38 374 GLY A CA 1
ATOM 2876 C C . GLY A 1 374 ? -6.025 9.230 12.869 1.00 66.38 374 GLY A C 1
ATOM 2877 O O . GLY A 1 374 ? -6.555 10.041 13.633 1.00 66.38 374 GLY A O 1
ATOM 2878 N N . ALA A 1 375 ? -6.653 8.149 12.399 1.00 68.50 375 ALA A N 1
ATOM 2879 C CA . ALA A 1 375 ? -7.949 7.677 12.873 1.00 68.50 375 ALA A CA 1
ATOM 2880 C C . ALA A 1 375 ? -7.794 6.941 14.212 1.00 68.50 375 ALA A C 1
ATOM 2882 O O . ALA A 1 375 ? -6.975 6.034 14.339 1.00 68.50 375 ALA A O 1
ATOM 2883 N N . LEU A 1 376 ? -8.591 7.323 15.208 1.00 79.19 376 LEU A N 1
ATOM 2884 C CA . LEU A 1 376 ? -8.786 6.542 16.423 1.00 79.19 376 LEU A CA 1
ATOM 2885 C C . LEU A 1 376 ? -10.000 5.643 16.225 1.00 79.19 376 LEU A C 1
ATOM 2887 O O . LEU A 1 376 ? -11.069 6.146 15.885 1.00 79.19 376 LEU A O 1
ATOM 2891 N N . ILE A 1 377 ? -9.842 4.349 16.478 1.00 76.69 377 ILE A N 1
ATOM 2892 C CA . ILE A 1 377 ? -10.923 3.365 16.438 1.00 76.69 377 ILE A CA 1
ATOM 2893 C C . ILE A 1 377 ? -10.883 2.585 17.755 1.00 76.69 377 ILE A C 1
ATOM 2895 O O . ILE A 1 377 ? -9.831 2.077 18.146 1.00 76.69 377 ILE A O 1
ATOM 2899 N N . ILE A 1 378 ? -12.010 2.544 18.464 1.00 76.56 378 ILE A N 1
ATOM 2900 C CA . ILE A 1 378 ? -12.216 1.731 19.665 1.00 76.56 378 ILE A CA 1
ATOM 2901 C C . ILE A 1 378 ? -13.499 0.930 19.454 1.00 76.56 378 ILE A C 1
ATOM 2903 O O . ILE A 1 378 ? -14.572 1.507 19.273 1.00 76.56 378 ILE A O 1
ATOM 2907 N N . GLU A 1 379 ? -13.370 -0.393 19.466 1.00 73.44 379 GLU A N 1
ATOM 2908 C CA . GLU A 1 379 ? -14.450 -1.336 19.174 1.00 73.44 379 GLU A CA 1
ATOM 2909 C C . GLU A 1 379 ? -14.744 -2.218 20.390 1.00 73.44 379 GLU A C 1
ATOM 2911 O O . GLU A 1 379 ? -13.846 -2.840 20.965 1.00 73.44 379 GLU A O 1
ATOM 2916 N N . ASN A 1 380 ? -16.020 -2.282 20.769 1.00 71.25 380 ASN A N 1
ATOM 2917 C CA . ASN A 1 380 ? -16.546 -3.102 21.853 1.00 71.25 380 ASN A CA 1
ATOM 2918 C C . ASN A 1 380 ? -17.867 -3.764 21.421 1.00 71.25 380 ASN A C 1
ATOM 2920 O O . ASN A 1 380 ? -18.475 -3.378 20.428 1.00 71.25 380 ASN A O 1
ATOM 2924 N N . GLU A 1 381 ? -18.355 -4.737 22.199 1.00 72.62 381 GLU A N 1
ATOM 2925 C CA . GLU A 1 381 ? -19.534 -5.552 21.844 1.00 72.62 381 GLU A CA 1
ATOM 2926 C C . GLU A 1 381 ? -20.832 -4.756 21.602 1.00 72.62 381 GLU A C 1
ATOM 2928 O O . GLU A 1 381 ? -21.690 -5.206 20.835 1.00 72.62 381 GLU A O 1
ATOM 2933 N N . ASN A 1 382 ? -20.998 -3.603 22.268 1.00 76.38 382 ASN A N 1
ATOM 2934 C CA . ASN A 1 382 ? -22.219 -2.786 22.201 1.00 76.38 382 ASN A CA 1
ATOM 2935 C C . ASN A 1 382 ? -21.977 -1.321 21.806 1.00 76.38 382 ASN A C 1
ATOM 2937 O O . ASN A 1 382 ? -22.945 -0.566 21.687 1.00 76.38 382 ASN A O 1
ATOM 2941 N N . LEU A 1 383 ? -20.714 -0.916 21.635 1.00 81.19 383 LEU A N 1
ATOM 2942 C CA . LEU A 1 383 ? -20.318 0.458 21.332 1.00 81.19 383 LEU A CA 1
ATOM 2943 C C . LEU A 1 383 ? -19.098 0.466 20.413 1.00 81.19 383 LEU A C 1
ATOM 2945 O O . LEU A 1 383 ? -18.056 -0.085 20.759 1.00 81.19 383 LEU A O 1
ATOM 2949 N N . VAL A 1 384 ? -19.213 1.151 19.281 1.00 80.62 384 VAL A N 1
ATOM 2950 C CA . VAL A 1 384 ? -18.090 1.405 18.372 1.00 80.62 384 VAL A CA 1
ATOM 2951 C C . VAL A 1 384 ? -17.880 2.903 18.269 1.00 80.62 384 VAL A C 1
ATOM 2953 O O . VAL A 1 384 ? -18.830 3.648 18.041 1.00 80.62 384 VAL A O 1
ATOM 2956 N N . VAL A 1 385 ? -16.634 3.341 18.434 1.00 83.00 385 VAL A N 1
ATOM 2957 C CA . VAL A 1 385 ? -16.242 4.748 18.381 1.00 83.00 385 VAL A CA 1
ATOM 2958 C C . VAL A 1 385 ? -15.108 4.925 17.382 1.00 83.00 385 VAL A C 1
ATOM 2960 O O . VAL A 1 385 ? -14.028 4.360 17.550 1.00 83.00 385 VAL A O 1
ATOM 2963 N N . LYS A 1 386 ? -15.322 5.771 16.374 1.00 80.00 386 LYS A N 1
ATOM 2964 C CA . LYS A 1 386 ? -14.311 6.157 15.388 1.00 80.00 386 LYS A CA 1
ATOM 2965 C C . LYS A 1 386 ? -14.187 7.673 15.335 1.00 80.00 386 LYS A C 1
ATOM 2967 O O . LYS A 1 386 ? -15.172 8.368 15.133 1.00 80.00 386 LYS A O 1
ATOM 2972 N N . ALA A 1 387 ? -12.978 8.196 15.496 1.00 81.50 387 ALA A N 1
ATOM 2973 C CA . ALA A 1 387 ? -12.696 9.626 15.418 1.00 81.50 387 ALA A CA 1
ATOM 2974 C C . ALA A 1 387 ? -11.524 9.878 14.468 1.00 81.50 387 ALA A C 1
ATOM 2976 O O . ALA A 1 387 ? -10.394 9.474 14.744 1.00 81.50 387 ALA A O 1
ATOM 2977 N N . VAL A 1 388 ? -11.772 10.584 13.368 1.00 77.88 388 VAL A N 1
ATOM 2978 C CA . VAL A 1 388 ? -10.789 10.837 12.307 1.00 77.88 388 VAL A CA 1
ATOM 2979 C C . VAL A 1 388 ? -10.518 12.331 12.195 1.00 77.88 388 VAL A C 1
ATOM 2981 O O . VAL A 1 388 ? -11.442 13.140 12.192 1.00 77.88 388 VAL A O 1
ATOM 2984 N N . ALA A 1 389 ? -9.247 12.716 12.090 1.00 74.88 389 ALA A N 1
ATOM 2985 C CA . ALA A 1 389 ? -8.883 14.077 11.714 1.00 74.88 389 ALA A CA 1
ATOM 2986 C C . ALA A 1 389 ? -8.970 14.220 10.188 1.00 74.88 389 ALA A C 1
ATOM 2988 O O . ALA A 1 389 ? -8.221 13.564 9.464 1.00 74.88 389 ALA A O 1
ATOM 2989 N N . TRP A 1 390 ? -9.873 15.065 9.689 1.00 75.88 390 TRP A N 1
ATOM 2990 C CA . TRP A 1 390 ? -9.988 15.284 8.249 1.00 75.88 390 TRP A CA 1
ATOM 2991 C C . TRP A 1 390 ? -8.784 16.067 7.708 1.00 75.88 390 TRP A C 1
ATOM 2993 O O . TRP A 1 390 ? -8.324 17.039 8.322 1.00 75.88 390 TRP A O 1
ATOM 3003 N N . SER A 1 391 ? -8.298 15.668 6.525 1.00 68.12 391 SER A N 1
ATOM 3004 C CA . SER A 1 391 ? -7.233 16.376 5.811 1.00 68.12 391 SER A CA 1
ATOM 3005 C C . SER A 1 391 ? -7.622 16.677 4.354 1.00 68.12 391 SER A C 1
ATOM 3007 O O . SER A 1 391 ? -8.184 15.814 3.680 1.00 68.12 391 SER A O 1
ATOM 3009 N N . PRO A 1 392 ? -7.256 17.852 3.819 1.00 60.28 392 PRO A N 1
ATOM 3010 C CA . PRO A 1 392 ? -7.584 18.247 2.447 1.00 60.28 392 PRO A CA 1
ATOM 3011 C C . PRO A 1 392 ? -6.802 17.490 1.372 1.00 60.28 392 PRO A C 1
ATOM 3013 O O . PRO A 1 392 ? -7.121 17.624 0.195 1.00 60.28 392 PRO A O 1
ATOM 3016 N N . LYS A 1 393 ? -5.811 16.658 1.732 1.00 58.75 393 LYS A N 1
ATOM 3017 C CA . LYS A 1 393 ? -5.180 15.746 0.761 1.00 58.75 393 LYS A CA 1
ATOM 3018 C C . LYS A 1 393 ? -6.212 14.810 0.116 1.00 58.75 393 LYS A C 1
ATOM 3020 O O . LYS A 1 393 ? -6.050 14.479 -1.053 1.00 58.75 393 LYS A O 1
ATOM 3025 N N . LEU A 1 394 ? -7.294 14.482 0.827 1.00 54.50 394 LEU A N 1
ATOM 3026 C CA . LEU A 1 394 ? -8.426 13.699 0.316 1.00 54.50 394 LEU A CA 1
ATOM 3027 C C . LEU A 1 394 ? -9.169 14.395 -0.846 1.00 54.50 394 LEU A C 1
ATOM 3029 O O . LEU A 1 394 ? -9.692 13.723 -1.723 1.00 54.50 394 LEU A O 1
ATOM 3033 N N . LEU A 1 395 ? -9.142 15.733 -0.935 1.00 53.19 395 LEU A N 1
ATOM 3034 C CA . LEU A 1 395 ? -9.778 16.474 -2.039 1.00 53.19 395 LEU A CA 1
ATOM 3035 C C . LEU A 1 395 ? -9.021 16.356 -3.364 1.00 53.19 395 LEU A C 1
ATOM 3037 O O . LEU A 1 395 ? -9.613 16.501 -4.430 1.00 53.19 395 LEU A O 1
ATOM 3041 N N . SER A 1 396 ? -7.712 16.082 -3.319 1.00 50.50 396 SER A N 1
ATOM 3042 C CA . SER A 1 396 ? -6.892 15.942 -4.532 1.00 50.50 396 SER A CA 1
ATOM 3043 C C . SER A 1 396 ? -7.251 14.715 -5.383 1.00 50.50 396 SER A C 1
ATOM 3045 O O . SER A 1 396 ? -6.761 14.593 -6.502 1.00 50.50 396 SER A O 1
ATOM 3047 N N . GLN A 1 397 ? -8.139 13.852 -4.876 1.00 53.16 397 GLN A N 1
ATOM 3048 C CA . GLN A 1 397 ? -8.662 12.663 -5.549 1.00 53.16 397 GLN A CA 1
ATOM 3049 C C . GLN A 1 397 ? -10.021 12.888 -6.246 1.00 53.16 397 GLN A C 1
ATOM 3051 O O . GLN A 1 397 ? -10.566 11.947 -6.810 1.00 53.16 397 GLN A O 1
ATOM 3056 N N . GLY A 1 398 ? -10.562 14.116 -6.256 1.00 49.75 398 GLY A N 1
ATOM 3057 C CA . GLY A 1 398 ? -11.769 14.451 -7.030 1.00 49.75 398 GLY A CA 1
ATOM 3058 C C . GLY A 1 398 ? -13.100 13.990 -6.422 1.00 49.75 398 GLY A C 1
ATOM 3059 O O . GLY A 1 398 ? -14.073 13.845 -7.154 1.00 49.75 398 GLY A O 1
ATOM 3060 N N . GLN A 1 399 ? -13.154 13.749 -5.109 1.00 58.25 399 GLN A N 1
ATOM 3061 C CA . GLN A 1 399 ? -14.380 13.374 -4.393 1.00 58.25 399 GLN A CA 1
ATOM 3062 C C . GLN A 1 399 ? -15.124 14.610 -3.849 1.00 58.25 399 GLN A C 1
ATOM 3064 O O . GLN A 1 399 ? -14.542 15.418 -3.124 1.00 58.25 399 GLN A O 1
ATOM 3069 N N . ASP A 1 400 ? -16.423 14.721 -4.158 1.00 57.97 400 ASP A N 1
ATOM 3070 C CA . ASP A 1 400 ? -17.319 15.806 -3.703 1.00 57.97 400 ASP A CA 1
ATOM 3071 C C . ASP A 1 400 ? -18.013 15.508 -2.352 1.00 57.97 400 ASP A C 1
ATOM 3073 O O . ASP A 1 400 ? -18.717 16.352 -1.787 1.00 57.97 400 ASP A O 1
ATOM 3077 N N . PHE A 1 401 ? -17.821 14.305 -1.809 1.00 62.75 401 PHE A N 1
ATOM 3078 C CA . PHE A 1 401 ? -18.415 13.839 -0.556 1.00 62.75 401 PHE A CA 1
ATOM 3079 C C . PHE A 1 401 ? -17.471 12.881 0.177 1.00 62.75 401 PHE A C 1
ATOM 3081 O O . PHE A 1 401 ? -16.538 12.335 -0.405 1.00 62.75 401 PHE A O 1
ATOM 3088 N N . LEU A 1 402 ? -17.723 12.673 1.467 1.00 69.44 402 LEU A N 1
ATOM 3089 C CA . LEU A 1 402 ? -16.968 11.769 2.327 1.00 69.44 402 LEU A CA 1
ATOM 3090 C C . LEU A 1 402 ? -17.894 10.657 2.828 1.00 69.44 402 LEU A C 1
ATOM 3092 O O . LEU A 1 402 ? -18.825 10.939 3.580 1.00 69.44 402 LEU A O 1
ATOM 3096 N N . SER A 1 403 ? -17.657 9.415 2.412 1.00 68.62 403 SER A N 1
ATOM 3097 C CA . SER A 1 403 ? -18.456 8.250 2.809 1.00 68.62 403 SER A CA 1
ATOM 3098 C C . SER A 1 403 ? -17.746 7.400 3.859 1.00 68.62 403 SER A C 1
ATOM 3100 O O . SER A 1 403 ? -16.535 7.197 3.799 1.00 68.62 403 SER A O 1
ATOM 3102 N N . PHE A 1 404 ? -18.512 6.864 4.804 1.00 67.75 404 PHE A N 1
ATOM 3103 C CA . PHE A 1 404 ? -18.026 5.977 5.857 1.00 67.75 404 PHE A CA 1
ATOM 3104 C C . PHE A 1 404 ? -18.873 4.720 5.913 1.00 67.75 404 PHE A C 1
ATOM 3106 O O . PHE A 1 404 ? -20.074 4.846 6.101 1.00 67.75 404 PHE A O 1
ATOM 3113 N N . SER A 1 405 ? -18.264 3.538 5.808 1.00 62.88 405 SER A N 1
ATOM 3114 C CA . SER A 1 405 ? -18.949 2.248 5.934 1.00 62.88 405 SER A CA 1
ATOM 3115 C C . SER A 1 405 ? -18.687 1.582 7.295 1.00 62.88 405 SER A C 1
ATOM 3117 O O . SER A 1 405 ? -17.588 1.655 7.851 1.00 62.88 405 SER A O 1
ATOM 3119 N N . LEU A 1 406 ? -19.713 0.929 7.844 1.00 61.53 406 LEU A N 1
ATOM 3120 C CA . LEU A 1 406 ? -19.679 0.103 9.054 1.00 61.53 406 LEU A CA 1
ATOM 3121 C C . LEU A 1 406 ? -20.413 -1.219 8.763 1.00 61.53 406 LEU A C 1
ATOM 3123 O O . LEU A 1 406 ? -21.579 -1.187 8.382 1.00 61.53 406 LEU A O 1
ATOM 3127 N N . ARG A 1 407 ? -19.772 -2.379 8.961 1.00 55.09 407 ARG A N 1
ATOM 3128 C CA . ARG A 1 407 ? -20.419 -3.700 8.790 1.00 55.09 407 ARG A CA 1
ATOM 3129 C C . ARG A 1 407 ? -21.452 -3.969 9.895 1.00 55.09 407 ARG A C 1
ATOM 3131 O O . ARG A 1 407 ? -21.119 -3.846 11.072 1.00 55.09 407 ARG A O 1
ATOM 3138 N N . SER A 1 408 ? -22.674 -4.388 9.537 1.00 48.00 408 SER A N 1
ATOM 3139 C CA . SER A 1 408 ? -23.774 -4.667 10.490 1.00 48.00 408 SER A CA 1
ATOM 3140 C C . SER A 1 408 ? -23.555 -5.901 11.383 1.00 48.00 408 SER A C 1
ATOM 3142 O O . SER A 1 408 ? -24.146 -5.982 12.460 1.00 48.00 408 SER A O 1
ATOM 3144 N N . ASN A 1 409 ? -22.726 -6.871 10.980 1.00 43.66 409 ASN A N 1
ATOM 3145 C CA . ASN A 1 409 ? -22.564 -8.148 11.687 1.00 43.66 409 ASN A CA 1
ATOM 3146 C C . ASN A 1 409 ? -21.188 -8.273 12.349 1.00 43.66 409 ASN A C 1
ATOM 3148 O O . ASN A 1 409 ? -20.378 -9.013 11.823 1.00 43.66 409 ASN A O 1
ATOM 3152 N N . GLY A 1 410 ? -20.945 -7.563 13.463 1.00 42.44 410 GLY A N 1
ATOM 3153 C CA . GLY A 1 410 ? -20.049 -7.885 14.606 1.00 42.44 410 GLY A CA 1
ATOM 3154 C C . GLY A 1 410 ? -18.646 -8.519 14.445 1.00 42.44 410 GLY A C 1
ATOM 3155 O O . GLY A 1 410 ? -17.964 -8.666 15.453 1.00 42.44 410 GLY A O 1
ATOM 3156 N N . ASP A 1 411 ? -18.196 -8.869 13.245 1.00 31.12 411 ASP A N 1
ATOM 3157 C CA . ASP A 1 411 ? -16.883 -9.377 12.871 1.00 31.12 411 ASP A CA 1
ATOM 3158 C C . ASP A 1 411 ? -16.244 -8.288 11.998 1.00 31.12 411 ASP A C 1
ATOM 3160 O O . ASP A 1 411 ? -16.449 -8.198 10.783 1.00 31.12 411 ASP A O 1
ATOM 3164 N N . HIS A 1 412 ? -15.533 -7.368 12.646 1.00 41.50 412 HIS A N 1
ATOM 3165 C CA . HIS A 1 412 ? -15.003 -6.175 11.997 1.00 41.50 412 HIS A CA 1
ATOM 3166 C C . HIS A 1 412 ? -13.612 -6.445 11.401 1.00 41.50 412 HIS A C 1
ATOM 3168 O O . HIS A 1 412 ? -12.594 -6.399 12.085 1.00 41.50 412 HIS A O 1
ATOM 3174 N N . TYR A 1 413 ? -13.570 -6.695 10.090 1.00 28.83 413 TYR A N 1
ATOM 3175 C CA . TYR A 1 413 ? -12.447 -6.284 9.245 1.00 28.83 413 TYR A CA 1
ATOM 3176 C C . TYR A 1 413 ? -12.873 -4.994 8.539 1.00 28.83 413 TYR A C 1
ATOM 3178 O O . TYR A 1 413 ? -13.884 -4.983 7.838 1.00 28.83 413 TYR A O 1
ATOM 3186 N N . LEU A 1 414 ? -12.139 -3.902 8.754 1.00 33.25 414 LEU A N 1
ATOM 3187 C CA . LEU A 1 414 ? -12.355 -2.637 8.053 1.00 33.25 414 LEU A CA 1
ATOM 3188 C C . LEU A 1 414 ? -11.466 -2.587 6.807 1.00 33.25 414 LEU A C 1
ATOM 3190 O O . LEU A 1 414 ? -10.241 -2.589 6.923 1.00 33.25 414 LEU A O 1
ATOM 3194 N N . HIS A 1 415 ? -12.098 -2.502 5.636 1.00 31.55 415 HIS A N 1
ATOM 3195 C CA . HIS A 1 415 ? -11.478 -1.973 4.425 1.00 31.55 415 HIS A CA 1
ATOM 3196 C C . HIS A 1 415 ? -11.528 -0.436 4.498 1.00 31.55 415 HIS A C 1
ATOM 3198 O O . HIS A 1 415 ? -12.589 0.148 4.726 1.00 31.55 415 HIS A O 1
ATOM 3204 N N . GLU A 1 416 ? -10.378 0.227 4.367 1.00 33.88 416 GLU A N 1
ATOM 3205 C CA . GLU A 1 416 ? -10.291 1.682 4.200 1.00 33.88 416 GLU A CA 1
ATOM 3206 C C . GLU A 1 416 ? -10.410 2.036 2.713 1.00 33.88 416 GLU A C 1
ATOM 3208 O O . GLU A 1 416 ? -9.420 2.395 2.079 1.00 33.88 416 GLU A O 1
ATOM 3213 N N . ASP A 1 417 ? -11.611 1.972 2.142 1.00 30.89 417 ASP A N 1
ATOM 3214 C CA . ASP A 1 417 ? -11.797 2.430 0.762 1.00 30.89 417 ASP A CA 1
ATOM 3215 C C . ASP A 1 417 ? -12.070 3.936 0.758 1.00 30.89 417 ASP A C 1
ATOM 3217 O O . ASP A 1 417 ? -13.201 4.419 0.769 1.00 30.89 417 ASP A O 1
ATOM 3221 N N . PHE A 1 418 ? -10.976 4.698 0.773 1.00 38.22 418 PHE A N 1
ATOM 3222 C CA . PHE A 1 418 ? -10.964 6.091 0.318 1.00 38.22 418 PHE A CA 1
ATOM 3223 C C . PHE A 1 418 ? -10.877 6.191 -1.216 1.00 38.22 418 PHE A C 1
ATOM 3225 O O . PHE A 1 418 ? -10.928 7.287 -1.768 1.00 38.22 418 PHE A O 1
ATOM 3232 N N . SER A 1 419 ? -10.755 5.068 -1.924 1.00 28.08 419 SER A N 1
ATOM 3233 C CA . SER A 1 419 ? -10.731 5.002 -3.381 1.00 28.08 419 SER A CA 1
ATOM 3234 C C . SER A 1 419 ? -12.145 4.891 -3.937 1.00 28.08 419 SER A C 1
ATOM 3236 O O . SER A 1 419 ? -12.885 3.970 -3.616 1.00 28.08 419 SER A O 1
ATOM 3238 N N . GLY A 1 420 ? -12.493 5.789 -4.857 1.00 31.78 420 GLY A N 1
ATOM 3239 C CA . GLY A 1 420 ? -13.627 5.609 -5.767 1.00 31.78 420 GLY A CA 1
ATOM 3240 C C . GLY A 1 420 ? -13.404 4.501 -6.806 1.00 31.78 420 GLY A C 1
ATOM 3241 O O . GLY A 1 420 ? -13.909 4.628 -7.913 1.00 31.78 420 GLY A O 1
ATOM 3242 N N . ASP A 1 421 ? -12.659 3.452 -6.462 1.00 28.12 421 ASP A N 1
ATOM 3243 C CA . ASP A 1 421 ? -12.464 2.254 -7.272 1.00 28.12 421 ASP A CA 1
ATOM 3244 C C . ASP A 1 421 ? -13.006 1.085 -6.450 1.00 28.12 421 ASP A C 1
ATOM 3246 O O . ASP A 1 421 ? -12.321 0.532 -5.593 1.00 28.12 421 ASP A O 1
ATOM 3250 N N . GLY A 1 422 ? -14.292 0.797 -6.647 1.00 29.98 422 GLY A N 1
ATOM 3251 C CA . GLY A 1 422 ? -14.930 -0.378 -6.079 1.00 29.98 422 GLY A CA 1
ATOM 3252 C C . GLY A 1 422 ? -14.471 -1.614 -6.837 1.00 29.98 422 GLY A C 1
ATOM 3253 O O . GLY A 1 422 ? -14.935 -1.851 -7.951 1.00 29.98 422 GLY A O 1
ATOM 3254 N N . ASP A 1 423 ? -13.602 -2.408 -6.221 1.00 27.27 423 ASP A N 1
ATOM 3255 C CA . ASP A 1 423 ? -13.595 -3.836 -6.504 1.00 27.27 423 ASP A CA 1
ATOM 3256 C C . ASP A 1 423 ? -14.821 -4.439 -5.806 1.00 27.27 423 ASP A C 1
ATOM 3258 O O . ASP A 1 423 ? -14.999 -4.347 -4.590 1.00 27.27 423 ASP A O 1
ATOM 3262 N N . GLU A 1 424 ? -15.721 -4.992 -6.618 1.00 40.38 424 GLU A N 1
ATOM 3263 C CA . GLU A 1 424 ? -16.946 -5.668 -6.206 1.00 40.38 424 GLU A CA 1
ATOM 3264 C C . GLU A 1 424 ? -16.633 -6.830 -5.249 1.00 40.38 424 GLU A C 1
ATOM 3266 O O . GLU A 1 424 ? -16.347 -7.953 -5.668 1.00 40.38 424 GLU A O 1
ATOM 3271 N N . GLN A 1 425 ? -16.748 -6.585 -3.945 1.00 34.44 425 GLN A N 1
ATOM 3272 C CA . GLN A 1 425 ? -16.877 -7.640 -2.945 1.00 34.44 425 GLN A CA 1
ATOM 3273 C C . GLN A 1 425 ? -18.066 -7.329 -2.023 1.00 34.44 425 GLN A C 1
ATOM 3275 O O . GLN A 1 425 ? -17.925 -6.793 -0.932 1.00 34.44 425 GLN A O 1
ATOM 3280 N N . ASP A 1 426 ? -19.251 -7.625 -2.556 1.00 41.94 426 ASP A N 1
ATOM 3281 C CA . ASP A 1 426 ? -20.467 -8.120 -1.891 1.00 41.94 426 ASP A CA 1
ATOM 3282 C C . ASP A 1 426 ? -20.537 -7.964 -0.348 1.00 41.94 426 ASP A C 1
ATOM 3284 O O . ASP A 1 426 ? -20.313 -8.917 0.392 1.00 41.94 426 ASP A O 1
ATOM 3288 N N . ASP A 1 427 ? -20.899 -6.772 0.143 1.00 43.62 427 ASP A N 1
ATOM 3289 C CA . ASP A 1 427 ? -21.300 -6.537 1.542 1.00 43.62 427 ASP A CA 1
ATOM 3290 C C . ASP A 1 427 ? -22.616 -5.731 1.579 1.00 43.62 427 ASP A C 1
ATOM 3292 O O . ASP A 1 427 ? -22.637 -4.520 1.812 1.00 43.62 427 ASP A O 1
ATOM 3296 N N . GLY A 1 428 ? -23.745 -6.406 1.349 1.00 45.12 428 GLY A N 1
ATOM 3297 C CA . GLY A 1 428 ? -25.096 -5.816 1.372 1.00 45.12 428 GLY A CA 1
ATOM 3298 C C . GLY A 1 428 ? -25.617 -5.368 2.750 1.00 45.12 428 GLY A C 1
ATOM 3299 O O . GLY A 1 428 ? -26.756 -4.923 2.847 1.00 45.12 428 GLY A O 1
ATOM 3300 N N . ASP A 1 429 ? -24.789 -5.456 3.795 1.00 53.59 429 ASP A N 1
ATOM 3301 C CA . ASP A 1 429 ? -25.146 -5.223 5.203 1.00 53.59 429 ASP A CA 1
ATOM 3302 C C . ASP A 1 429 ? -24.435 -3.991 5.806 1.00 53.59 429 ASP A C 1
ATOM 3304 O O . ASP A 1 429 ? -24.396 -3.808 7.026 1.00 53.59 429 ASP A O 1
ATOM 3308 N N . ASN A 1 430 ? -23.812 -3.146 4.982 1.00 65.19 430 ASN A N 1
ATOM 3309 C CA . ASN A 1 430 ? -23.030 -2.013 5.471 1.00 65.19 430 ASN A CA 1
ATOM 3310 C C . ASN A 1 430 ? -23.904 -0.782 5.742 1.00 65.19 430 ASN A C 1
ATOM 3312 O O . ASN A 1 430 ? -24.643 -0.311 4.882 1.00 65.19 430 ASN A O 1
ATOM 3316 N N . ILE A 1 431 ? -23.754 -0.208 6.935 1.00 70.25 431 ILE A N 1
ATOM 3317 C CA . ILE A 1 431 ? -24.243 1.128 7.265 1.00 70.25 431 ILE A CA 1
ATOM 3318 C C . ILE A 1 431 ? -23.276 2.134 6.645 1.00 70.25 431 ILE A C 1
ATOM 3320 O O . ILE A 1 431 ? -22.093 2.134 6.989 1.00 70.25 431 ILE A O 1
ATOM 3324 N N . VAL A 1 432 ? -23.767 2.996 5.756 1.00 74.62 432 VAL A N 1
ATOM 3325 C CA . VAL A 1 432 ? -22.970 4.021 5.077 1.00 74.62 432 VAL A CA 1
ATOM 3326 C C . VAL A 1 432 ? -23.440 5.416 5.473 1.00 74.62 432 VAL A C 1
ATOM 3328 O O . VAL A 1 432 ? -24.614 5.744 5.348 1.00 74.62 432 VAL A O 1
ATOM 3331 N N . ILE A 1 433 ? -22.522 6.262 5.937 1.00 76.06 433 ILE A N 1
ATOM 3332 C CA . ILE A 1 433 ? -22.794 7.669 6.250 1.00 76.06 433 ILE A CA 1
ATOM 3333 C C . ILE A 1 433 ? -22.024 8.536 5.265 1.00 76.06 433 ILE A C 1
ATOM 3335 O O . ILE A 1 433 ? -20.795 8.510 5.245 1.00 76.06 433 ILE A O 1
ATOM 3339 N N . THR A 1 434 ? -22.746 9.315 4.465 1.00 78.50 434 THR A N 1
ATOM 3340 C CA . THR A 1 434 ? -22.177 10.198 3.446 1.00 78.50 434 THR A CA 1
ATOM 3341 C C . THR A 1 434 ? -22.322 11.655 3.857 1.00 78.50 434 THR A C 1
ATOM 3343 O O . THR A 1 434 ? -23.423 12.146 4.117 1.00 78.50 434 THR A O 1
ATOM 3346 N N . MET A 1 435 ? -21.190 12.355 3.907 1.00 78.00 435 MET A N 1
ATOM 3347 C CA . MET A 1 435 ? -21.096 13.758 4.282 1.00 78.00 435 MET A CA 1
ATOM 3348 C C . MET A 1 435 ? -20.775 14.638 3.073 1.00 78.00 435 MET A C 1
ATOM 3350 O O . MET A 1 435 ? -19.732 14.435 2.447 1.00 78.00 435 MET A O 1
ATOM 3354 N N . PRO A 1 436 ? -21.610 15.642 2.757 1.00 80.06 436 PRO A N 1
ATOM 3355 C CA . PRO A 1 436 ? -21.340 16.556 1.661 1.00 80.06 436 PRO A CA 1
ATOM 3356 C C . PRO A 1 436 ? -20.247 17.557 2.038 1.00 80.06 436 PRO A C 1
ATOM 3358 O O . PRO A 1 436 ? -20.070 17.939 3.200 1.00 80.06 436 PRO A O 1
ATOM 3361 N N . PHE A 1 437 ? -19.537 18.040 1.024 1.00 77.50 437 PHE A N 1
ATOM 3362 C CA . PHE A 1 437 ? -18.475 19.027 1.188 1.00 77.50 437 PHE A CA 1
ATOM 3363 C C . PHE A 1 437 ? -18.936 20.344 1.833 1.00 77.50 437 PHE A C 1
ATOM 3365 O O . PHE A 1 437 ? -18.181 20.969 2.584 1.00 77.50 437 PHE A O 1
ATOM 3372 N N . GLU A 1 438 ? -20.189 20.746 1.591 1.00 80.19 438 GLU A N 1
ATOM 3373 C CA . GLU A 1 438 ? -20.811 21.915 2.223 1.00 80.19 438 GLU A CA 1
ATOM 3374 C C . GLU A 1 438 ? -20.735 21.831 3.755 1.00 80.19 438 GLU A C 1
ATOM 3376 O O . GLU A 1 438 ? -20.310 22.790 4.405 1.00 80.19 438 GLU A O 1
ATOM 3381 N N . ALA A 1 439 ? -21.053 20.666 4.332 1.00 79.00 439 ALA A N 1
ATOM 3382 C CA . ALA A 1 439 ? -21.030 20.458 5.777 1.00 79.00 439 ALA A CA 1
ATOM 3383 C C . ALA A 1 439 ? -19.615 20.623 6.353 1.00 79.00 439 ALA A C 1
ATOM 3385 O O . ALA A 1 439 ? -19.425 21.282 7.377 1.00 79.00 439 ALA A O 1
ATOM 3386 N N . LEU A 1 440 ? -18.596 20.103 5.662 1.00 78.50 440 LEU A N 1
ATOM 3387 C CA . LEU A 1 440 ? -17.196 20.267 6.066 1.00 78.50 440 LEU A CA 1
ATOM 3388 C C . LEU A 1 440 ? -16.756 21.736 6.003 1.00 78.50 440 LEU A C 1
ATOM 3390 O O . LEU A 1 440 ? -16.088 22.226 6.916 1.00 78.50 440 LEU A O 1
ATOM 3394 N N . SER A 1 441 ? -17.162 22.459 4.955 1.00 77.06 441 SER A N 1
ATOM 3395 C CA . SER A 1 441 ? -16.855 23.884 4.798 1.00 77.06 441 SER A CA 1
ATOM 3396 C C . SER A 1 441 ? -17.509 24.740 5.884 1.00 77.06 441 SER A C 1
ATOM 3398 O O . SER A 1 441 ? -16.843 25.580 6.496 1.00 77.06 441 SER A O 1
ATOM 3400 N N . MET A 1 442 ? -18.789 24.500 6.181 1.00 79.44 442 MET A N 1
ATOM 3401 C CA . MET A 1 442 ? -19.499 25.196 7.255 1.00 79.44 442 MET A CA 1
ATOM 3402 C C . MET A 1 442 ? -18.849 24.939 8.617 1.00 79.44 442 MET A C 1
ATOM 3404 O O . MET A 1 442 ? -18.597 25.895 9.352 1.00 79.44 442 MET A O 1
ATOM 3408 N N . ALA A 1 443 ? -18.492 23.687 8.924 1.00 78.19 443 ALA A N 1
ATOM 3409 C CA . ALA A 1 443 ? -17.836 23.329 10.182 1.00 78.19 443 ALA A CA 1
ATOM 3410 C C . ALA A 1 443 ? -16.539 24.120 10.414 1.00 78.19 443 ALA A C 1
ATOM 3412 O O . ALA A 1 443 ? -16.343 24.709 11.479 1.00 78.19 443 ALA A O 1
ATOM 3413 N N . ILE A 1 444 ? -15.675 24.189 9.394 1.00 75.94 444 ILE A N 1
ATOM 3414 C CA . ILE A 1 444 ? -14.402 24.924 9.451 1.00 75.94 444 ILE A CA 1
ATOM 3415 C C . ILE A 1 444 ? -14.647 26.409 9.718 1.00 75.94 444 ILE A C 1
ATOM 3417 O O . ILE A 1 444 ? -13.984 27.010 10.566 1.00 75.94 444 ILE A O 1
ATOM 3421 N N . ASN A 1 445 ? -15.603 27.007 9.008 1.00 76.81 445 ASN A N 1
ATOM 3422 C CA . ASN A 1 445 ? -15.896 28.430 9.135 1.00 76.81 445 ASN A CA 1
ATOM 3423 C C . ASN A 1 445 ? -16.466 28.785 10.511 1.00 76.81 445 ASN A C 1
ATOM 3425 O O . ASN A 1 445 ? -16.056 29.794 11.084 1.00 76.81 445 ASN A O 1
ATOM 3429 N N . ILE A 1 446 ? -17.343 27.947 11.077 1.00 77.44 446 ILE A N 1
ATOM 3430 C CA . ILE A 1 446 ? -17.889 28.169 12.423 1.00 77.44 446 ILE A CA 1
ATOM 3431 C C . ILE A 1 446 ? -16.773 28.088 13.474 1.00 77.44 446 ILE A C 1
ATOM 3433 O O . ILE A 1 446 ? -16.652 28.984 14.312 1.00 77.44 446 ILE A O 1
ATOM 3437 N N . SER A 1 447 ? -15.902 27.076 13.401 1.00 74.75 447 SER A N 1
ATOM 3438 C CA . SER A 1 447 ? -14.775 26.944 14.335 1.00 74.75 447 SER A CA 1
ATOM 3439 C C . SER A 1 447 ? -13.788 28.119 14.247 1.00 74.75 447 SER A C 1
ATOM 3441 O O . SER A 1 447 ? -13.289 28.579 15.272 1.00 74.75 447 SER A O 1
ATOM 3443 N N . ARG A 1 448 ? -13.535 28.665 13.048 1.00 74.56 448 ARG A N 1
ATOM 3444 C CA . ARG A 1 448 ? -12.667 29.846 12.856 1.00 74.56 448 ARG A CA 1
ATOM 3445 C C . ARG A 1 448 ? -13.299 31.137 13.369 1.00 74.56 448 ARG A C 1
ATOM 3447 O O . ARG A 1 448 ? -12.604 31.935 13.996 1.00 74.56 448 ARG A O 1
ATOM 3454 N N . LEU A 1 449 ? -14.602 31.324 13.146 1.00 77.44 449 LEU A N 1
ATOM 3455 C CA . LEU A 1 449 ? -15.358 32.456 13.692 1.00 77.44 449 LEU A CA 1
ATOM 3456 C C . LEU A 1 449 ? -15.292 32.475 15.223 1.00 77.44 449 LEU A C 1
ATOM 3458 O O . LEU A 1 449 ? -15.062 33.533 15.806 1.00 77.44 449 LEU A O 1
ATOM 3462 N N . ALA A 1 450 ? -15.409 31.309 15.868 1.00 75.88 450 ALA A N 1
ATOM 3463 C CA . ALA A 1 450 ? -15.242 31.181 17.316 1.00 75.88 450 ALA A CA 1
ATOM 3464 C C . ALA A 1 450 ? -13.814 31.530 17.789 1.00 75.88 450 ALA A C 1
ATOM 3466 O O . ALA A 1 450 ? -13.644 32.088 18.871 1.00 75.88 450 ALA A O 1
ATOM 3467 N N . ALA A 1 451 ? -12.794 31.256 16.968 1.00 74.94 451 ALA A N 1
ATOM 3468 C CA . ALA A 1 451 ? -11.393 31.582 17.245 1.00 74.94 451 ALA A CA 1
ATOM 3469 C C . ALA A 1 451 ? -10.982 33.023 16.857 1.00 74.94 451 ALA A C 1
ATOM 3471 O O . ALA A 1 451 ? -9.843 33.421 17.100 1.00 74.94 451 ALA A O 1
ATOM 3472 N N . GLY A 1 452 ? -11.882 33.815 16.258 1.00 74.94 452 GLY A N 1
ATOM 3473 C CA . GLY A 1 452 ? -11.585 35.172 15.782 1.00 74.94 452 GLY A CA 1
ATOM 3474 C C . GLY A 1 452 ? -10.713 35.228 14.519 1.00 74.94 452 GLY A C 1
ATOM 3475 O O . GLY A 1 452 ? -10.118 36.266 14.228 1.00 74.94 452 GLY A O 1
ATOM 3476 N N . GLU A 1 453 ? -10.618 34.130 13.767 1.00 74.50 453 GLU A N 1
ATOM 3477 C CA . GLU A 1 453 ? -9.847 34.057 12.525 1.00 74.50 453 GLU A CA 1
ATOM 3478 C C . GLU A 1 453 ? -10.693 34.448 11.296 1.00 74.50 453 GLU A C 1
ATOM 3480 O O . GLU A 1 453 ? -11.891 34.160 11.248 1.00 74.50 453 GLU A O 1
ATOM 3485 N N . PRO A 1 454 ? -10.092 35.061 10.255 1.00 70.38 454 PRO A N 1
ATOM 3486 C CA . PRO A 1 454 ? -10.807 35.374 9.023 1.00 70.38 454 PRO A CA 1
ATOM 3487 C C . PRO A 1 454 ? -11.196 34.104 8.249 1.00 70.38 454 PRO A C 1
ATOM 3489 O O . PRO A 1 454 ? -10.537 33.058 8.348 1.00 70.38 454 PRO A O 1
ATOM 3492 N N . TYR A 1 455 ? -12.251 34.239 7.441 1.00 72.38 455 TYR A N 1
ATOM 3493 C CA . TYR A 1 455 ? -12.714 33.230 6.489 1.00 72.38 455 TYR A CA 1
ATOM 3494 C C . TYR A 1 455 ? -11.580 32.799 5.551 1.00 72.38 455 TYR A C 1
ATOM 3496 O O . TYR A 1 455 ? -10.852 33.648 5.030 1.00 72.38 455 TYR A O 1
ATOM 3504 N N . ARG A 1 456 ? -11.455 31.490 5.306 1.00 66.00 456 ARG A N 1
ATOM 3505 C CA . ARG A 1 456 ? -10.570 30.939 4.274 1.00 66.00 456 ARG A CA 1
ATOM 3506 C C . ARG A 1 456 ? -11.292 29.875 3.455 1.00 66.00 456 ARG A C 1
ATOM 3508 O O . ARG A 1 456 ? -12.047 29.090 4.028 1.00 66.00 456 ARG A O 1
ATOM 3515 N N . PRO A 1 457 ? -11.036 29.799 2.142 1.00 64.38 457 PRO A N 1
ATOM 3516 C CA . PRO A 1 457 ? -11.477 28.674 1.338 1.00 64.38 457 PRO A CA 1
ATOM 3517 C C . PRO A 1 457 ? -10.928 27.349 1.884 1.00 64.38 457 PRO A C 1
ATOM 3519 O O . PRO A 1 457 ? -9.773 27.251 2.289 1.00 64.38 457 PRO A O 1
ATOM 3522 N N . ILE A 1 458 ? -11.746 26.303 1.841 1.00 63.72 458 ILE A N 1
ATOM 3523 C CA . ILE A 1 458 ? -11.438 24.948 2.332 1.00 63.72 458 ILE A CA 1
ATOM 3524 C C . ILE A 1 458 ? -10.195 24.296 1.687 1.00 63.72 458 ILE A C 1
ATOM 3526 O O . ILE A 1 458 ? -9.548 23.470 2.322 1.00 63.72 458 ILE A O 1
ATOM 3530 N N . HIS A 1 459 ? -9.804 24.709 0.476 1.00 64.94 459 HIS A N 1
ATOM 3531 C CA . HIS A 1 459 ? -8.569 24.257 -0.184 1.00 64.94 459 HIS A CA 1
ATOM 3532 C C . HIS A 1 459 ? -7.287 24.888 0.394 1.00 64.94 459 HIS A C 1
ATOM 3534 O O . HIS A 1 459 ? -6.194 24.411 0.112 1.00 64.94 459 HIS A O 1
ATOM 3540 N N . GLU A 1 460 ? -7.405 25.944 1.205 1.00 62.72 460 GLU A N 1
ATOM 3541 C CA . GLU A 1 460 ? -6.285 26.597 1.903 1.00 62.72 460 GLU A CA 1
ATOM 3542 C C . GLU A 1 460 ? -6.134 26.126 3.360 1.00 62.72 460 GLU A C 1
ATOM 3544 O O . GLU A 1 460 ? -5.327 26.663 4.124 1.00 62.72 460 GLU A O 1
ATOM 3549 N N . VAL A 1 461 ? -6.955 25.165 3.784 1.00 66.44 461 VAL A N 1
ATOM 3550 C CA . VAL A 1 461 ? -6.948 24.620 5.141 1.00 66.44 461 VAL A CA 1
ATOM 3551 C C . VAL A 1 461 ? -5.868 23.545 5.213 1.00 66.44 461 VAL A C 1
ATOM 3553 O O . VAL A 1 461 ? -5.823 22.689 4.354 1.00 66.44 461 VAL A O 1
ATOM 3556 N N . GLU A 1 462 ? -4.983 23.553 6.211 1.00 63.41 462 GLU A N 1
ATOM 3557 C CA . GLU A 1 462 ? -3.986 22.472 6.377 1.00 63.41 462 GLU A CA 1
ATOM 3558 C C . GLU A 1 462 ? -4.491 21.340 7.289 1.00 63.41 462 GLU A C 1
ATOM 3560 O O . GLU A 1 462 ? -4.081 20.187 7.155 1.00 63.41 462 GLU A O 1
ATOM 3565 N N . LYS A 1 463 ? -5.402 21.665 8.215 1.00 67.81 463 LYS A N 1
ATOM 3566 C CA . LYS A 1 463 ? -6.052 20.746 9.160 1.00 67.81 463 LYS A CA 1
ATOM 3567 C C . LYS A 1 463 ? -7.534 21.084 9.218 1.00 67.81 463 LYS A C 1
ATOM 3569 O O . LYS A 1 463 ? -7.858 22.216 9.575 1.00 67.81 463 LYS A O 1
ATOM 3574 N N . GLY A 1 464 ? -8.416 20.155 8.862 1.00 69.31 464 GLY A N 1
ATOM 3575 C CA . GLY A 1 464 ? -9.851 20.393 9.024 1.00 69.31 464 GLY A CA 1
ATOM 3576 C C . GLY A 1 464 ? -10.425 19.741 10.279 1.00 69.31 464 GLY A C 1
ATOM 3577 O O . GLY A 1 464 ? -9.672 19.366 11.183 1.00 69.31 464 GLY A O 1
ATOM 3578 N N . PRO A 1 465 ? -11.761 19.678 10.374 1.00 74.25 465 PRO A N 1
ATOM 3579 C CA . PRO A 1 465 ? -12.448 19.301 11.596 1.00 74.25 465 PRO A CA 1
ATOM 3580 C C . PRO A 1 465 ? -12.227 17.819 11.908 1.00 74.25 465 PRO A C 1
ATOM 3582 O O . PRO A 1 465 ? -11.975 17.002 11.018 1.00 74.25 465 PRO A O 1
ATOM 3585 N N . ARG A 1 466 ? -12.345 17.458 13.189 1.00 77.75 466 ARG A N 1
ATOM 3586 C CA . ARG A 1 466 ? -12.471 16.049 13.565 1.00 77.75 466 ARG A CA 1
ATOM 3587 C C . ARG A 1 466 ? -13.872 15.569 13.220 1.00 77.75 466 ARG A C 1
ATOM 3589 O O . ARG A 1 466 ? -14.846 16.278 13.463 1.00 77.75 466 ARG A O 1
ATOM 3596 N N . ILE A 1 467 ? -13.950 14.373 12.665 1.00 80.38 467 ILE A N 1
ATOM 3597 C CA . ILE A 1 467 ? -15.201 13.721 12.310 1.00 80.38 467 ILE A CA 1
ATOM 3598 C C . ILE A 1 467 ? -15.316 12.477 13.177 1.00 80.38 467 ILE A C 1
ATOM 3600 O O . ILE A 1 467 ? -14.408 11.642 13.199 1.00 80.38 467 ILE A O 1
ATOM 3604 N N . ALA A 1 468 ? -16.405 12.398 13.926 1.00 80.69 468 ALA A N 1
ATOM 3605 C CA . ALA A 1 468 ? -16.681 11.320 14.853 1.00 80.69 468 ALA A CA 1
ATOM 3606 C C . ALA A 1 468 ? -17.876 10.501 14.379 1.00 80.69 468 ALA A C 1
ATOM 3608 O O . ALA A 1 468 ? -18.890 11.066 13.972 1.00 80.69 468 ALA A O 1
ATOM 3609 N N . PHE A 1 469 ? -17.748 9.185 14.490 1.00 80.06 469 PHE A N 1
ATOM 3610 C CA . PHE A 1 469 ? -18.789 8.201 14.245 1.00 80.06 469 PHE A CA 1
ATOM 3611 C C . PHE A 1 469 ? -18.923 7.331 15.475 1.00 80.06 469 PHE A C 1
ATOM 3613 O O . PHE A 1 469 ? -17.928 6.815 15.992 1.00 80.06 469 PHE A O 1
ATOM 3620 N N . VAL A 1 470 ? -20.154 7.168 15.929 1.00 80.06 470 VAL A N 1
ATOM 3621 C CA . VAL A 1 470 ? -20.475 6.314 17.058 1.00 80.06 470 VAL A CA 1
ATOM 3622 C C . VAL A 1 470 ? -21.641 5.423 16.676 1.00 80.06 470 VAL A C 1
ATOM 3624 O O . VAL A 1 470 ? -22.634 5.897 16.129 1.00 80.06 470 VAL A O 1
ATOM 3627 N N . SER A 1 471 ? -21.509 4.134 16.958 1.00 78.94 471 SER A N 1
ATOM 3628 C CA . SER A 1 471 ? -22.574 3.154 16.782 1.00 78.94 471 SER A CA 1
ATOM 3629 C C . SER A 1 471 ? -22.900 2.524 18.128 1.00 78.94 471 SER A C 1
ATOM 3631 O O . SER A 1 471 ? -22.014 1.999 18.806 1.00 78.94 471 SER A O 1
ATOM 3633 N N . TYR A 1 472 ? -24.169 2.602 18.514 1.00 78.50 472 TYR A N 1
ATOM 3634 C CA . TYR A 1 472 ? -24.723 2.053 19.742 1.00 78.50 472 TYR A CA 1
ATOM 3635 C C . TYR A 1 472 ? -25.656 0.893 19.402 1.00 78.50 472 TYR A C 1
ATOM 3637 O O . TYR A 1 472 ? -26.573 1.032 18.595 1.00 78.50 472 TYR A O 1
ATOM 3645 N N . ARG A 1 473 ? -25.467 -0.256 20.052 1.00 72.06 473 ARG A N 1
ATOM 3646 C CA . ARG A 1 473 ? -26.249 -1.466 19.750 1.00 72.06 473 ARG A CA 1
ATOM 3647 C C . ARG A 1 473 ? -27.613 -1.531 20.445 1.00 72.06 473 ARG A C 1
ATOM 3649 O O . ARG A 1 473 ? -28.491 -2.256 19.994 1.00 72.06 473 ARG A O 1
ATOM 3656 N N . ASN A 1 474 ? -27.791 -0.824 21.562 1.00 70.75 474 ASN A N 1
ATOM 3657 C CA . ASN A 1 474 ? -29.025 -0.877 22.348 1.00 70.75 474 ASN A CA 1
ATOM 3658 C C . ASN A 1 474 ? -29.834 0.418 22.199 1.00 70.75 474 ASN A C 1
ATOM 3660 O O . ASN A 1 474 ? -29.531 1.428 22.834 1.00 70.75 474 ASN A O 1
ATOM 3664 N N . ASP A 1 475 ? -30.887 0.366 21.382 1.00 66.69 475 ASP A N 1
ATOM 3665 C CA . ASP A 1 475 ? -31.781 1.491 21.096 1.00 66.69 475 ASP A CA 1
ATOM 3666 C C . ASP A 1 475 ? -32.660 1.881 22.294 1.00 66.69 475 ASP A C 1
ATOM 3668 O O . ASP A 1 475 ? -33.048 3.040 22.437 1.00 66.69 475 ASP A O 1
ATOM 3672 N N . LYS A 1 476 ? -32.951 0.940 23.203 1.00 67.19 476 LYS A N 1
ATOM 3673 C CA . LYS A 1 476 ? -3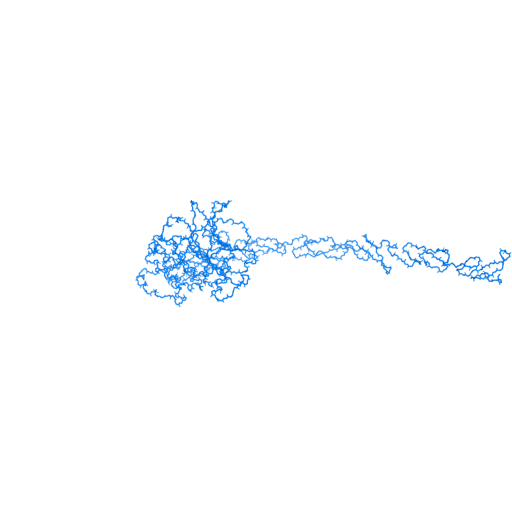3.774 1.192 24.400 1.00 67.19 476 LYS A CA 1
ATOM 3674 C C . LYS A 1 476 ? -33.131 2.171 25.362 1.00 67.19 476 LYS A C 1
ATOM 3676 O O . LYS A 1 476 ? -33.846 2.859 26.086 1.00 67.19 476 LYS A O 1
ATOM 3681 N N . PHE A 1 477 ? -31.806 2.268 25.317 1.00 68.44 477 PHE A N 1
ATOM 3682 C CA . PHE A 1 477 ? -31.050 3.265 26.054 1.00 68.44 477 PHE A CA 1
ATOM 3683 C C . PHE A 1 477 ? -31.445 4.698 25.644 1.00 68.44 477 PHE A C 1
ATOM 3685 O O . PHE A 1 477 ? -31.347 5.601 26.456 1.00 68.44 477 PHE A O 1
ATOM 3692 N N . PHE A 1 478 ? -31.985 4.909 24.438 1.00 67.62 478 PHE A N 1
ATOM 3693 C CA . PHE A 1 478 ? -32.307 6.231 23.881 1.00 67.62 478 PHE A CA 1
ATOM 3694 C C . PHE A 1 478 ? -33.805 6.559 23.850 1.00 67.62 478 PHE A C 1
ATOM 3696 O O . PHE A 1 478 ? -34.212 7.554 23.258 1.00 67.62 478 PHE A O 1
ATOM 3703 N N . ARG A 1 479 ? -34.661 5.739 24.474 1.00 66.00 479 ARG A N 1
ATOM 3704 C CA . ARG A 1 479 ? -36.117 5.944 24.443 1.00 66.00 479 ARG A CA 1
ATOM 3705 C C . ARG A 1 479 ? -36.560 6.890 25.570 1.00 66.00 479 ARG A C 1
ATOM 3707 O O . ARG A 1 479 ? -36.433 6.528 26.740 1.00 66.00 479 ARG A O 1
ATOM 3714 N N . PRO A 1 480 ? -37.149 8.065 25.279 1.00 52.97 480 PRO A N 1
ATOM 3715 C CA . PRO A 1 480 ? -37.649 8.946 26.328 1.00 52.97 480 PRO A CA 1
ATOM 3716 C C . PRO A 1 480 ? -38.903 8.356 26.995 1.00 52.97 480 PRO A C 1
ATOM 3718 O O . PRO A 1 480 ? -39.857 7.958 26.327 1.00 52.97 480 PRO A O 1
ATOM 3721 N N . ALA A 1 481 ? -38.959 8.363 28.332 1.00 51.59 481 ALA A N 1
ATOM 3722 C CA . ALA A 1 481 ? -40.094 7.817 29.091 1.00 51.59 481 ALA A CA 1
ATOM 3723 C C . ALA A 1 481 ? -41.380 8.672 29.020 1.00 51.59 481 ALA A C 1
ATOM 3725 O O . ALA A 1 481 ? -42.438 8.255 29.493 1.00 51.59 481 ALA A O 1
ATOM 3726 N N . ARG A 1 482 ? -41.312 9.892 28.468 1.00 51.59 482 ARG A N 1
ATOM 3727 C CA . ARG A 1 482 ? -42.409 10.871 28.474 1.00 51.59 482 ARG A CA 1
ATOM 3728 C C . ARG A 1 482 ? -42.749 11.345 27.058 1.00 51.59 482 ARG A C 1
ATOM 3730 O O . ARG A 1 482 ? -42.364 12.450 26.729 1.00 51.59 482 ARG A O 1
ATOM 3737 N N . HIS A 1 483 ? -43.442 10.553 26.229 1.00 50.31 483 HIS A N 1
ATOM 3738 C CA . HIS A 1 483 ? -44.446 11.022 25.238 1.00 50.31 483 HIS A CA 1
ATOM 3739 C C . HIS A 1 483 ? -44.954 9.898 24.302 1.00 50.31 483 HIS A C 1
ATOM 3741 O O . HIS A 1 483 ? -44.394 8.806 24.224 1.00 50.31 483 HIS A O 1
ATOM 3747 N N . SER A 1 484 ? -46.059 10.178 23.592 1.00 47.09 484 SER A N 1
ATOM 3748 C CA . SER A 1 484 ? -46.889 9.255 22.790 1.00 47.09 484 SER A CA 1
ATOM 3749 C C . SER A 1 484 ? -46.232 8.645 21.539 1.00 47.09 484 SER A C 1
ATOM 3751 O O . SER A 1 484 ? -46.835 7.778 20.905 1.00 47.09 484 SER A O 1
ATOM 3753 N N . LEU A 1 485 ? -45.015 9.069 21.181 1.00 48.53 485 LEU A N 1
ATOM 3754 C CA . LEU A 1 485 ? -44.216 8.486 20.089 1.00 48.53 485 LEU A CA 1
ATOM 3755 C C . LEU A 1 485 ? -43.625 7.112 20.449 1.00 48.53 485 LEU A C 1
ATOM 3757 O O . LEU A 1 485 ? -43.266 6.350 19.557 1.00 48.53 485 LEU A O 1
ATOM 3761 N N . THR A 1 486 ? -43.621 6.746 21.735 1.00 48.84 486 THR A N 1
ATOM 3762 C CA . THR A 1 486 ? -43.217 5.419 22.242 1.00 48.84 486 THR A CA 1
ATOM 3763 C C . THR A 1 486 ? -43.995 4.250 21.626 1.00 48.84 486 THR A C 1
ATOM 3765 O O . THR A 1 486 ? -43.513 3.123 21.641 1.00 48.84 486 THR A O 1
ATOM 3768 N N . SER A 1 487 ? -45.176 4.508 21.050 1.00 46.38 487 SER A N 1
ATOM 3769 C CA . SER A 1 487 ? -45.989 3.506 20.341 1.00 46.38 487 SER A CA 1
ATOM 3770 C C . SER A 1 487 ? -45.641 3.327 18.854 1.00 46.38 487 SER A C 1
ATOM 3772 O O . SER A 1 487 ? -46.073 2.346 18.256 1.00 46.38 487 SER A O 1
ATOM 3774 N N . LEU A 1 488 ? -44.878 4.257 18.262 1.00 46.44 488 LEU A N 1
ATOM 3775 C CA . LEU A 1 488 ? -44.483 4.257 16.844 1.00 46.44 488 LEU A CA 1
ATOM 3776 C C . LEU A 1 488 ? -43.038 3.784 16.624 1.00 46.44 488 LEU A C 1
ATOM 3778 O O . LEU A 1 488 ? -42.709 3.341 15.529 1.00 46.44 488 LEU A O 1
ATOM 3782 N N . ILE A 1 489 ? -42.189 3.847 17.654 1.00 50.50 489 ILE A N 1
ATOM 3783 C CA . ILE A 1 489 ? -40.800 3.370 17.608 1.00 50.50 489 ILE A CA 1
ATOM 3784 C C . ILE A 1 489 ? -40.793 1.871 17.938 1.00 50.50 489 ILE A C 1
ATOM 3786 O O . ILE A 1 489 ? -40.501 1.445 19.057 1.00 50.50 489 ILE A O 1
ATOM 3790 N N . SER A 1 490 ? -41.187 1.044 16.971 1.00 46.84 490 SER A N 1
ATOM 3791 C CA . SER A 1 490 ? -40.980 -0.401 17.056 1.00 46.84 490 SER A CA 1
ATOM 3792 C C . SER A 1 490 ? -39.557 -0.739 16.603 1.00 46.84 490 SER A C 1
ATOM 3794 O O . SER A 1 490 ? -39.276 -0.675 15.414 1.00 46.84 490 SER A O 1
ATOM 3796 N N . ALA A 1 491 ? -38.699 -1.092 17.566 1.00 49.69 491 ALA A N 1
ATOM 3797 C CA . ALA A 1 491 ? -37.460 -1.872 17.430 1.00 49.69 491 ALA A CA 1
ATOM 3798 C C . ALA A 1 491 ? -36.676 -1.705 16.104 1.00 49.69 491 ALA A C 1
ATOM 3800 O O . ALA A 1 491 ? -36.868 -2.476 15.165 1.00 49.69 491 ALA A O 1
ATOM 3801 N N . GLY A 1 492 ? -35.739 -0.750 16.078 1.00 51.38 492 GLY A N 1
ATOM 3802 C CA . GLY A 1 492 ? -34.674 -0.631 15.073 1.00 51.38 492 GLY A CA 1
ATOM 3803 C C . GLY A 1 492 ? -33.309 -0.772 15.754 1.00 51.38 492 GLY A C 1
ATOM 3804 O O . GLY A 1 492 ? -33.095 -0.207 16.818 1.00 51.38 492 GLY A O 1
ATOM 3805 N N . GLN A 1 493 ? -32.440 -1.614 15.193 1.00 58.03 493 GLN A N 1
ATOM 3806 C CA . GLN A 1 493 ? -31.429 -2.413 15.906 1.00 58.03 493 GLN A CA 1
ATOM 3807 C C . GLN A 1 493 ? -30.101 -1.711 16.241 1.00 58.03 493 GLN A C 1
ATOM 3809 O O . GLN A 1 493 ? -29.307 -2.277 16.990 1.00 58.03 493 GLN A O 1
ATOM 3814 N N . VAL A 1 494 ? -29.829 -0.531 15.683 1.00 60.03 494 VAL A N 1
ATOM 3815 C CA . VAL A 1 494 ? -28.566 0.190 15.876 1.00 60.03 494 VAL A CA 1
ATOM 3816 C C . VAL A 1 494 ? -28.851 1.677 15.839 1.00 60.03 494 VAL A C 1
ATOM 3818 O O . VAL A 1 494 ? -29.538 2.168 14.952 1.00 60.03 494 VAL A O 1
ATOM 3821 N N . VAL A 1 495 ? -28.288 2.381 16.802 1.00 70.50 495 VAL A N 1
ATOM 3822 C CA . VAL A 1 495 ? -28.376 3.819 16.926 1.00 70.50 495 VAL A CA 1
ATOM 3823 C C . VAL A 1 495 ? -27.047 4.419 16.483 1.00 70.50 495 VAL A C 1
ATOM 3825 O O . VAL A 1 495 ? -25.992 4.106 17.033 1.00 70.50 495 VAL A O 1
ATOM 3828 N N . LEU A 1 496 ? -27.092 5.274 15.471 1.00 73.62 496 LEU A N 1
ATOM 3829 C CA . LEU A 1 496 ? -25.908 5.889 14.881 1.00 73.62 496 LEU A CA 1
ATOM 3830 C C . LEU A 1 496 ? -25.789 7.335 15.337 1.00 73.62 496 LEU A C 1
ATOM 3832 O O . LEU A 1 496 ? -26.793 8.002 15.525 1.00 73.62 496 LEU A O 1
ATOM 3836 N N . SER A 1 497 ? -24.564 7.823 15.482 1.00 75.31 497 SER A N 1
ATOM 3837 C CA . SER A 1 497 ? -24.275 9.237 15.687 1.00 75.31 497 SER A CA 1
ATOM 3838 C C . SER A 1 497 ? -23.080 9.633 14.834 1.00 75.31 497 SER A C 1
ATOM 3840 O O . SER A 1 497 ? -22.062 8.938 14.797 1.00 75.31 497 SER A O 1
ATOM 3842 N N . ALA A 1 498 ? -23.211 10.755 14.129 1.00 76.19 498 ALA A N 1
ATOM 3843 C CA . ALA A 1 498 ? -22.127 11.362 13.373 1.00 76.19 498 ALA A CA 1
ATOM 3844 C C . ALA A 1 498 ? -22.003 12.839 13.749 1.00 76.19 498 ALA A C 1
ATOM 3846 O O . ALA A 1 498 ? -23.000 13.561 13.772 1.00 76.19 498 ALA A O 1
ATOM 3847 N N . LYS A 1 499 ? -20.778 13.290 14.030 1.00 76.94 499 LYS A N 1
ATOM 3848 C CA . LYS A 1 499 ? -20.493 14.659 14.477 1.00 76.94 499 LYS A CA 1
ATOM 3849 C C . LYS A 1 499 ? -19.292 15.239 13.735 1.00 76.94 499 LYS A C 1
ATOM 3851 O O . LYS A 1 499 ? -18.295 14.549 13.523 1.00 76.94 499 LYS A O 1
ATOM 3856 N N . ILE A 1 500 ? -19.388 16.515 13.358 1.00 78.12 500 ILE A N 1
ATOM 3857 C CA . ILE A 1 500 ? -18.357 17.249 12.612 1.00 78.12 500 ILE A CA 1
ATOM 3858 C C . ILE A 1 500 ? -17.887 18.438 13.455 1.00 78.12 500 ILE A C 1
ATOM 3860 O O . ILE A 1 500 ? -18.587 19.442 13.578 1.00 78.12 500 ILE A O 1
ATOM 3864 N N . GLY A 1 501 ? -16.688 18.332 14.025 1.00 73.69 501 GLY A N 1
ATOM 3865 C CA . GLY A 1 501 ? -16.152 19.322 14.958 1.00 73.69 501 GLY A CA 1
ATOM 3866 C C . GLY A 1 501 ? -17.033 19.511 16.201 1.00 73.69 501 GLY A C 1
ATOM 3867 O O . GLY A 1 501 ? -17.854 18.663 16.542 1.00 73.69 501 GLY A O 1
ATOM 3868 N N . ASP A 1 502 ? -16.864 20.644 16.879 1.00 68.06 502 ASP A N 1
ATOM 3869 C CA . ASP A 1 502 ? -17.632 20.998 18.086 1.00 68.06 502 ASP A CA 1
ATOM 3870 C C . ASP A 1 502 ? -18.861 21.876 17.794 1.00 68.06 502 ASP A C 1
ATOM 3872 O O . ASP A 1 502 ? -19.592 22.265 18.703 1.00 68.06 502 ASP A O 1
ATOM 3876 N N . SER A 1 503 ? -19.091 22.201 16.522 1.00 68.19 503 SER A N 1
ATOM 3877 C CA . SER A 1 503 ? -20.045 23.223 16.092 1.00 68.19 503 SER A CA 1
ATOM 3878 C C . SER A 1 503 ? -21.354 22.620 15.578 1.00 68.19 503 SER A C 1
ATOM 3880 O O . SER A 1 503 ? -21.350 21.655 14.815 1.00 68.19 503 SER A O 1
ATOM 3882 N N . LYS A 1 504 ? -22.483 23.244 15.935 1.00 70.88 504 LYS A N 1
ATOM 3883 C CA . LYS A 1 504 ? -23.813 22.925 15.394 1.00 70.88 504 LYS A CA 1
ATOM 3884 C C . LYS A 1 504 ? -23.937 23.437 13.958 1.00 70.88 504 LYS A C 1
ATOM 3886 O O . LYS A 1 504 ? -23.860 24.643 13.738 1.00 70.88 504 LYS A O 1
ATOM 3891 N N . ILE A 1 505 ? -24.116 22.532 12.993 1.00 75.00 505 ILE A N 1
ATOM 3892 C CA . ILE A 1 505 ? -24.370 22.872 11.587 1.00 75.00 505 ILE A CA 1
ATOM 3893 C C . ILE A 1 505 ? -25.859 22.676 11.324 1.00 75.00 505 ILE A C 1
ATOM 3895 O O . ILE A 1 505 ? -26.404 21.602 11.577 1.00 75.00 505 ILE A O 1
ATOM 3899 N N . GLU A 1 506 ? -26.509 23.713 10.814 1.00 76.56 506 GLU A N 1
ATOM 3900 C CA . GLU A 1 506 ? -27.932 23.732 10.478 1.00 76.56 506 GLU A CA 1
ATOM 3901 C C . GLU A 1 506 ? -28.116 24.275 9.056 1.00 76.56 506 GLU A C 1
ATOM 3903 O O . GLU A 1 506 ? -27.267 25.014 8.557 1.00 76.56 506 GLU A O 1
ATOM 3908 N N . ASN A 1 507 ? -29.257 23.962 8.434 1.00 76.44 507 ASN A N 1
ATOM 3909 C CA . ASN A 1 507 ? -29.661 24.458 7.112 1.00 76.44 507 ASN A CA 1
ATOM 3910 C C . ASN A 1 507 ? -28.732 24.053 5.956 1.00 76.44 507 ASN A C 1
ATOM 3912 O O . ASN A 1 507 ? -28.496 24.852 5.049 1.00 76.44 507 ASN A O 1
ATOM 3916 N N . LEU A 1 508 ? -28.249 22.808 5.959 1.00 74.69 508 LEU A N 1
ATOM 3917 C CA . LEU A 1 508 ? -27.503 22.267 4.823 1.00 74.69 508 LEU A CA 1
ATOM 3918 C C . LEU A 1 508 ? -28.370 22.249 3.552 1.00 74.69 508 LEU A C 1
ATOM 3920 O O . LEU A 1 508 ? -29.530 21.798 3.577 1.00 74.69 508 LEU A O 1
ATOM 3924 N N . THR A 1 509 ? -27.814 22.742 2.441 1.00 81.38 509 THR A N 1
ATOM 3925 C CA . THR A 1 509 ? -28.477 22.656 1.135 1.00 81.38 509 THR A CA 1
ATOM 3926 C C . THR A 1 509 ? -28.420 21.229 0.604 1.00 81.38 509 THR A C 1
ATOM 3928 O O . THR A 1 509 ? -29.479 20.697 0.249 1.00 81.38 509 THR A O 1
ATOM 3931 N N . ASP A 1 510 ? -27.248 20.594 0.706 1.00 78.62 510 ASP A N 1
ATOM 3932 C CA . ASP A 1 510 ? -27.036 19.164 0.482 1.00 78.62 510 ASP A CA 1
ATOM 3933 C C . ASP A 1 510 ? -27.094 18.395 1.816 1.00 78.62 510 ASP A C 1
ATOM 3935 O O . ASP A 1 510 ? -26.301 18.664 2.720 1.00 78.62 510 ASP A O 1
ATOM 3939 N N . PRO A 1 511 ? -28.036 17.452 1.999 1.00 76.75 511 PRO A N 1
ATOM 3940 C CA . PRO A 1 511 ? -28.195 16.737 3.262 1.00 76.75 511 PRO A CA 1
ATOM 3941 C C . PRO A 1 511 ? -27.095 15.693 3.504 1.00 76.75 511 PRO A C 1
ATOM 3943 O O . PRO A 1 511 ? -26.556 15.092 2.577 1.00 76.75 511 PRO A O 1
ATOM 3946 N N . LEU A 1 512 ? -26.835 15.414 4.781 1.00 76.75 512 LEU A N 1
ATOM 3947 C CA . LEU A 1 512 ? -26.148 14.201 5.225 1.00 76.75 512 LEU A CA 1
ATOM 3948 C C . LEU A 1 512 ? -27.014 12.987 4.871 1.00 76.75 512 LEU A C 1
ATOM 3950 O O . LEU A 1 512 ? -28.216 13.001 5.149 1.00 76.75 512 LEU A O 1
ATOM 3954 N N . VAL A 1 513 ? -26.411 11.950 4.291 1.00 77.75 513 VAL A N 1
ATOM 3955 C CA . VAL A 1 513 ? -27.124 10.730 3.884 1.00 77.75 513 VAL A CA 1
ATOM 3956 C C . VAL A 1 513 ? -26.710 9.575 4.784 1.00 77.75 513 VAL A C 1
ATOM 3958 O O . VAL A 1 513 ? -25.520 9.296 4.920 1.00 77.75 513 VAL A O 1
ATOM 3961 N N . TYR A 1 514 ? -27.691 8.909 5.383 1.00 76.25 514 TYR A N 1
ATOM 3962 C CA . TYR A 1 514 ? -27.511 7.693 6.169 1.00 76.25 514 TYR A CA 1
ATOM 3963 C C . TYR A 1 514 ? -28.180 6.544 5.429 1.00 76.25 514 TYR A C 1
ATOM 3965 O O . TYR A 1 514 ? -29.398 6.554 5.274 1.00 76.25 514 TYR A O 1
ATOM 3973 N N . SER A 1 515 ? -27.387 5.575 4.996 1.00 73.81 515 SER A N 1
ATOM 3974 C CA . SER A 1 515 ? -27.827 4.375 4.290 1.00 73.81 515 SER A CA 1
ATOM 3975 C C . SER A 1 515 ? -27.649 3.176 5.211 1.00 73.81 515 SER A C 1
ATOM 3977 O O . SER A 1 515 ? -26.563 2.977 5.753 1.00 73.81 515 SER A O 1
ATOM 3979 N N . TYR A 1 516 ? -28.694 2.388 5.430 1.00 71.31 516 TYR A N 1
ATOM 3980 C CA . TYR A 1 516 ? -28.648 1.257 6.362 1.00 71.31 516 TYR A CA 1
ATOM 3981 C C . TYR A 1 516 ? -29.618 0.142 5.946 1.00 71.31 516 TYR A C 1
ATOM 3983 O O . TYR A 1 516 ? -30.636 0.420 5.296 1.00 71.31 516 TYR A O 1
ATOM 3991 N N . PRO A 1 517 ? -29.330 -1.119 6.326 1.00 67.19 517 PRO A N 1
ATOM 3992 C CA . PRO A 1 517 ? -30.195 -2.244 6.000 1.00 67.19 517 PRO A CA 1
ATOM 3993 C C . PRO A 1 517 ? -31.493 -2.183 6.809 1.00 67.19 517 PRO A C 1
ATOM 3995 O O . PRO A 1 517 ? -31.495 -1.919 8.015 1.00 67.19 517 PRO A O 1
ATOM 3998 N N . THR A 1 518 ? -32.617 -2.456 6.150 1.00 62.53 518 THR A N 1
ATOM 3999 C CA . THR A 1 518 ? -33.943 -2.484 6.775 1.00 62.53 518 THR A CA 1
ATOM 4000 C C . THR A 1 518 ? -34.569 -3.875 6.730 1.00 62.53 518 THR A C 1
ATOM 4002 O O . THR A 1 518 ? -34.499 -4.584 5.729 1.00 62.53 518 THR A O 1
ATOM 4005 N N . TYR A 1 519 ? -35.194 -4.278 7.843 1.00 58.41 519 TYR A N 1
ATOM 4006 C CA . TYR A 1 519 ? -35.871 -5.572 7.993 1.00 58.41 519 TYR A CA 1
ATOM 4007 C C . TYR A 1 519 ? -37.384 -5.392 7.949 1.00 58.41 519 TYR A C 1
ATOM 4009 O O . TYR A 1 519 ? -37.889 -4.459 8.572 1.00 58.41 519 TYR A O 1
ATOM 4017 N N . SER A 1 520 ? -38.091 -6.290 7.253 1.00 54.44 520 SER A N 1
ATOM 4018 C CA . SER A 1 520 ? -39.521 -6.223 6.905 1.00 54.44 520 SER A CA 1
ATOM 4019 C C . SER A 1 520 ? -40.421 -5.545 7.957 1.00 54.44 520 SER A C 1
ATOM 4021 O O . SER A 1 520 ? -40.919 -6.194 8.882 1.00 54.44 520 SER A O 1
ATOM 4023 N N . ALA A 1 521 ? -40.668 -4.246 7.789 1.00 56.53 521 ALA A N 1
ATOM 4024 C CA . ALA A 1 521 ? -41.620 -3.475 8.579 1.00 56.53 521 ALA A CA 1
ATOM 4025 C C . ALA A 1 521 ? -42.538 -2.661 7.656 1.00 56.53 521 ALA A C 1
ATOM 4027 O O . ALA A 1 521 ? -42.147 -2.228 6.570 1.00 56.53 521 ALA A O 1
ATOM 4028 N N . GLU A 1 522 ? -43.782 -2.446 8.090 1.00 53.28 522 GLU A N 1
ATOM 4029 C CA . GLU A 1 522 ? -44.805 -1.778 7.273 1.00 53.28 522 GLU A CA 1
ATOM 4030 C C . GLU A 1 522 ? -44.517 -0.281 7.056 1.00 53.28 522 GLU A C 1
ATOM 4032 O O . GLU A 1 522 ? -44.942 0.284 6.047 1.00 53.28 522 GLU A O 1
ATOM 4037 N N . ARG A 1 523 ? -43.795 0.374 7.980 1.00 56.41 523 ARG A N 1
ATOM 4038 C CA . ARG A 1 523 ? -43.383 1.787 7.898 1.00 56.41 523 ARG A CA 1
ATOM 4039 C C . ARG A 1 523 ? -42.066 2.007 8.642 1.00 56.41 523 ARG A C 1
ATOM 4041 O O . ARG A 1 523 ? -41.914 1.515 9.753 1.00 56.41 523 ARG A O 1
ATOM 4048 N N . TYR A 1 524 ? -41.176 2.804 8.055 1.00 57.97 524 TYR A N 1
ATOM 4049 C CA . TYR A 1 524 ? -39.983 3.326 8.725 1.00 57.97 524 TYR A CA 1
ATOM 4050 C C . TYR A 1 524 ? -40.171 4.819 8.968 1.00 57.97 524 TYR A C 1
ATOM 4052 O O . TYR A 1 524 ? -40.788 5.507 8.153 1.00 57.97 524 TYR A O 1
ATOM 4060 N N . VAL A 1 525 ? -39.668 5.299 10.099 1.00 59.22 525 VAL A N 1
ATOM 4061 C CA . VAL A 1 525 ? -39.605 6.717 10.448 1.00 59.22 525 VAL A CA 1
ATOM 4062 C C . VAL A 1 525 ? -38.221 6.944 11.028 1.00 59.22 525 VAL A C 1
ATOM 4064 O O . VAL A 1 525 ? -37.861 6.279 11.993 1.00 59.22 525 VAL A O 1
ATOM 4067 N N . CYS A 1 526 ? -37.463 7.861 10.442 1.00 61.56 526 CYS A N 1
ATOM 4068 C CA . CYS A 1 526 ? -36.165 8.258 10.970 1.00 61.56 526 CYS A CA 1
ATOM 4069 C C . CYS A 1 526 ? -36.348 9.419 11.917 1.00 61.56 526 CYS A C 1
ATOM 4071 O O . CYS A 1 526 ? -37.195 10.276 11.667 1.00 61.56 526 CYS A O 1
ATOM 4073 N N . ALA A 1 527 ? -35.587 9.413 13.002 1.00 64.69 527 ALA A N 1
ATOM 4074 C CA . ALA A 1 527 ? -35.889 10.210 14.173 1.00 64.69 527 ALA A CA 1
ATOM 4075 C C . ALA A 1 527 ? -34.612 10.810 14.767 1.00 64.69 527 ALA A C 1
ATOM 4077 O O . ALA A 1 527 ? -33.887 10.139 15.493 1.00 64.69 527 ALA A O 1
ATOM 4078 N N . PHE A 1 528 ? -34.376 12.098 14.539 1.00 65.62 528 PHE A N 1
ATOM 4079 C CA . PHE A 1 528 ? -33.202 12.792 15.066 1.00 65.62 528 PHE A CA 1
ATOM 4080 C C . PHE A 1 528 ? -33.449 13.328 16.470 1.00 65.62 528 PHE A C 1
ATOM 4082 O O . PHE A 1 528 ? -34.515 13.876 16.721 1.00 65.62 528 PHE A O 1
ATOM 4089 N N . TRP A 1 529 ? -32.470 13.216 17.365 1.00 64.38 529 TRP A N 1
ATOM 4090 C CA . TRP A 1 529 ? -32.536 13.796 18.708 1.00 64.38 529 TRP A CA 1
ATOM 4091 C C . TRP A 1 529 ? -32.230 15.294 18.663 1.00 64.38 529 TRP A C 1
ATOM 4093 O O . TRP A 1 529 ? -31.138 15.691 18.262 1.00 64.38 529 TRP A O 1
ATOM 4103 N N . ASP A 1 530 ? -33.176 16.121 19.096 1.00 60.38 530 ASP A N 1
ATOM 4104 C CA . ASP A 1 530 ? -32.968 17.559 19.256 1.00 60.38 530 ASP A CA 1
ATOM 4105 C C . ASP A 1 530 ? -32.621 17.913 20.709 1.00 60.38 530 ASP A C 1
ATOM 4107 O O . ASP A 1 530 ? -33.428 17.731 21.622 1.00 60.38 530 ASP A O 1
ATOM 4111 N N . ASP A 1 531 ? -31.440 18.499 20.910 1.00 55.69 531 ASP A N 1
ATOM 4112 C CA . ASP A 1 531 ? -30.916 18.931 22.212 1.00 55.69 531 ASP A CA 1
ATOM 4113 C C . ASP A 1 531 ? -31.758 20.019 22.893 1.00 55.69 531 ASP A C 1
ATOM 4115 O O . ASP A 1 531 ? -31.771 20.125 24.120 1.00 55.69 531 ASP A O 1
ATOM 4119 N N . ASN A 1 532 ? -32.458 20.854 22.117 1.00 53.59 532 ASN A N 1
ATOM 4120 C CA . ASN A 1 532 ? -33.233 21.965 22.673 1.00 53.59 532 ASN A CA 1
ATOM 4121 C C . ASN A 1 532 ? -34.586 21.515 23.224 1.00 53.59 532 ASN A C 1
ATOM 4123 O O . ASN A 1 532 ? -35.120 22.131 24.151 1.00 53.59 532 ASN A O 1
ATOM 4127 N N . THR A 1 533 ? -35.161 20.472 22.630 1.00 49.97 533 THR A N 1
ATOM 4128 C CA . THR A 1 533 ? -36.488 19.971 22.991 1.00 49.97 533 THR A CA 1
ATOM 4129 C C . THR A 1 533 ? -36.440 18.617 23.695 1.00 49.97 533 THR A C 1
ATOM 4131 O O . THR A 1 533 ? -37.430 18.242 24.324 1.00 49.97 533 THR A O 1
ATOM 4134 N N . CYS A 1 534 ? -35.300 17.915 23.657 1.00 47.41 534 CYS A N 1
ATOM 4135 C CA . CYS A 1 534 ? -35.153 16.506 24.033 1.00 47.41 534 CYS A CA 1
ATOM 4136 C C . CYS A 1 534 ? -36.206 15.619 23.337 1.00 47.41 534 CYS A C 1
ATOM 4138 O O . CYS A 1 534 ? -36.787 14.724 23.959 1.00 47.41 534 CYS A O 1
ATOM 4140 N N . LEU A 1 535 ? -36.521 15.923 22.071 1.00 50.25 535 LEU A N 1
ATOM 4141 C CA . LEU A 1 535 ? -37.528 15.230 21.263 1.00 50.25 535 LEU A CA 1
ATOM 4142 C C . LEU A 1 535 ? -36.921 14.676 19.974 1.00 50.25 535 LEU A C 1
ATOM 4144 O O . LEU A 1 535 ? -35.865 15.111 19.524 1.00 50.25 535 LEU A O 1
ATOM 4148 N N . HIS A 1 536 ? -37.637 13.721 19.376 1.00 55.78 536 HIS A N 1
ATOM 4149 C CA . HIS A 1 536 ? -37.314 13.181 18.064 1.00 55.78 536 HIS A CA 1
ATOM 4150 C C . HIS A 1 536 ? -38.015 13.970 16.943 1.00 55.78 536 HIS A C 1
ATOM 4152 O O . HIS A 1 536 ? -39.248 14.034 16.929 1.00 55.78 536 HIS A O 1
ATOM 4158 N N . GLU A 1 537 ? -37.260 14.510 15.984 1.00 57.06 537 GLU A N 1
ATOM 4159 C CA . GLU A 1 537 ? -37.785 15.090 14.735 1.00 57.06 537 GLU A CA 1
ATOM 4160 C C . GLU A 1 537 ? -37.713 14.084 13.577 1.00 57.06 537 GLU A C 1
ATOM 4162 O O . GLU A 1 537 ? -36.747 13.332 13.466 1.00 57.06 537 GLU A O 1
ATOM 4167 N N . THR A 1 538 ? -38.721 14.064 12.694 1.00 59.53 538 THR A N 1
ATOM 4168 C CA . THR A 1 538 ? -38.803 13.089 11.589 1.00 59.53 538 THR A CA 1
ATOM 4169 C C . THR A 1 538 ? -38.370 13.660 10.239 1.00 59.53 538 THR A C 1
ATOM 4171 O O . THR A 1 538 ? -38.829 14.743 9.875 1.00 59.53 538 THR A O 1
ATOM 4174 N N . SER A 1 539 ? -37.574 12.917 9.460 1.00 58.53 539 SER A N 1
ATOM 4175 C CA . SER A 1 539 ? -37.114 13.294 8.105 1.00 58.53 539 SER A CA 1
ATOM 4176 C C . SER A 1 539 ? -37.839 12.592 6.951 1.00 58.53 539 SER A C 1
ATOM 4178 O O . SER A 1 539 ? -38.582 11.627 7.134 1.00 58.53 539 SER A O 1
ATOM 4180 N N . GLU A 1 540 ? -37.600 13.092 5.730 1.00 59.19 540 GLU A N 1
ATOM 4181 C CA . GLU A 1 540 ? -37.957 12.425 4.475 1.00 59.19 540 GLU A CA 1
ATOM 4182 C C . GLU A 1 540 ? -37.095 11.167 4.258 1.00 59.19 540 GLU A C 1
ATOM 4184 O O . GLU A 1 540 ? -35.866 11.238 4.290 1.00 59.19 540 GLU A O 1
ATOM 4189 N N . ILE A 1 541 ? -37.741 10.028 3.987 1.00 58.50 541 ILE A N 1
ATOM 4190 C CA . ILE A 1 541 ? -37.092 8.741 3.684 1.00 58.50 541 ILE A CA 1
ATOM 4191 C C . ILE A 1 541 ? -37.267 8.439 2.196 1.00 58.50 541 ILE A C 1
ATOM 4193 O O . ILE A 1 541 ? -38.386 8.525 1.677 1.00 58.50 541 ILE A O 1
ATOM 4197 N N . LYS A 1 542 ? -36.195 8.020 1.516 1.00 58.00 542 LYS A N 1
ATOM 4198 C CA . LYS A 1 542 ? -36.291 7.390 0.189 1.00 58.00 542 LYS A CA 1
ATOM 4199 C C . LYS A 1 542 ? -35.831 5.939 0.294 1.00 58.00 542 LYS A C 1
ATOM 4201 O O . LYS A 1 542 ? -34.769 5.664 0.837 1.00 58.00 542 LYS A O 1
ATOM 4206 N N . ARG A 1 543 ? -36.635 5.011 -0.230 1.00 55.22 543 ARG A N 1
ATOM 4207 C CA . ARG A 1 543 ? -36.229 3.606 -0.374 1.00 55.22 543 ARG A CA 1
ATOM 4208 C C . ARG A 1 543 ? -35.549 3.400 -1.719 1.00 55.22 543 ARG A C 1
ATOM 4210 O O . ARG A 1 543 ? -36.046 3.900 -2.731 1.00 55.22 543 ARG A O 1
ATOM 4217 N N . SER A 1 544 ? -34.467 2.633 -1.720 1.00 49.53 544 SER A N 1
ATOM 4218 C CA . SER A 1 544 ? -33.815 2.132 -2.925 1.00 49.53 544 SER A CA 1
ATOM 4219 C C . SER A 1 544 ? -33.850 0.596 -2.903 1.00 49.53 544 SER A C 1
ATOM 4221 O O . SER A 1 544 ? -33.377 -0.047 -1.971 1.00 49.53 544 SER A O 1
ATOM 4223 N N . GLU A 1 545 ? -34.476 -0.021 -3.910 1.00 45.97 545 GLU A N 1
ATOM 4224 C CA . GLU A 1 545 ? -34.434 -1.480 -4.083 1.00 45.97 545 GLU A CA 1
ATOM 4225 C C . GLU A 1 545 ? -33.109 -1.848 -4.762 1.00 45.97 545 GLU A C 1
ATOM 4227 O O . GLU A 1 545 ? -32.912 -1.541 -5.939 1.00 45.97 545 GLU A O 1
ATOM 4232 N N . ILE A 1 546 ? -32.197 -2.507 -4.041 1.00 47.38 546 ILE A N 1
ATOM 4233 C CA . ILE A 1 546 ? -31.000 -3.105 -4.644 1.00 47.38 546 ILE A CA 1
ATOM 4234 C C . ILE A 1 546 ? -31.279 -4.591 -4.888 1.00 47.38 546 ILE A C 1
ATOM 4236 O O . ILE A 1 546 ? -31.472 -5.387 -3.970 1.00 47.38 546 ILE A O 1
ATOM 4240 N N . SER A 1 547 ? -31.331 -4.970 -6.164 1.00 39.06 547 SER A N 1
ATOM 4241 C CA . SER A 1 547 ? -31.643 -6.322 -6.625 1.00 39.06 547 SER A CA 1
ATOM 4242 C C . SER A 1 547 ? -30.404 -7.226 -6.658 1.00 39.06 547 SER A C 1
ATOM 4244 O O . SER A 1 547 ? -29.947 -7.600 -7.735 1.00 39.06 547 SER A O 1
ATOM 4246 N N . SER A 1 548 ? -29.873 -7.603 -5.496 1.00 37.94 548 SER A N 1
ATOM 4247 C CA . SER A 1 548 ? -28.959 -8.751 -5.348 1.00 37.94 548 SER A CA 1
ATOM 4248 C C . SER A 1 548 ? -28.724 -9.035 -3.862 1.00 37.94 548 SER A C 1
ATOM 4250 O O . SER A 1 548 ? -27.991 -8.308 -3.210 1.00 37.94 548 SER A O 1
ATOM 4252 N N . GLY A 1 549 ? -29.373 -10.070 -3.312 1.00 44.69 549 GLY A N 1
ATOM 4253 C CA . GLY A 1 549 ? -29.118 -10.551 -1.941 1.00 44.69 549 GLY A CA 1
ATOM 4254 C C . GLY A 1 549 ? -30.303 -10.520 -0.966 1.00 44.69 549 GLY A C 1
ATOM 4255 O O . GLY A 1 549 ? -30.252 -11.200 0.050 1.00 44.69 549 GLY A O 1
ATOM 4256 N N . GLY A 1 550 ? -31.406 -9.834 -1.288 1.00 48.69 550 GLY A N 1
ATOM 4257 C CA . GLY A 1 550 ? -32.647 -9.891 -0.495 1.00 48.69 550 GLY A CA 1
ATOM 4258 C C . GLY A 1 550 ? -32.751 -8.916 0.689 1.00 48.69 550 GLY A C 1
ATOM 4259 O O . GLY A 1 550 ? -33.674 -9.066 1.487 1.00 48.69 550 GLY A O 1
ATOM 4260 N N . PHE A 1 551 ? -31.866 -7.919 0.788 1.00 53.84 551 PHE A N 1
ATOM 4261 C CA . PHE A 1 551 ? -31.945 -6.830 1.771 1.00 53.84 551 PHE A CA 1
ATOM 4262 C C . PHE A 1 551 ? -32.480 -5.538 1.124 1.00 53.84 551 PHE A C 1
ATOM 4264 O O . PHE A 1 551 ? -32.035 -5.158 0.042 1.00 53.84 551 PHE A O 1
ATOM 4271 N N . GLU A 1 552 ? -33.438 -4.859 1.771 1.00 61.75 552 GLU A N 1
ATOM 4272 C CA . GLU A 1 552 ? -33.876 -3.506 1.386 1.00 61.75 552 GLU A CA 1
ATOM 4273 C C . GLU A 1 552 ? -33.001 -2.470 2.108 1.00 61.75 552 GLU A C 1
ATOM 4275 O O . GLU A 1 552 ? -32.956 -2.448 3.341 1.00 61.75 552 GLU A O 1
ATOM 4280 N N . MET A 1 553 ? -32.337 -1.588 1.358 1.00 66.06 553 MET A N 1
ATOM 4281 C CA . MET A 1 553 ? -31.606 -0.443 1.908 1.00 66.06 553 MET A CA 1
ATOM 4282 C C . MET A 1 553 ? -32.531 0.778 1.978 1.00 66.06 553 MET A C 1
ATOM 4284 O O . MET A 1 553 ? -33.322 1.040 1.067 1.00 66.06 553 MET A O 1
ATOM 4288 N N . SER A 1 554 ? -32.446 1.531 3.073 1.00 68.56 554 SER A N 1
ATOM 4289 C CA . SER A 1 554 ? -33.156 2.806 3.219 1.00 68.56 554 SER A CA 1
ATOM 4290 C C . SER A 1 554 ? -32.169 3.952 3.386 1.00 68.56 554 SER A C 1
ATOM 4292 O O . SER A 1 554 ? -31.209 3.829 4.146 1.00 68.56 554 SER A O 1
ATOM 4294 N N . ASP A 1 555 ? -32.448 5.058 2.692 1.00 71.19 555 ASP A N 1
ATOM 4295 C CA . ASP A 1 555 ? -31.657 6.283 2.744 1.00 71.19 555 ASP A CA 1
ATOM 4296 C C . ASP A 1 555 ? -32.424 7.388 3.473 1.00 71.19 555 ASP A C 1
ATOM 4298 O O . ASP A 1 555 ? -33.563 7.736 3.123 1.00 71.19 555 ASP A O 1
ATOM 4302 N N . THR A 1 556 ? -31.751 7.980 4.454 1.00 71.62 556 THR A N 1
ATOM 4303 C CA . THR A 1 556 ? -32.285 9.045 5.300 1.00 71.62 556 THR A CA 1
ATOM 4304 C C . THR A 1 556 ? -31.470 10.311 5.147 1.00 71.62 556 THR A C 1
ATOM 4306 O O . THR A 1 556 ? -30.243 10.288 5.224 1.00 71.62 556 THR A O 1
ATOM 4309 N N . PHE A 1 557 ? -32.167 11.434 4.972 1.00 74.50 557 PHE A N 1
ATOM 4310 C CA . PHE A 1 557 ? -31.559 12.724 4.663 1.00 74.50 557 PHE A CA 1
ATOM 4311 C C . PHE A 1 557 ? -31.678 13.683 5.854 1.00 74.50 557 PHE A C 1
ATOM 4313 O O . PHE A 1 557 ? -32.781 14.098 6.215 1.00 74.50 557 PHE A O 1
ATOM 4320 N N . ALA A 1 558 ? -30.545 14.074 6.445 1.00 72.88 558 ALA A N 1
ATOM 4321 C CA . ALA A 1 558 ? -30.487 15.034 7.548 1.00 72.88 558 ALA A CA 1
ATOM 4322 C C . ALA A 1 558 ? -29.894 16.376 7.089 1.00 72.88 558 ALA A C 1
ATOM 4324 O O . ALA A 1 558 ? -28.808 16.427 6.517 1.00 72.88 558 ALA A O 1
ATOM 4325 N N . ARG A 1 559 ? -30.584 17.490 7.366 1.00 73.38 559 ARG A N 1
ATOM 4326 C CA . ARG A 1 559 ? -30.114 18.853 7.021 1.00 73.38 559 ARG A CA 1
ATOM 4327 C C . ARG A 1 559 ? -29.358 19.558 8.157 1.00 73.38 559 ARG A C 1
ATOM 4329 O O . ARG A 1 559 ? -29.043 20.744 8.046 1.00 73.38 559 ARG A O 1
ATOM 4336 N N . HIS A 1 560 ? -29.083 18.847 9.244 1.00 71.75 560 HIS A N 1
ATOM 4337 C CA . HIS A 1 560 ? -28.374 19.336 10.424 1.00 71.75 560 HIS A CA 1
ATOM 4338 C C . HIS A 1 560 ? -27.386 18.278 10.933 1.00 71.75 560 HIS A C 1
ATOM 4340 O O . HIS A 1 560 ? -27.588 17.085 10.712 1.00 71.75 560 HIS A O 1
ATOM 4346 N N . SER A 1 561 ? -26.329 18.703 11.629 1.00 62.06 561 SER A N 1
ATOM 4347 C CA . SER A 1 561 ? -25.249 17.819 12.107 1.00 62.06 561 SER A CA 1
ATOM 4348 C C . SER A 1 561 ? -25.295 17.487 13.603 1.00 62.06 561 SER A C 1
ATOM 4350 O O . SER A 1 561 ? -24.404 16.798 14.102 1.00 62.06 561 SER A O 1
ATOM 4352 N N . THR A 1 562 ? -26.252 18.025 14.360 1.00 54.22 562 THR A N 1
ATOM 4353 C CA . THR A 1 562 ? -26.197 18.004 15.831 1.00 54.22 562 THR A CA 1
ATOM 4354 C C . THR A 1 562 ? -26.790 16.770 16.453 1.00 54.22 562 THR A C 1
ATOM 4356 O O . THR A 1 562 ? -27.886 16.820 16.975 1.00 54.22 562 THR A O 1
ATOM 4359 N N . ARG A 1 563 ? -26.022 15.682 16.461 1.00 58.50 563 ARG A N 1
ATOM 4360 C CA . ARG A 1 563 ? -26.468 14.386 16.979 1.00 58.50 563 ARG A CA 1
ATOM 4361 C C . ARG A 1 563 ? -27.608 13.849 16.115 1.00 58.50 563 ARG A C 1
ATOM 4363 O O . ARG A 1 563 ? -28.788 13.913 16.436 1.00 58.50 563 ARG A O 1
ATOM 4370 N N . THR A 1 564 ? -27.237 13.355 14.948 1.00 50.81 564 THR A N 1
ATOM 4371 C CA . THR A 1 564 ? -28.180 12.663 14.078 1.00 50.81 564 THR A CA 1
ATOM 4372 C C . THR A 1 564 ? -28.274 11.213 14.518 1.00 50.81 564 THR A C 1
ATOM 4374 O O . THR A 1 564 ? -27.298 10.487 14.359 1.00 50.81 564 THR A O 1
ATOM 4377 N N . TRP A 1 565 ? -29.440 10.832 15.038 1.00 55.59 565 TRP A N 1
ATOM 4378 C CA . TRP A 1 565 ? -29.822 9.465 15.395 1.00 55.59 565 TRP A CA 1
ATOM 4379 C C . TRP A 1 565 ? -30.729 8.951 14.278 1.00 55.59 565 TRP A C 1
ATOM 4381 O O . TRP A 1 565 ? -31.589 9.697 13.807 1.00 55.59 565 TRP A O 1
ATOM 4391 N N . VAL A 1 566 ? -30.481 7.743 13.783 1.00 47.19 566 VAL A N 1
ATOM 4392 C CA . VAL A 1 566 ? -31.212 7.176 12.637 1.00 47.19 566 VAL A CA 1
ATOM 4393 C C . VAL A 1 566 ? -32.141 6.080 13.100 1.00 47.19 566 VAL A C 1
ATOM 4395 O O . VAL A 1 566 ? -31.661 5.225 13.876 1.00 47.19 566 VAL A O 1
#

Organism: Amblyomma americanum (NCBI:txid6943)

Radius of gyration: 50.84 Å; chains: 1; bounding box: 99×73×167 Å

pLDDT: mean 73.59, std 14.97, range [27.27, 95.5]

Secondary structure (DSSP, 8-state):
-TT---SSEEEEE-SSTTSEEEEEPTTEESTTS-EE-GGGG-TTGGGEEEEEETTTEEEEEEPTTEESTTS-EE-HHHH-TTSS-TTPEEEE-TTS-EEEEPPTTEESTTS-EE-GGGG----TTPEEEEEETTEEEEEPPTTEESSSS-EEP-GGGG----TTPEEEE-SS-EEEEPPTTEESTTS-EEPEEPPEEEEETTEEEEE--EETT-EEEEEPGGG-B-TTSS--EEEEEEEE-TTSSEEEPPPB-TTB------GGGHHHHTTTS-SS---SHHHHHHHHHHHHHHHS-GGG--HHHHHHHHHHHGGGHHHHTT-HHHHHHHHHHHHHHHTS-HHHHHHH-TTSHHHHHHHHHHHHHHHH---SSS-EEEE-SSEEEEEEE--GGGGGGT-SEEEEEEESSS--PPP---SS-------TTEEEEEEEHHHHHHHHHHHHHHTTPPP--GGG-SS--EEEEEEES-GGGG--SSSGGGGT----S-EEEEEETTSPP---SSPEEEEEEE-S-S----EEEETTTTEEEEPPEEEE---SSSPEEEEEEES--S----

Sequence (566 aa):
CLLNVCKHGSCETTDERPGYRCLCEPGYYGEACEHFDPCSEQPCKTFGTCVNTSHGEYRCDCFTGFSGRNCSDFNPCLLKPSACLHGGVCQSNASHTFTCLCVDGYYGKTCHQYDPCFSAPCLHGARCLNESDVKFTCQCVPGYAGELCEENINECLSSPCKNRGECEDGINSFTCHCPPGYGGPLCELRDSCPEEFQQTDKGTFHWQPVAHGSVAKVECPYGAYNPASEYKYARRKCRLLASGETGWMKTSAQHCRYKAMTQHKMSHLWPTIILRPPQSFQAAENVTSELEFLTHDPSSIRPDQLQNLAEKIEPVVDYAIKDIKIAQAMIHVISNFLALNDSVIEQGDANGIAVEKLVSVVERFTSEVVLGPGALIIENENLVVKAVAWSPKLLSQGQDFLSFSLRSNGDHYLHEDFSGDGDEQDDGDNIVITMPFEALSMAINISRLAAGEPYRPIHEVEKGPRIAFVSYRNDKFFRPARHSLTSLISAGQVVLSAKIGDSKIENLTDPLVYSYPTYSAERYVCAFWDDNTCLHETSEIKRSEISSGGFEMSDTFARHSTRTWV